Protein 5VPU (pdb70)

Radius of gyration: 22.91 Å; Cα contacts (8 Å, |Δi|>4): 1293; chains: 1; bounding box: 40×50×70 Å

Secondary structure (DSSP, 8-state):
--PPPEEEEEETB-------TT-HHHHS--HHHHHHHHHS-EEEEE-SGGGGTS-TT----HHHHHHHHHHTSPPPPHHHHHHHHHHHSGGGG-HHHHHHHHHHHHTT-EEEEEEE-SS--SS--HHHHHHHHHHHHHTT-EEEEEEEE-SSSS-SS--HHHHHHHHHHHGGGTTTEEEEEEEEHHHHT--S--HHHHHHHHHHHHH---SEEESSHHHHHHHHHHTT--GGGPPPEEESS-----TT-EEEE----STTTHHHHHHHH-TT--SS--S-----SEEEEEE-S-TTS-S-EEEPPPP----HHHHHHHTT--EEEEEEGGGHHIIIIITTTS--SPPTTEEEEEEPPP--SSGGGSTTTTHHHHHHHHHHHHHHT--SEEEEEE-HHHHHHTTT-HHHHHHHHHHHHHHHHHHHHHHHHTT-EEEEE-SSB-TT--B-TTTSSB--S-----EEEEEESSS-EEE-SSEEGGGHHHHHHHHHT-PPPTT------EEE-

B-factor: mean 18.1, std 9.6, range [7.59, 60.23]

Foldseek 3Di:
DLAFEEEEEAAAFAFDDPDDPQFLLVVFDQVLVVVQVVPAAKFWAFQADVLQQHHHPQFHHLLSLLLLLQQLARDNDPLNVLVVCVVVVVNLVQPQLVQQLVQLVVLVHAEEEEEAQDCLSPFFHLVSVLSSQCSNLVVVGQYEYEYAFECQSDNQADCVVSQVVQQVSCVVSDPRYHHFKYFALLQCFDQQLPLVSVLQSLCCQAPVDWPEEEQGPVRLSVVQVVVVHTRNGRGIYGHPDDRHPAARHEYEYRTAEQRRNPPNLCVAFPPVDDSDDDPDHHNYSFYEYQEPNDPPGPHHYRDYDDDRPPRPQQVCLVVVFAEEFEEESSCLCSSACSNNNRDHDHRVRYDYDYHHWDPDSACLVPLLTCLVVSLVVLLVVLQVSSHHYYYYYYCRLLRQLLVLDSVSNSVNSNSVSVSVSSVLVSSVVSQHKYKHKHNFHRSRHQADPVVRGTGNHTGRHIMMITIDGPFHKHFAHHHYSSQNSVQSCVRVVHDDDPSNDHHHGIGTD

Structure (mmCIF, N/CA/C/O backbone):
data_5VPU
#
_entry.id   5VPU
#
_cell.length_a   45.940
_cell.length_b   82.090
_cell.length_c   72.410
_cell.angle_alpha   90.00
_cell.angle_beta   97.64
_cell.angle_gamma   90.00
#
_symmetry.space_group_name_H-M   'P 1 21 1'
#
loop_
_entity.id
_entity.type
_entity.pdbx_description
1 polymer '2,3-bisphosphoglycerate-independent phosphoglycerate mutase'
2 non-polymer 'MANGANESE (II) ION'
3 non-polymer '3-PHOSPHOGLYCERIC ACID'
4 non-polymer 1,2-ETHANEDIOL
5 non-polymer 'ACETATE ION'
6 water water
#
loop_
_atom_site.group_PDB
_atom_site.id
_atom_site.type_symbol
_atom_site.label_atom_id
_atom_site.label_alt_id
_atom_site.label_comp_id
_atom_site.label_asym_id
_atom_site.label_entity_id
_atom_site.label_seq_id
_atom_site.pdbx_PDB_ins_code
_atom_site.Cartn_x
_atom_site.Cartn_y
_atom_site.Cartn_z
_atom_site.occupancy
_atom_site.B_iso_or_equiv
_atom_site.auth_seq_id
_atom_site.auth_comp_id
_atom_site.auth_asym_id
_atom_site.auth_atom_id
_atom_site.pdbx_PDB_model_num
ATOM 1 N N . ALA A 1 14 ? -15.781 6.558 -6.692 1.00 47.93 6 ALA A N 1
ATOM 2 C CA . ALA A 1 14 ? -15.399 5.156 -6.811 1.00 48.48 6 ALA A CA 1
ATOM 3 C C . ALA A 1 14 ? -14.614 4.888 -8.094 1.00 47.73 6 ALA A C 1
ATOM 4 O O . ALA A 1 14 ? -14.315 5.810 -8.855 1.00 48.99 6 ALA A O 1
ATOM 6 N N . GLY A 1 15 ? -14.282 3.620 -8.324 1.00 40.60 7 GLY A N 1
ATOM 7 C CA . GLY A 1 15 ? -13.518 3.224 -9.492 1.00 35.10 7 GLY A CA 1
ATOM 8 C C . GLY A 1 15 ? -12.041 3.550 -9.379 1.00 30.01 7 GLY A C 1
ATOM 9 O O . GLY A 1 15 ? -11.316 3.546 -10.372 1.00 32.17 7 GLY A O 1
ATOM 10 N N . LYS A 1 16 ? -11.586 3.826 -8.162 1.00 20.82 8 LYS A N 1
ATOM 11 C CA . LYS A 1 16 ? -10.194 4.195 -7.941 1.00 20.46 8 LYS A CA 1
ATOM 12 C C . LYS A 1 16 ? -9.304 2.963 -7.874 1.00 17.41 8 LYS A C 1
ATOM 13 O O . LYS A 1 16 ? -9.691 1.931 -7.319 1.00 19.73 8 LYS A O 1
ATOM 19 N N . ILE A 1 17 ? -8.100 3.066 -8.426 1.00 17.28 9 ILE A N 1
ATOM 20 C CA . ILE A 1 17 ? -7.102 2.022 -8.223 1.00 18.97 9 ILE A CA 1
ATOM 21 C C . ILE A 1 17 ? -6.641 2.034 -6.758 1.00 15.05 9 ILE A C 1
ATOM 22 O O . ILE A 1 17 ? -6.204 3.066 -6.254 1.00 17.06 9 ILE A O 1
ATOM 27 N N . PRO A 1 18 ? -6.750 0.894 -6.059 1.00 14.61 10 PRO A N 1
ATOM 28 C CA . PRO A 1 18 ? -6.330 0.911 -4.655 1.00 13.89 10 PRO A CA 1
ATOM 29 C C . PRO A 1 18 ? -4.826 0.796 -4.512 1.00 15.69 10 PRO A C 1
ATOM 30 O O . PRO A 1 18 ? -4.177 0.023 -5.222 1.00 15.08 10 PRO A O 1
ATOM 34 N N . HIS A 1 19 ? -4.288 1.559 -3.572 1.00 13.80 11 HIS A N 1
ATOM 35 C CA . HIS A 1 19 ? -2.896 1.465 -3.177 1.00 12.37 11 HIS A CA 1
ATOM 36 C C . HIS A 1 19 ? -2.917 1.169 -1.693 1.00 11.73 11 HIS A C 1
ATOM 37 O O . HIS A 1 19 ? -3.405 1.974 -0.904 1.00 12.37 11 HIS A O 1
ATOM 44 N N . VAL A 1 20 ? -2.418 -0.004 -1.323 1.00 12.20 12 VAL A N 1
ATOM 45 C CA . VAL A 1 20 ? -2.560 -0.509 0.032 1.00 10.88 12 VAL A CA 1
ATOM 46 C C . VAL A 1 20 ? -1.209 -0.584 0.721 1.00 11.84 12 VAL A C 1
ATOM 47 O O . VAL A 1 20 ? -0.282 -1.191 0.195 1.00 13.74 12 VAL A O 1
ATOM 51 N N . LEU A 1 21 ? -1.108 0.033 1.899 1.00 10.15 13 LEU A N 1
ATOM 52 C CA . LEU A 1 21 ? 0.077 -0.083 2.732 1.00 9.80 13 LEU A CA 1
ATOM 53 C C . LEU A 1 21 ? -0.293 -0.986 3.893 1.00 10.12 13 LEU A C 1
ATOM 54 O O . LEU A 1 21 ? -1.157 -0.640 4.705 1.00 10.70 13 LEU A O 1
ATOM 59 N N . VAL A 1 22 ? 0.333 -2.160 3.932 1.00 9.19 14 VAL A N 1
ATOM 60 C CA . VAL A 1 22 ? 0.119 -3.123 5.008 1.00 8.94 14 VAL A CA 1
ATOM 61 C C . VAL A 1 22 ? 1.295 -3.062 5.959 1.00 9.54 14 VAL A C 1
ATOM 62 O O . VAL A 1 22 ? 2.444 -3.286 5.573 1.00 10.97 14 VAL A O 1
ATOM 66 N N . ILE A 1 23 ? 1.008 -2.749 7.220 1.00 9.50 15 ILE A N 1
ATOM 67 C CA . ILE A 1 23 ? 2.034 -2.723 8.243 1.00 9.29 15 ILE A CA 1
ATOM 68 C C . ILE A 1 23 ? 1.801 -3.932 9.136 1.00 11.99 15 ILE A C 1
ATOM 69 O O . ILE A 1 23 ? 0.828 -3.977 9.890 1.00 10.33 15 ILE A O 1
ATOM 74 N N . MET A 1 24 ? 2.674 -4.924 9.007 1.00 9.48 16 MET A N 1
ATOM 75 C CA . MET A 1 24 ? 2.647 -6.096 9.885 1.00 9.40 16 MET A CA 1
ATOM 76 C C . MET A 1 24 ? 3.396 -5.728 11.136 1.00 10.86 16 MET A C 1
ATOM 77 O O . MET A 1 24 ? 4.607 -5.935 11.230 1.00 11.96 16 MET A O 1
ATOM 82 N N . ASP A 1 25 ? 2.684 -5.134 12.083 1.00 9.65 17 ASP A N 1
ATOM 83 C CA . ASP A 1 25 ? 3.336 -4.576 13.259 1.00 10.73 17 ASP A CA 1
ATOM 84 C C . ASP A 1 25 ? 4.172 -5.652 13.956 1.00 10.62 17 ASP A C 1
ATOM 85 O O . ASP A 1 25 ? 3.671 -6.729 14.241 1.00 10.02 17 ASP A O 1
ATOM 90 N N . GLY A 1 26 ? 5.445 -5.356 14.215 1.00 11.11 18 GLY A N 1
ATOM 91 C CA . GLY A 1 26 ? 6.304 -6.267 14.962 1.00 10.56 18 GLY A CA 1
ATOM 92 C C . GLY A 1 26 ? 6.808 -7.501 14.246 1.00 11.53 18 GLY A C 1
ATOM 93 O O . GLY A 1 26 ? 7.223 -8.462 14.903 1.00 12.22 18 GLY A O 1
ATOM 94 N N . VAL A 1 27 ? 6.777 -7.494 12.919 1.00 10.58 19 VAL A N 1
ATOM 95 C CA . VAL A 1 27 ? 7.258 -8.621 12.128 1.00 11.04 19 VAL A CA 1
ATOM 96 C C . VAL A 1 27 ? 8.547 -8.233 11.412 1.00 12.49 19 VAL A C 1
ATOM 97 O O . VAL A 1 27 ? 8.535 -7.488 10.423 1.00 13.76 19 VAL A O 1
ATOM 101 N N . GLY A 1 28 ? 9.667 -8.717 11.939 1.00 11.78 20 GLY A N 1
ATOM 102 C CA . GLY A 1 28 ? 10.965 -8.431 11.354 1.00 11.92 20 GLY A CA 1
ATOM 103 C C . GLY A 1 28 ? 11.607 -9.627 10.678 1.00 11.42 20 GLY A C 1
ATOM 104 O O . GLY A 1 28 ? 11.106 -10.752 10.757 1.00 13.21 20 GLY A O 1
ATOM 105 N N . HIS A 1 29 ? 12.747 -9.378 10.045 1.00 11.25 21 HIS A N 1
ATOM 106 C CA . HIS A 1 29 ? 13.491 -10.394 9.325 1.00 9.97 21 HIS A CA 1
ATOM 107 C C . HIS A 1 29 ? 14.770 -10.710 10.080 1.00 12.64 21 HIS A C 1
ATOM 108 O O . HIS A 1 29 ? 15.670 -9.871 10.184 1.00 14.23 21 HIS A O 1
ATOM 115 N N . ARG A 1 30 ? 14.851 -11.932 10.599 1.00 11.66 22 ARG A N 1
ATOM 116 C CA . ARG A 1 30 ? 16.028 -12.407 11.304 1.00 12.90 22 ARG A CA 1
ATOM 117 C C . ARG A 1 30 ? 16.415 -13.754 10.705 1.00 12.10 22 ARG A C 1
ATOM 118 O O . ARG A 1 30 ? 15.590 -14.663 10.642 1.00 14.05 22 ARG A O 1
ATOM 126 N N . GLU A 1 31 ? 17.650 -13.883 10.241 1.00 14.41 23 GLU A N 1
ATOM 127 C CA . GLU A 1 31 ? 18.066 -15.130 9.606 1.00 16.93 23 GLU A CA 1
ATOM 128 C C . GLU A 1 31 ? 18.120 -16.296 10.590 1.00 15.04 23 GLU A C 1
ATOM 129 O O . GLU A 1 31 ? 17.840 -17.441 10.221 1.00 17.85 23 GLU A O 1
ATOM 135 N N . ALA A 1 32 ? 18.481 -16.014 11.838 1.00 13.61 24 ALA A N 1
ATOM 136 C CA . ALA A 1 32 ? 18.629 -17.079 12.827 1.00 14.56 24 ALA A CA 1
ATOM 137 C C . ALA A 1 32 ? 17.294 -17.760 13.092 1.00 12.93 24 ALA A C 1
ATOM 138 O O . ALA A 1 32 ? 16.266 -17.101 13.260 1.00 13.14 24 ALA A O 1
ATOM 140 N N . ILE A 1 33 ? 17.331 -19.088 13.152 1.00 14.42 25 ILE A N 1
ATOM 141 C CA . ILE A 1 33 ? 16.128 -19.889 13.327 1.00 15.18 25 ILE A CA 1
ATOM 142 C C . ILE A 1 33 ? 15.715 -20.021 14.794 1.00 13.38 25 ILE A C 1
ATOM 143 O O . ILE A 1 33 ? 14.520 -20.015 15.115 1.00 13.68 25 ILE A O 1
ATOM 148 N N . GLU A 1 34 ? 16.694 -20.091 15.689 1.00 13.15 26 GLU A N 1
ATOM 149 C CA A GLU A 1 34 ? 16.380 -20.338 17.089 0.60 13.09 26 GLU A CA 1
ATOM 150 C CA B GLU A 1 34 ? 16.416 -20.314 17.104 0.40 13.10 26 GLU A CA 1
ATOM 151 C C . GLU A 1 34 ? 15.518 -19.217 17.675 1.00 12.37 26 GLU A C 1
ATOM 152 O O . GLU A 1 34 ? 15.838 -18.033 17.563 1.00 12.69 26 GLU A O 1
ATOM 163 N N . ASP A 1 35 ? 14.398 -19.619 18.273 1.00 12.03 27 ASP A N 1
ATOM 164 C CA . ASP A 1 35 ? 13.468 -18.699 18.927 1.00 11.47 27 ASP A CA 1
ATOM 165 C C . ASP A 1 35 ? 12.856 -17.683 17.979 1.00 10.89 27 ASP A C 1
ATOM 166 O O . ASP A 1 35 ? 12.374 -16.628 18.406 1.00 10.70 27 ASP A O 1
ATOM 171 N N . ASN A 1 36 ? 12.856 -18.009 16.694 1.00 10.87 28 ASN A N 1
ATOM 172 C CA . ASN A 1 36 ? 12.280 -17.131 15.690 1.00 10.40 28 ASN A CA 1
ATOM 173 C C . ASN A 1 36 ? 10.858 -17.580 15.371 1.00 10.06 28 ASN A C 1
ATOM 174 O O . ASN A 1 36 ? 10.649 -18.555 14.641 1.00 11.71 28 ASN A O 1
ATOM 179 N N . ALA A 1 37 ? 9.877 -16.888 15.928 1.00 9.96 29 ALA A N 1
ATOM 180 C CA . ALA A 1 37 ? 8.492 -17.291 15.736 1.00 9.47 29 ALA A CA 1
ATOM 181 C C . ALA A 1 37 ? 7.984 -17.013 14.329 1.00 12.74 29 ALA A C 1
ATOM 182 O O . ALA A 1 37 ? 7.036 -17.657 13.882 1.00 13.94 29 ALA A O 1
ATOM 184 N N . PHE A 1 38 ? 8.605 -16.078 13.612 1.00 9.50 30 PHE A N 1
ATOM 185 C CA . PHE A 1 38 ? 8.197 -15.866 12.231 1.00 9.59 30 PHE A CA 1
ATOM 186 C C . PHE A 1 38 ? 8.575 -17.057 11.364 1.00 11.91 30 PHE A C 1
ATOM 187 O O . PHE A 1 38 ? 7.752 -17.557 10.597 1.00 11.83 30 PHE A O 1
ATOM 195 N N . LEU A 1 39 ? 9.820 -17.514 11.474 1.00 9.84 31 LEU A N 1
ATOM 196 C CA . LEU A 1 39 ? 10.271 -18.644 10.663 1.00 11.26 31 LEU A CA 1
ATOM 197 C C . LEU A 1 39 ? 9.576 -19.948 11.045 1.00 13.64 31 LEU A C 1
ATOM 198 O O . LEU A 1 39 ? 9.365 -20.810 10.187 1.00 15.81 31 LEU A O 1
ATOM 203 N N . ALA A 1 40 ? 9.213 -20.093 12.317 1.00 11.70 32 ALA A N 1
ATOM 204 C CA . ALA A 1 40 ? 8.566 -21.321 12.783 1.00 10.68 32 ALA A CA 1
ATOM 205 C C . ALA A 1 40 ? 7.117 -21.408 12.313 1.00 14.69 32 ALA A C 1
ATOM 206 O O . ALA A 1 40 ? 6.551 -22.502 12.206 1.00 15.82 32 ALA A O 1
ATOM 208 N N . ALA A 1 41 ? 6.516 -20.256 12.035 1.00 12.82 33 ALA A N 1
ATOM 209 C CA . ALA A 1 41 ? 5.133 -20.206 11.591 1.00 11.81 33 ALA A CA 1
ATOM 210 C C . ALA A 1 41 ? 4.942 -20.714 10.169 1.00 12.11 33 ALA A C 1
ATOM 211 O O . ALA A 1 41 ? 5.825 -20.602 9.316 1.00 13.73 33 ALA A O 1
ATOM 213 N N . LYS A 1 42 ? 3.767 -21.271 9.921 1.00 11.86 34 LYS A N 1
ATOM 214 C CA A LYS A 1 42 ? 3.327 -21.531 8.561 0.53 13.47 34 LYS A CA 1
ATOM 215 C CA B LYS A 1 42 ? 3.332 -21.535 8.563 0.47 13.48 34 LYS A CA 1
ATOM 216 C C . LYS A 1 42 ? 2.929 -20.204 7.942 1.00 11.59 34 LYS A C 1
ATOM 217 O O . LYS A 1 42 ? 1.954 -19.576 8.370 1.00 12.30 34 LYS A O 1
ATOM 228 N N . THR A 1 43 ? 3.692 -19.760 6.945 1.00 10.50 35 THR A N 1
ATOM 229 C CA . THR A 1 43 ? 3.387 -18.501 6.257 1.00 11.99 35 THR A CA 1
ATOM 230 C C . THR A 1 43 ? 3.271 -18.722 4.756 1.00 11.17 35 THR A C 1
ATOM 231 O O . THR A 1 43 ? 4.019 -18.121 3.970 1.00 12.43 35 THR A O 1
ATOM 235 N N . PRO A 1 44 ? 2.325 -19.580 4.339 1.00 10.87 36 PRO A N 1
ATOM 236 C CA . PRO A 1 44 ? 2.277 -19.919 2.910 1.00 12.27 36 PRO A CA 1
ATOM 237 C C . PRO A 1 44 ? 1.949 -18.748 1.994 1.00 12.37 36 PRO A C 1
ATOM 238 O O . PRO A 1 44 ? 2.493 -18.693 0.892 1.00 12.88 36 PRO A O 1
ATOM 242 N N . ASN A 1 45 ? 1.092 -17.825 2.424 1.00 11.57 37 ASN A N 1
ATOM 243 C CA . ASN A 1 45 ? 0.784 -16.686 1.569 1.00 12.11 37 ASN A CA 1
ATOM 244 C C . ASN A 1 45 ? 1.970 -15.750 1.387 1.00 13.35 37 ASN A C 1
ATOM 245 O O . ASN A 1 45 ? 2.269 -15.360 0.261 1.00 12.15 37 ASN A O 1
ATOM 250 N N . LEU A 1 46 ? 2.658 -15.417 2.480 1.00 12.77 38 LEU A N 1
ATOM 251 C CA . LEU A 1 46 ? 3.852 -14.575 2.377 1.00 12.09 38 LEU A CA 1
ATOM 252 C C . LEU A 1 46 ? 4.950 -15.257 1.569 1.00 10.32 38 LEU A C 1
ATOM 253 O O . LEU A 1 46 ? 5.624 -14.616 0.774 1.00 11.35 38 LEU A O 1
ATOM 258 N N . THR A 1 47 ? 5.126 -16.559 1.771 1.00 12.26 39 THR A N 1
ATOM 259 C CA . THR A 1 47 ? 6.137 -17.299 1.034 1.00 11.75 39 THR A CA 1
ATOM 260 C C . THR A 1 47 ? 5.833 -17.267 -0.464 1.00 12.87 39 THR A C 1
ATOM 261 O O . THR A 1 47 ? 6.713 -16.976 -1.282 1.00 13.61 39 THR A O 1
ATOM 265 N N . ALA A 1 48 ? 4.572 -17.512 -0.817 1.00 13.10 40 ALA A N 1
ATOM 266 C CA . ALA A 1 48 ? 4.155 -17.455 -2.214 1.00 12.81 40 ALA A CA 1
ATOM 267 C C . ALA A 1 48 ? 4.316 -16.068 -2.813 1.00 12.00 40 ALA A C 1
ATOM 268 O O . ALA A 1 48 ? 4.748 -15.917 -3.958 1.00 14.56 40 ALA A O 1
ATOM 270 N N . MET A 1 49 ? 3.957 -15.049 -2.043 1.00 12.83 41 MET A N 1
ATOM 271 C CA . MET A 1 49 ? 4.087 -13.685 -2.530 1.00 11.65 41 MET A CA 1
ATOM 272 C C . MET A 1 49 ? 5.542 -13.338 -2.792 1.00 13.99 41 MET A C 1
ATOM 273 O O . MET A 1 49 ? 5.853 -12.680 -3.784 1.00 13.58 41 MET A O 1
ATOM 278 N N . LYS A 1 50 ? 6.426 -13.744 -1.886 1.00 12.36 42 LYS A N 1
ATOM 279 C CA . LYS A 1 50 ? 7.851 -13.469 -2.056 1.00 13.85 42 LYS A CA 1
ATOM 280 C C . LYS A 1 50 ? 8.458 -14.230 -3.233 1.00 15.18 42 LYS A C 1
ATOM 281 O O . LYS A 1 50 ? 9.390 -13.752 -3.880 1.00 16.94 42 LYS A O 1
ATOM 287 N N . ALA A 1 51 ? 7.917 -15.403 -3.531 1.00 14.82 43 ALA A N 1
ATOM 288 C CA . ALA A 1 51 ? 8.402 -16.164 -4.672 1.00 14.12 43 ALA A CA 1
ATOM 289 C C . ALA A 1 51 ? 8.012 -15.517 -5.997 1.00 17.03 43 ALA A C 1
ATOM 290 O O . ALA A 1 51 ? 8.738 -15.625 -6.986 1.00 20.95 43 ALA A O 1
ATOM 292 N N . LYS A 1 52 ? 6.865 -14.845 -6.013 1.00 14.49 44 LYS A N 1
ATOM 293 C CA . LYS A 1 52 ? 6.336 -14.265 -7.249 1.00 14.87 44 LYS A CA 1
ATOM 294 C C . LYS A 1 52 ? 6.682 -12.789 -7.449 1.00 13.68 44 LYS A C 1
ATOM 295 O O . LYS A 1 52 ? 6.879 -12.346 -8.579 1.00 17.91 44 LYS A O 1
ATOM 301 N N . HIS A 1 53 ? 6.752 -12.034 -6.358 1.00 12.94 45 HIS A N 1
ATOM 302 C CA . HIS A 1 53 ? 6.829 -10.579 -6.427 1.00 14.05 45 HIS A CA 1
ATOM 303 C C . HIS A 1 53 ? 8.142 -10.063 -5.860 1.00 12.55 45 HIS A C 1
ATOM 304 O O . HIS A 1 53 ? 8.740 -10.685 -4.988 1.00 14.20 45 HIS A O 1
ATOM 311 N N . PRO A 1 54 ? 8.586 -8.901 -6.341 1.00 13.11 46 PRO A N 1
ATOM 312 C CA . PRO A 1 54 ? 9.838 -8.333 -5.837 1.00 14.58 46 PRO A CA 1
ATOM 313 C C . PRO A 1 54 ? 9.753 -7.993 -4.359 1.00 14.09 46 PRO A C 1
ATOM 314 O O . PRO A 1 54 ? 8.718 -7.545 -3.855 1.00 13.36 46 PRO A O 1
ATOM 318 N N . ASN A 1 55 ? 10.844 -8.241 -3.649 1.00 14.43 47 ASN A N 1
ATOM 319 C CA . ASN A 1 55 ? 10.859 -7.986 -2.220 1.00 12.97 47 ASN A CA 1
ATOM 320 C C . ASN A 1 55 ? 12.270 -7.718 -1.730 1.00 14.50 47 ASN A C 1
ATOM 321 O O . ASN A 1 55 ? 13.250 -8.160 -2.329 1.00 15.71 47 ASN A O 1
ATOM 326 N N . SER A 1 56 ? 12.352 -6.963 -0.642 1.00 13.41 48 SER A N 1
ATOM 327 C CA . SER A 1 56 ? 13.614 -6.474 -0.122 1.00 12.69 48 SER A CA 1
ATOM 328 C C . SER A 1 56 ? 13.487 -6.356 1.389 1.00 12.07 48 SER A C 1
ATOM 329 O O . SER A 1 56 ? 12.568 -6.922 1.993 1.00 12.18 48 SER A O 1
ATOM 332 N N . LEU A 1 57 ? 14.431 -5.642 1.994 1.00 12.70 49 LEU A N 1
ATOM 333 C CA . LEU A 1 57 ? 14.420 -5.355 3.422 1.00 12.74 49 LEU A CA 1
ATOM 334 C C . LEU A 1 57 ? 14.637 -3.868 3.601 1.00 13.72 49 LEU A C 1
ATOM 335 O O . LEU A 1 57 ? 15.394 -3.256 2.848 1.00 15.28 49 LEU A O 1
ATOM 340 N N . ILE A 1 58 ? 13.977 -3.285 4.597 1.00 12.16 50 ILE A N 1
ATOM 341 C CA . ILE A 1 58 ? 14.218 -1.881 4.931 1.00 13.09 50 ILE A CA 1
ATOM 342 C C . ILE A 1 58 ? 14.462 -1.735 6.427 1.00 11.97 50 ILE A C 1
ATOM 343 O O . ILE A 1 58 ? 14.190 -2.655 7.205 1.00 11.54 50 ILE A O 1
ATOM 348 N N . SER A 1 59 ? 14.977 -0.580 6.831 1.00 12.65 51 SER A N 1
ATOM 349 C CA . SER A 1 59 ? 15.359 -0.362 8.223 1.00 11.37 51 SER A CA 1
ATOM 350 C C . SER A 1 59 ? 14.396 0.559 8.962 1.00 15.45 51 SER A C 1
ATOM 351 O O . SER A 1 59 ? 14.010 1.616 8.450 1.00 14.26 51 SER A O 1
ATOM 354 N N . GLY A 1 60 ? 14.033 0.162 10.178 1.00 15.21 52 GLY A N 1
ATOM 355 C CA . GLY A 1 60 ? 13.179 0.970 11.029 1.00 14.20 52 GLY A CA 1
ATOM 356 C C . GLY A 1 60 ? 13.734 1.193 12.424 1.00 14.11 52 GLY A C 1
ATOM 357 O O . GLY A 1 60 ? 12.971 1.493 13.342 1.00 13.23 52 GLY A O 1
ATOM 358 N N . SER A 1 61 ? 15.052 1.086 12.582 1.00 13.30 53 SER A N 1
ATOM 359 C CA . SER A 1 61 ? 15.681 1.224 13.896 1.00 14.71 53 SER A CA 1
ATOM 360 C C . SER A 1 61 ? 16.891 2.149 13.866 1.00 14.42 53 SER A C 1
ATOM 361 O O . SER A 1 61 ? 17.418 2.477 12.794 1.00 15.42 53 SER A O 1
ATOM 364 N N . GLY A 1 62 ? 17.329 2.586 15.045 1.00 14.09 54 GLY A N 1
ATOM 365 C CA . GLY A 1 62 ? 18.538 3.381 15.167 1.00 15.40 54 GLY A CA 1
ATOM 366 C C . GLY A 1 62 ? 18.508 4.679 14.383 1.00 17.14 54 GLY A C 1
ATOM 367 O O . GLY A 1 62 ? 17.461 5.321 14.256 1.00 16.52 54 GLY A O 1
ATOM 368 N N . GLU A 1 63 ? 19.662 5.058 13.846 1.00 17.54 55 GLU A N 1
ATOM 369 C CA . GLU A 1 63 ? 19.808 6.349 13.184 1.00 18.87 55 GLU A CA 1
ATOM 370 C C . GLU A 1 63 ? 18.941 6.471 11.928 1.00 17.62 55 GLU A C 1
ATOM 371 O O . GLU A 1 63 ? 18.578 7.581 11.525 1.00 20.08 55 GLU A O 1
ATOM 377 N N . ASP A 1 64 ? 18.608 5.335 11.322 1.00 17.84 56 ASP A N 1
ATOM 378 C CA . ASP A 1 64 ? 17.759 5.323 10.128 1.00 15.22 56 ASP A CA 1
ATOM 379 C C . ASP A 1 64 ? 16.364 5.898 10.378 1.00 15.30 56 ASP A C 1
ATOM 380 O O . ASP A 1 64 ? 15.680 6.304 9.429 1.00 15.98 56 ASP A O 1
ATOM 385 N N . VAL A 1 65 ? 15.939 5.914 11.641 1.00 16.27 57 VAL A N 1
ATOM 386 C CA . VAL A 1 65 ? 14.664 6.535 12.015 1.00 15.87 57 VAL A CA 1
ATOM 387 C C . VAL A 1 65 ? 14.836 7.657 13.040 1.00 16.77 57 VAL A C 1
ATOM 388 O O . VAL A 1 65 ? 13.902 7.986 13.770 1.00 18.49 57 VAL A O 1
ATOM 392 N N . GLY A 1 66 ? 16.033 8.234 13.100 1.00 14.91 58 GLY A N 1
ATOM 393 C CA . GLY A 1 66 ? 16.291 9.368 13.971 1.00 15.81 58 GLY A CA 1
ATOM 394 C C . GLY A 1 66 ? 16.390 9.009 15.442 1.00 17.37 58 GLY A C 1
ATOM 395 O O . GLY A 1 66 ? 16.112 9.842 16.301 1.00 20.62 58 GLY A O 1
ATOM 396 N N . LEU A 1 67 ? 16.794 7.776 15.731 1.00 16.49 59 LEU A N 1
ATOM 397 C CA . LEU A 1 67 ? 17.019 7.340 17.109 1.00 17.40 59 LEU A CA 1
ATOM 398 C C . LEU A 1 67 ? 18.510 7.067 17.303 1.00 17.51 59 LEU A C 1
ATOM 399 O O . LEU A 1 67 ? 19.263 7.013 16.327 1.00 19.69 59 LEU A O 1
ATOM 404 N N . PRO A 1 68 ? 18.957 6.902 18.561 1.00 17.35 60 PRO A N 1
ATOM 405 C CA . PRO A 1 68 ? 20.371 6.575 18.747 1.00 19.09 60 PRO A CA 1
ATOM 406 C C . PRO A 1 68 ? 20.727 5.238 18.113 1.00 22.42 60 PRO A C 1
ATOM 407 O O . PRO A 1 68 ? 19.877 4.349 18.010 1.00 18.65 60 PRO A O 1
ATOM 411 N N . ASP A 1 69 ? 21.974 5.105 17.679 1.00 21.71 61 ASP A N 1
ATOM 412 C CA . ASP A 1 69 ? 22.455 3.836 17.164 1.00 22.00 61 ASP A CA 1
ATOM 413 C C . ASP A 1 69 ? 22.206 2.747 18.205 1.00 22.19 61 ASP A C 1
ATOM 414 O O . ASP A 1 69 ? 22.539 2.909 19.378 1.00 24.86 61 ASP A O 1
ATOM 419 N N . GLY A 1 70 ? 21.588 1.656 17.777 1.00 22.15 62 GLY A N 1
ATOM 420 C CA . GLY A 1 70 ? 21.336 0.534 18.661 1.00 21.25 62 GLY A CA 1
ATOM 421 C C . GLY A 1 70 ? 19.966 0.544 19.316 1.00 20.28 62 GLY A C 1
ATOM 422 O O . GLY A 1 70 ? 19.562 -0.451 19.920 1.00 18.77 62 GLY A O 1
ATOM 423 N N . GLN A 1 71 ? 19.251 1.659 19.206 1.00 16.95 63 GLN A N 1
ATOM 424 C CA . GLN A 1 71 ? 17.902 1.742 19.762 1.00 16.37 63 GLN A CA 1
ATOM 425 C C . GLN A 1 71 ? 16.887 1.096 18.833 1.00 14.95 63 GLN A C 1
ATOM 426 O O . GLN A 1 71 ? 16.789 1.442 17.652 1.00 15.24 63 GLN A O 1
ATOM 432 N N . MET A 1 72 ? 16.123 0.157 19.378 1.00 13.72 64 MET A N 1
ATOM 433 C CA . MET A 1 72 ? 15.082 -0.514 18.616 1.00 12.62 64 MET A CA 1
ATOM 434 C C . MET A 1 72 ? 14.034 0.470 18.131 1.00 11.30 64 MET A C 1
ATOM 435 O O . MET A 1 72 ? 13.781 1.496 18.768 1.00 13.23 64 MET A O 1
ATOM 440 N N . GLY A 1 73 ? 13.422 0.154 16.998 1.00 12.28 65 GLY A N 1
ATOM 441 C CA . GLY A 1 73 ? 12.314 0.951 16.517 1.00 14.28 65 GLY A CA 1
ATOM 442 C C . GLY A 1 73 ? 11.081 0.724 17.371 1.00 13.39 65 GLY A C 1
ATOM 443 O O . GLY A 1 73 ? 11.070 -0.109 18.278 1.00 12.44 65 GLY A O 1
ATOM 444 N N . ASN A 1 74 ? 10.033 1.484 17.080 1.00 12.48 66 ASN A N 1
ATOM 445 C CA . ASN A 1 74 ? 8.765 1.309 17.760 1.00 11.30 66 ASN A CA 1
ATOM 446 C C . ASN A 1 74 ? 7.644 1.863 16.892 1.00 12.82 66 ASN A C 1
ATOM 447 O O . ASN A 1 74 ? 7.896 2.462 15.850 1.00 13.95 66 ASN A O 1
ATOM 452 N N . SER A 1 75 ? 6.413 1.637 17.319 1.00 11.89 67 SER A N 1
ATOM 453 C CA . SER A 1 75 ? 5.248 1.985 16.526 1.00 15.17 67 SER A CA 1
ATOM 454 C C . SER A 1 75 ? 5.014 3.484 16.360 1.00 13.51 67 SER A C 1
ATOM 455 O O . SER A 1 75 ? 4.491 3.919 15.334 1.00 13.76 67 SER A O 1
ATOM 458 N N . GLU A 1 76 ? 5.346 4.270 17.381 1.00 11.98 68 GLU A N 1
ATOM 459 C CA . GLU A 1 76 ? 5.188 5.712 17.277 1.00 12.06 68 GLU A CA 1
ATOM 460 C C . GLU A 1 76 ? 6.159 6.250 16.254 1.00 13.85 68 GLU A C 1
ATOM 461 O O . GLU A 1 76 ? 5.754 6.834 15.241 1.00 14.03 68 GLU A O 1
ATOM 467 N N . VAL A 1 77 ? 7.447 6.042 16.500 1.00 12.92 69 VAL A N 1
ATOM 468 C CA . VAL A 1 77 ? 8.482 6.505 15.584 1.00 12.58 69 VAL A CA 1
ATOM 469 C C . VAL A 1 77 ? 8.261 5.924 14.186 1.00 12.40 69 VAL A C 1
ATOM 470 O O . VAL A 1 77 ? 8.348 6.639 13.181 1.00 14.59 69 VAL A O 1
ATOM 474 N N . GLY A 1 78 ? 7.930 4.638 14.132 1.00 11.22 70 GLY A N 1
ATOM 475 C CA . GLY A 1 78 ? 7.770 3.946 12.872 1.00 12.77 70 GLY A CA 1
ATOM 476 C C . GLY A 1 78 ? 6.629 4.472 12.036 1.00 11.77 70 GLY A C 1
ATOM 477 O O . GLY A 1 78 ? 6.817 4.781 10.854 1.00 11.71 70 GLY A O 1
ATOM 478 N N . HIS A 1 79 ? 5.443 4.591 12.621 1.00 11.17 71 HIS A N 1
ATOM 479 C CA . HIS A 1 79 ? 4.305 5.078 11.847 1.00 10.94 71 HIS A CA 1
ATOM 480 C C . HIS A 1 79 ? 4.458 6.555 11.508 1.00 11.63 71 HIS A C 1
ATOM 481 O O . HIS A 1 79 ? 3.989 6.993 10.462 1.00 12.06 71 HIS A O 1
ATOM 488 N N . MET A 1 80 ? 5.126 7.320 12.364 1.00 12.09 72 MET A N 1
ATOM 489 C CA A MET A 1 80 ? 5.383 8.720 12.039 0.59 10.97 72 MET A CA 1
ATOM 490 C CA B MET A 1 80 ? 5.401 8.722 12.054 0.41 11.99 72 MET A CA 1
ATOM 491 C C . MET A 1 80 ? 6.328 8.825 10.844 1.00 13.09 72 MET A C 1
ATOM 492 O O . MET A 1 80 ? 6.082 9.620 9.928 1.00 12.37 72 MET A O 1
ATOM 501 N N . ASN A 1 81 ? 7.388 8.018 10.837 1.00 11.60 73 ASN A N 1
ATOM 502 C CA . ASN A 1 81 ? 8.315 7.998 9.703 1.00 12.73 73 ASN A CA 1
ATOM 503 C C . ASN A 1 81 ? 7.644 7.506 8.430 1.00 13.74 73 ASN A C 1
ATOM 504 O O . ASN A 1 81 ? 7.857 8.070 7.358 1.00 13.14 73 ASN A O 1
ATOM 509 N N . LEU A 1 82 ? 6.857 6.438 8.543 1.00 12.01 74 LEU A N 1
ATOM 510 C CA . LEU A 1 82 ? 6.136 5.909 7.385 1.00 11.63 74 LEU A CA 1
ATOM 511 C C . LEU A 1 82 ? 5.247 6.970 6.774 1.00 12.97 74 LEU A C 1
ATOM 512 O O . LEU A 1 82 ? 5.244 7.163 5.557 1.00 12.41 74 LEU A O 1
ATOM 517 N N . GLY A 1 83 ? 4.510 7.688 7.611 1.00 12.53 75 GLY A N 1
ATOM 518 C CA . GLY A 1 83 ? 3.597 8.683 7.094 1.00 12.09 75 GLY A CA 1
ATOM 519 C C . GLY A 1 83 ? 4.307 9.924 6.599 1.00 12.10 75 GLY A C 1
ATOM 520 O O . GLY A 1 83 ? 3.844 10.577 5.675 1.00 14.84 75 GLY A O 1
ATOM 521 N N . ALA A 1 84 ? 5.445 10.252 7.204 1.00 12.02 76 ALA A N 1
ATOM 522 C CA . ALA A 1 84 ? 6.051 11.553 6.939 1.00 12.39 76 ALA A CA 1
ATOM 523 C C . ALA A 1 84 ? 6.919 11.585 5.695 1.00 12.86 76 ALA A C 1
ATOM 524 O O . ALA A 1 84 ? 7.118 12.639 5.113 1.00 13.25 76 ALA A O 1
ATOM 526 N N . GLY A 1 85 ? 7.460 10.445 5.292 1.00 12.62 77 GLY A N 1
ATOM 527 C CA . GLY A 1 85 ? 8.361 10.434 4.151 1.00 13.03 77 GLY A CA 1
ATOM 528 C C . GLY A 1 85 ? 9.657 11.180 4.424 1.00 14.35 77 GLY A C 1
ATOM 529 O O . GLY A 1 85 ? 10.283 11.701 3.505 1.00 14.63 77 GLY A O 1
ATOM 530 N N . ARG A 1 86 ? 10.055 11.236 5.693 1.00 13.11 78 ARG A N 1
ATOM 531 C CA . ARG A 1 86 ? 11.289 11.903 6.099 1.00 13.46 78 ARG A CA 1
ATOM 532 C C . ARG A 1 86 ? 11.636 11.426 7.507 1.00 13.03 78 ARG A C 1
ATOM 533 O O . ARG A 1 86 ? 10.763 10.954 8.241 1.00 14.37 78 ARG A O 1
ATOM 541 N N . VAL A 1 87 ? 12.907 11.543 7.883 1.00 14.36 79 VAL A N 1
ATOM 542 C CA . VAL A 1 87 ? 13.320 11.235 9.248 1.00 13.58 79 VAL A CA 1
ATOM 543 C C . VAL A 1 87 ? 13.001 12.433 10.124 1.00 14.64 79 VAL A C 1
ATOM 544 O O . VAL A 1 87 ? 13.331 13.564 9.772 1.00 17.77 79 VAL A O 1
ATOM 548 N N . LEU A 1 88 ? 12.341 12.193 11.250 1.00 15.29 80 LEU A N 1
ATOM 549 C CA . LEU A 1 88 ? 11.936 13.267 12.144 1.00 15.13 80 LEU A CA 1
ATOM 550 C C . LEU A 1 88 ? 12.880 13.389 13.332 1.00 16.77 80 LEU A C 1
ATOM 551 O O . LEU A 1 88 ? 13.399 12.387 13.820 1.00 17.42 80 LEU A O 1
ATOM 556 N N . TYR A 1 89 ? 13.081 14.616 13.803 1.00 17.32 81 TYR A N 1
ATOM 557 C CA . TYR A 1 89 ? 13.827 14.860 15.036 1.00 14.71 81 TYR A CA 1
ATOM 558 C C . TYR A 1 89 ? 12.951 14.445 16.212 1.00 16.97 81 TYR A C 1
ATOM 559 O O . TYR A 1 89 ? 11.884 15.021 16.441 1.00 20.20 81 TYR A O 1
ATOM 568 N N . GLN A 1 90 ? 13.400 13.436 16.947 1.00 15.66 82 GLN A N 1
ATOM 569 C CA . GLN A 1 90 ? 12.574 12.811 17.973 1.00 14.20 82 GLN A CA 1
ATOM 570 C C . GLN A 1 90 ? 12.643 13.518 19.324 1.00 16.00 82 GLN A C 1
ATOM 571 O O . GLN A 1 90 ? 13.696 14.020 19.724 1.00 16.57 82 GLN A O 1
ATOM 577 N N . ASP A 1 91 ? 11.515 13.532 20.027 1.00 17.21 83 ASP A N 1
ATOM 578 C CA . ASP A 1 91 ? 11.462 14.083 21.379 1.00 15.67 83 ASP A CA 1
ATOM 579 C C . ASP A 1 91 ? 12.434 13.406 22.350 1.00 16.97 83 ASP A C 1
ATOM 580 O O . ASP A 1 91 ? 12.994 14.062 23.224 1.00 17.55 83 ASP A O 1
ATOM 585 N N . PHE A 1 92 ? 12.636 12.103 22.198 1.00 14.94 84 PHE A N 1
ATOM 586 C CA . PHE A 1 92 ? 13.632 11.376 22.984 1.00 15.88 84 PHE A CA 1
ATOM 587 C C . PHE A 1 92 ? 14.984 12.093 22.858 1.00 17.80 84 PHE A C 1
ATOM 588 O O . PHE A 1 92 ? 15.611 12.433 23.861 1.00 15.92 84 PHE A O 1
ATOM 596 N N . THR A 1 93 ? 15.406 12.356 21.621 1.00 17.75 85 THR A N 1
ATOM 597 C CA . THR A 1 93 ? 16.651 13.077 21.348 1.00 15.27 85 THR A CA 1
ATOM 598 C C . THR A 1 93 ? 16.691 14.478 21.936 1.00 14.75 85 THR A C 1
ATOM 599 O O . THR A 1 93 ? 17.666 14.879 22.564 1.00 17.12 85 THR A O 1
ATOM 603 N N . ARG A 1 94 ? 15.623 15.222 21.693 1.00 15.77 86 ARG A N 1
ATOM 604 C CA . ARG A 1 94 ? 15.472 16.592 22.153 1.00 15.38 86 ARG A CA 1
ATOM 605 C C . ARG A 1 94 ? 15.621 16.725 23.672 1.00 14.57 86 ARG A C 1
ATOM 606 O O . ARG A 1 94 ? 16.355 17.590 24.173 1.00 16.24 86 ARG A O 1
ATOM 614 N N . ILE A 1 95 ? 14.926 15.859 24.404 1.00 14.10 87 ILE A N 1
ATOM 615 C CA . ILE A 1 95 ? 14.929 15.910 25.861 1.00 13.31 87 ILE A CA 1
ATOM 616 C C . ILE A 1 95 ? 16.289 15.482 26.395 1.00 13.71 87 ILE A C 1
ATOM 617 O O . ILE A 1 95 ? 16.830 16.108 27.301 1.00 14.10 87 ILE A O 1
ATOM 622 N N . THR A 1 96 ? 16.855 14.435 25.804 1.00 12.57 88 THR A N 1
ATOM 623 C CA . THR A 1 96 ? 18.190 13.992 26.180 1.00 13.18 88 THR A CA 1
ATOM 624 C C . THR A 1 96 ? 19.217 15.108 25.963 1.00 13.89 88 THR A C 1
ATOM 625 O O . THR A 1 96 ? 20.074 15.340 26.807 1.00 15.85 88 THR A O 1
ATOM 629 N N . LYS A 1 97 ? 19.108 15.811 24.839 1.00 14.88 89 LYS A N 1
ATOM 630 C CA . LYS A 1 97 ? 20.002 16.936 24.563 1.00 14.91 89 LYS A CA 1
ATOM 631 C C . LYS A 1 97 ? 19.856 18.049 25.598 1.00 13.75 89 LYS A C 1
ATOM 632 O O . LYS A 1 97 ? 20.849 18.575 26.103 1.00 15.40 89 LYS A O 1
ATOM 638 N N . ASP A 1 98 ? 18.619 18.417 25.909 1.00 14.65 90 ASP A N 1
ATOM 639 C CA . ASP A 1 98 ? 18.386 19.465 26.904 1.00 13.11 90 ASP A CA 1
ATOM 640 C C . ASP A 1 98 ? 18.961 19.120 28.277 1.00 13.03 90 ASP A C 1
ATOM 641 O O . ASP A 1 98 ? 19.389 19.997 29.016 1.00 14.12 90 ASP A O 1
ATOM 646 N N . ILE A 1 99 ? 18.946 17.839 28.630 1.00 12.89 91 ILE A N 1
ATOM 647 C CA . ILE A 1 99 ? 19.521 17.430 29.900 1.00 12.92 91 ILE A CA 1
ATOM 648 C C . ILE A 1 99 ? 21.037 17.565 29.826 1.00 15.54 91 ILE A C 1
ATOM 649 O O . ILE A 1 99 ? 21.674 18.046 30.770 1.00 17.38 91 ILE A O 1
ATOM 654 N N . ARG A 1 100 ? 21.602 17.168 28.685 1.00 13.96 92 ARG A N 1
ATOM 655 C CA . ARG A 1 100 ? 23.042 17.259 28.467 1.00 17.34 92 ARG A CA 1
ATOM 656 C C . ARG A 1 100 ? 23.545 18.703 28.551 1.00 20.03 92 ARG A C 1
ATOM 657 O O . ARG A 1 100 ? 24.573 18.969 29.164 1.00 21.67 92 ARG A O 1
ATOM 665 N N . THR A 1 101 ? 22.815 19.632 27.942 1.00 18.24 93 THR A N 1
ATOM 666 C CA . THR A 1 101 ? 23.270 21.021 27.889 1.00 19.66 93 THR A CA 1
ATOM 667 C C . THR A 1 101 ? 22.901 21.804 29.139 1.00 20.42 93 THR A C 1
ATOM 668 O O . THR A 1 101 ? 23.431 22.886 29.371 1.00 21.72 93 THR A O 1
ATOM 672 N N . GLY A 1 102 ? 21.985 21.263 29.935 1.00 16.83 94 GLY A N 1
ATOM 673 C CA . GLY A 1 102 ? 21.502 21.946 31.119 1.00 17.84 94 GLY A CA 1
ATOM 674 C C . GLY A 1 102 ? 20.204 22.711 30.908 1.00 15.88 94 GLY A C 1
ATOM 675 O O . GLY A 1 102 ? 19.593 23.184 31.868 1.00 15.82 94 GLY A O 1
ATOM 676 N N . ALA A 1 103 ? 19.782 22.841 29.656 1.00 14.56 95 ALA A N 1
ATOM 677 C CA . ALA A 1 103 ? 18.557 23.574 29.343 1.00 16.06 95 ALA A CA 1
ATOM 678 C C . ALA A 1 103 ? 17.332 22.981 30.030 1.00 15.44 95 ALA A C 1
ATOM 679 O O . ALA A 1 103 ? 16.410 23.700 30.407 1.00 15.21 95 ALA A O 1
ATOM 681 N N . PHE A 1 104 ? 17.329 21.665 30.201 1.00 13.13 96 PHE A N 1
ATOM 682 C CA . PHE A 1 104 ? 16.221 20.983 30.850 1.00 13.09 96 PHE A CA 1
ATOM 683 C C . PHE A 1 104 ? 15.915 21.590 32.215 1.00 12.04 96 PHE A C 1
ATOM 684 O O . PHE A 1 104 ? 14.758 21.795 32.569 1.00 12.35 96 PHE A O 1
ATOM 692 N N . PHE A 1 105 ? 16.964 21.874 32.972 1.00 11.84 97 PHE A N 1
ATOM 693 C CA . PHE A 1 105 ? 16.810 22.307 34.348 1.00 13.19 97 PHE A CA 1
ATOM 694 C C . PHE A 1 105 ? 16.301 23.729 34.481 1.00 15.93 97 PHE A C 1
ATOM 695 O O . PHE A 1 105 ? 15.894 24.138 35.564 1.00 17.34 97 PHE A O 1
ATOM 703 N N . GLU A 1 106 ? 16.280 24.463 33.373 1.00 13.39 98 GLU A N 1
ATOM 704 C CA . GLU A 1 106 ? 15.720 25.808 33.381 1.00 13.93 98 GLU A CA 1
ATOM 705 C C . GLU A 1 106 ? 14.422 25.879 32.584 1.00 13.96 98 GLU A C 1
ATOM 706 O O . GLU A 1 106 ? 13.912 26.970 32.321 1.00 15.66 98 GLU A O 1
ATOM 712 N N . HIS A 1 107 ? 13.892 24.721 32.206 1.00 12.81 99 HIS A N 1
ATOM 713 C CA . HIS A 1 107 ? 12.683 24.675 31.393 1.00 10.57 99 HIS A CA 1
ATOM 714 C C . HIS A 1 107 ? 11.535 25.355 32.131 1.00 12.00 99 HIS A C 1
ATOM 715 O O . HIS A 1 107 ? 11.190 24.956 33.240 1.00 11.54 99 HIS A O 1
ATOM 722 N N . GLU A 1 108 ? 10.952 26.382 31.520 1.00 11.67 100 GLU A N 1
ATOM 723 C CA . GLU A 1 108 ? 9.984 27.227 32.224 1.00 12.58 100 GLU A CA 1
ATOM 724 C C . GLU A 1 108 ? 8.768 26.451 32.726 1.00 11.47 100 GLU A C 1
ATOM 725 O O . GLU A 1 108 ? 8.254 26.730 33.809 1.00 13.02 100 GLU A O 1
ATOM 731 N N . VAL A 1 109 ? 8.319 25.458 31.962 1.00 11.80 101 VAL A N 1
ATOM 732 C CA . VAL A 1 109 ? 7.123 24.710 32.342 1.00 11.37 101 VAL A CA 1
ATOM 733 C C . VAL A 1 109 ? 7.423 23.796 33.527 1.00 12.13 101 VAL A C 1
ATOM 734 O O . VAL A 1 109 ? 6.634 23.707 34.470 1.00 11.07 101 VAL A O 1
ATOM 738 N N . LEU A 1 110 ? 8.578 23.138 33.487 1.00 10.12 102 LEU A N 1
ATOM 739 C CA . LEU A 1 110 ? 8.980 22.240 34.571 1.00 11.02 102 LEU A CA 1
ATOM 740 C C . LEU A 1 110 ? 9.292 23.025 35.846 1.00 10.21 102 LEU A C 1
ATOM 741 O O . LEU A 1 110 ? 8.875 22.629 36.947 1.00 11.65 102 LEU A O 1
ATOM 746 N N . VAL A 1 111 ? 10.008 24.138 35.696 1.00 9.86 103 VAL A N 1
ATOM 747 C CA . VAL A 1 111 ? 10.340 24.975 36.839 1.00 10.89 103 VAL A CA 1
ATOM 748 C C . VAL A 1 111 ? 9.058 25.499 37.472 1.00 11.54 103 VAL A C 1
ATOM 749 O O . VAL A 1 111 ? 8.927 25.519 38.699 1.00 12.30 103 VAL A O 1
ATOM 753 N N . ASP A 1 112 ? 8.095 25.884 36.639 1.00 10.92 104 ASP A N 1
ATOM 754 C CA . ASP A 1 112 ? 6.839 26.418 37.153 1.00 11.11 104 ASP A CA 1
ATOM 755 C C . ASP A 1 112 ? 6.065 25.378 37.970 1.00 11.80 104 ASP A C 1
ATOM 756 O O . ASP A 1 112 ? 5.450 25.718 38.975 1.00 13.61 104 ASP A O 1
ATOM 761 N N . ALA A 1 113 ? 6.093 24.118 37.545 1.00 11.72 105 ALA A N 1
ATOM 762 C CA . ALA A 1 113 ? 5.440 23.059 38.307 1.00 10.89 105 ALA A CA 1
ATOM 763 C C . ALA A 1 113 ? 6.027 22.986 39.706 1.00 10.91 105 ALA A C 1
ATOM 764 O O . ALA A 1 113 ? 5.298 22.869 40.699 1.00 11.57 105 ALA A O 1
ATOM 766 N N . VAL A 1 114 ? 7.351 23.063 39.778 1.00 9.79 106 VAL A N 1
ATOM 767 C CA . VAL A 1 114 ? 8.043 22.984 41.053 1.00 10.27 106 VAL A CA 1
ATOM 768 C C . VAL A 1 114 ? 7.741 24.202 41.920 1.00 9.82 106 VAL A C 1
ATOM 769 O O . VAL A 1 114 ? 7.388 24.064 43.094 1.00 11.72 106 VAL A O 1
ATOM 773 N N . GLU A 1 115 ? 7.854 25.387 41.339 1.00 9.36 107 GLU A N 1
ATOM 774 C CA . GLU A 1 115 ? 7.615 26.594 42.112 1.00 9.99 107 GLU A CA 1
ATOM 775 C C . GLU A 1 115 ? 6.172 26.712 42.596 1.00 9.99 107 GLU A C 1
ATOM 776 O O . GLU A 1 115 ? 5.939 27.166 43.721 1.00 11.30 107 GLU A O 1
ATOM 782 N N . LYS A 1 116 ? 5.206 26.290 41.789 1.00 10.34 108 LYS A N 1
ATOM 783 C CA A LYS A 1 116 ? 3.821 26.343 42.229 0.50 10.53 108 LYS A CA 1
ATOM 784 C CA B LYS A 1 116 ? 3.807 26.316 42.206 0.50 10.88 108 LYS A CA 1
ATOM 785 C C . LYS A 1 116 ? 3.557 25.368 43.376 1.00 11.14 108 LYS A C 1
ATOM 786 O O . LYS A 1 116 ? 2.865 25.715 44.332 1.00 11.24 108 LYS A O 1
ATOM 797 N N . ALA A 1 117 ? 4.118 24.161 43.307 1.00 9.96 109 ALA A N 1
ATOM 798 C CA . ALA A 1 117 ? 3.947 23.227 44.425 1.00 10.02 109 ALA A CA 1
ATOM 799 C C . ALA A 1 117 ? 4.577 23.778 45.706 1.00 9.97 109 ALA A C 1
ATOM 800 O O . ALA A 1 117 ? 3.977 23.704 46.787 1.00 11.05 109 ALA A O 1
ATOM 802 N N . LYS A 1 118 ? 5.786 24.309 45.590 1.00 9.73 110 LYS A N 1
ATOM 803 C CA . LYS A 1 118 ? 6.445 24.911 46.748 1.00 10.11 110 LYS A CA 1
ATOM 804 C C . LYS A 1 118 ? 5.595 26.029 47.356 1.00 10.98 110 LYS A C 1
ATOM 805 O O . LYS A 1 118 ? 5.459 26.104 48.584 1.00 11.71 110 LYS A O 1
ATOM 811 N N . ALA A 1 119 ? 5.010 26.871 46.508 1.00 9.78 111 ALA A N 1
ATOM 812 C CA . ALA A 1 119 ? 4.243 28.012 47.000 1.00 10.08 111 ALA A CA 1
ATOM 813 C C . ALA A 1 119 ? 2.994 27.569 47.759 1.00 10.49 111 ALA A C 1
ATOM 814 O O . ALA A 1 119 ? 2.542 28.263 48.679 1.00 12.73 111 ALA A O 1
ATOM 816 N N . ALA A 1 120 ? 2.460 26.406 47.392 1.00 11.36 112 ALA A N 1
ATOM 817 C CA . ALA A 1 120 ? 1.263 25.873 48.019 1.00 11.78 112 ALA A CA 1
ATOM 818 C C . ALA A 1 120 ? 1.606 25.020 49.233 1.00 12.71 112 ALA A C 1
ATOM 819 O O . ALA A 1 120 ? 0.714 24.489 49.875 1.00 15.05 112 ALA A O 1
ATOM 821 N N . GLY A 1 121 ? 2.894 24.892 49.538 1.00 11.83 113 GLY A N 1
ATOM 822 C CA . GLY A 1 121 ? 3.315 23.999 50.609 1.00 13.78 113 GLY A CA 1
ATOM 823 C C . GLY A 1 121 ? 3.006 22.544 50.302 1.00 14.07 113 GLY A C 1
ATOM 824 O O . GLY A 1 121 ? 2.741 21.745 51.215 1.00 16.87 113 GLY A O 1
ATOM 825 N N . GLY A 1 122 ? 3.030 22.201 49.020 1.00 13.09 114 GLY A N 1
ATOM 826 C CA . GLY A 1 122 ? 2.744 20.849 48.589 1.00 13.33 114 GLY A CA 1
ATOM 827 C C . GLY A 1 122 ? 3.997 20.119 48.166 1.00 13.61 114 GLY A C 1
ATOM 828 O O . GLY A 1 122 ? 5.118 20.490 48.539 1.00 17.14 114 GLY A O 1
ATOM 829 N N . ALA A 1 123 ? 3.793 19.071 47.396 1.00 10.79 115 ALA A N 1
ATOM 830 C CA . ALA A 1 123 ? 4.876 18.236 46.911 1.00 9.45 115 ALA A CA 1
ATOM 831 C C . ALA A 1 123 ? 4.831 18.143 45.405 1.00 9.28 115 ALA A C 1
ATOM 832 O O . ALA A 1 123 ? 3.785 18.373 44.780 1.00 11.57 115 ALA A O 1
ATOM 834 N N . VAL A 1 124 ? 5.976 17.794 44.829 1.00 9.36 116 VAL A N 1
ATOM 835 C CA . VAL A 1 124 ? 6.069 17.492 43.417 1.00 9.73 116 VAL A CA 1
ATOM 836 C C . VAL A 1 124 ? 6.016 15.974 43.245 1.00 9.95 116 VAL A C 1
ATOM 837 O O . VAL A 1 124 ? 6.908 15.250 43.705 1.00 9.77 116 VAL A O 1
ATOM 841 N N . HIS A 1 125 ? 4.953 15.501 42.608 1.00 8.33 117 HIS A N 1
ATOM 842 C CA . HIS A 1 125 ? 4.814 14.077 42.311 1.00 7.85 117 HIS A CA 1
ATOM 843 C C . HIS A 1 125 ? 5.233 13.828 40.879 1.00 10.09 117 HIS A C 1
ATOM 844 O O . HIS A 1 125 ? 4.676 14.421 39.950 1.00 11.26 117 HIS A O 1
ATOM 851 N N . ILE A 1 126 ? 6.203 12.943 40.699 1.00 8.58 118 ILE A N 1
ATOM 852 C CA . ILE A 1 126 ? 6.700 12.587 39.383 1.00 9.14 118 ILE A CA 1
ATOM 853 C C . ILE A 1 126 ? 6.266 11.170 39.085 1.00 9.27 118 ILE A C 1
ATOM 854 O O . ILE A 1 126 ? 6.383 10.288 39.939 1.00 10.65 118 ILE A O 1
ATOM 859 N N . MET A 1 127 ? 5.725 10.952 37.895 1.00 9.09 119 MET A N 1
ATOM 860 C CA . MET A 1 127 ? 5.324 9.605 37.530 1.00 9.76 119 MET A CA 1
ATOM 861 C C . MET A 1 127 ? 5.766 9.297 36.122 1.00 9.53 119 MET A C 1
ATOM 862 O O . MET A 1 127 ? 5.900 10.192 35.295 1.00 9.51 119 MET A O 1
ATOM 867 N N . GLY A 1 128 ? 6.008 8.022 35.851 1.00 9.19 120 GLY A N 1
ATOM 868 C CA . GLY A 1 128 ? 6.406 7.628 34.524 1.00 10.21 120 GLY A CA 1
ATOM 869 C C . GLY A 1 128 ? 6.961 6.231 34.503 1.00 8.49 120 GLY A C 1
ATOM 870 O O . GLY A 1 128 ? 7.191 5.606 35.544 1.00 9.90 120 GLY A O 1
ATOM 871 N N . LEU A 1 129 ? 7.161 5.737 33.294 1.00 8.93 121 LEU A N 1
ATOM 872 C CA . LEU A 1 129 ? 7.705 4.405 33.104 1.00 8.44 121 LEU A CA 1
ATOM 873 C C . LEU A 1 129 ? 9.178 4.388 33.515 1.00 9.33 121 LEU A C 1
ATOM 874 O O . LEU A 1 129 ? 10.016 5.067 32.914 1.00 10.15 121 LEU A O 1
ATOM 879 N N . LEU A 1 130 ? 9.493 3.621 34.554 1.00 8.78 122 LEU A N 1
ATOM 880 C CA . LEU A 1 130 ? 10.833 3.652 35.131 1.00 8.45 122 LEU A CA 1
ATOM 881 C C . LEU A 1 130 ? 11.700 2.518 34.606 1.00 8.55 122 LEU A C 1
ATOM 882 O O . LEU A 1 130 ? 11.801 1.444 35.214 1.00 12.41 122 LEU A O 1
ATOM 887 N N . SER A 1 131 ? 12.327 2.762 33.463 1.00 8.61 123 SER A N 1
ATOM 888 C CA . SER A 1 131 ? 13.208 1.780 32.846 1.00 9.09 123 SER A CA 1
ATOM 889 C C . SER A 1 131 ? 14.091 2.442 31.801 1.00 9.04 123 SER A C 1
ATOM 890 O O . SER A 1 131 ? 13.913 3.622 31.482 1.00 10.19 123 SER A O 1
ATOM 893 N N . GLU A 1 132 ? 15.028 1.671 31.263 1.00 11.20 124 GLU A N 1
ATOM 894 C CA . GLU A 1 132 ? 15.901 2.148 30.198 1.00 11.37 124 GLU A CA 1
ATOM 895 C C . GLU A 1 132 ? 15.336 1.823 28.816 1.00 12.35 124 GLU A C 1
ATOM 896 O O . GLU A 1 132 ? 16.057 1.927 27.825 1.00 13.23 124 GLU A O 1
ATOM 902 N N . GLY A 1 133 ? 14.063 1.438 28.744 1.00 10.78 125 GLY A N 1
ATOM 903 C CA . GLY A 1 133 ? 13.454 1.059 27.470 1.00 11.51 125 GLY A CA 1
ATOM 904 C C . GLY A 1 133 ? 13.603 2.102 26.370 1.00 10.49 125 GLY A C 1
ATOM 905 O O . GLY A 1 133 ? 14.000 1.782 25.242 1.00 11.35 125 GLY A O 1
ATOM 906 N N . GLY A 1 134 ? 13.282 3.350 26.684 1.00 10.32 126 GLY A N 1
ATOM 907 C CA . GLY A 1 134 ? 13.482 4.423 25.722 1.00 10.98 126 GLY A CA 1
ATOM 908 C C . GLY A 1 134 ? 12.372 4.598 24.702 1.00 10.74 126 GLY A C 1
ATOM 909 O O . GLY A 1 134 ? 12.497 5.433 23.821 1.00 11.93 126 GLY A O 1
ATOM 910 N N . VAL A 1 135 ? 11.311 3.801 24.807 1.00 10.35 127 VAL A N 1
ATOM 911 C CA . VAL A 1 135 ? 10.168 3.877 23.884 1.00 10.76 127 VAL A CA 1
ATOM 912 C C . VAL A 1 135 ? 9.134 4.901 24.361 1.00 9.76 127 VAL A C 1
ATOM 913 O O . VAL A 1 135 ? 8.644 5.727 23.569 1.00 11.39 127 VAL A O 1
ATOM 917 N N . HIS A 1 136 ? 8.812 4.853 25.655 1.00 8.01 128 HIS A N 1
ATOM 918 C CA . HIS A 1 136 ? 7.861 5.786 26.258 1.00 7.69 128 HIS A CA 1
ATOM 919 C C . HIS A 1 136 ? 8.489 6.797 27.178 1.00 11.19 128 HIS A C 1
ATOM 920 O O . HIS A 1 136 ? 7.863 7.801 27.495 1.00 10.19 128 HIS A O 1
ATOM 927 N N . SER A 1 137 ? 9.704 6.511 27.633 1.00 9.42 129 SER A N 1
ATOM 928 C CA . SER A 1 137 ? 10.360 7.321 28.635 1.00 9.37 129 SER A CA 1
ATOM 929 C C . SER A 1 137 ? 11.795 6.862 28.703 1.00 9.15 129 SER A C 1
ATOM 930 O O . SER A 1 137 ? 12.201 5.927 28.016 1.00 10.61 129 SER A O 1
ATOM 933 N N . HIS A 1 138 ? 12.573 7.520 29.547 1.00 9.93 130 HIS A N 1
ATOM 934 C CA . HIS A 1 138 ? 13.839 6.939 29.963 1.00 10.51 130 HIS A CA 1
ATOM 935 C C . HIS A 1 138 ? 14.068 7.309 31.411 1.00 10.21 130 HIS A C 1
ATOM 936 O O . HIS A 1 138 ? 13.860 8.463 31.802 1.00 10.27 130 HIS A O 1
ATOM 943 N N . GLU A 1 139 ? 14.485 6.337 32.215 1.00 9.85 131 GLU A N 1
ATOM 944 C CA . GLU A 1 139 ? 14.719 6.593 33.633 1.00 10.85 131 GLU A CA 1
ATOM 945 C C . GLU A 1 139 ? 15.711 7.732 33.879 1.00 11.99 131 GLU A C 1
ATOM 946 O O . GLU A 1 139 ? 15.616 8.409 34.907 1.00 11.90 131 GLU A O 1
ATOM 952 N N . ASP A 1 140 ? 16.633 7.978 32.945 1.00 9.91 132 ASP A N 1
ATOM 953 C CA . ASP A 1 140 ? 17.582 9.077 33.131 1.00 11.46 132 ASP A CA 1
ATOM 954 C C . ASP A 1 140 ? 16.885 10.431 33.041 1.00 11.46 132 ASP A C 1
ATOM 955 O O . ASP A 1 140 ? 17.321 11.392 33.669 1.00 12.36 132 ASP A O 1
ATOM 960 N N . HIS A 1 141 ? 15.799 10.506 32.271 1.00 11.49 133 HIS A N 1
ATOM 961 C CA . HIS A 1 141 ? 14.997 11.729 32.229 1.00 10.97 133 HIS A CA 1
ATOM 962 C C . HIS A 1 141 ? 14.282 11.913 33.552 1.00 9.84 133 HIS A C 1
ATOM 963 O O . HIS A 1 141 ? 14.139 13.026 34.048 1.00 10.49 133 HIS A O 1
ATOM 970 N N . ILE A 1 142 ? 13.809 10.805 34.113 1.00 9.14 134 ILE A N 1
ATOM 971 C CA . ILE A 1 142 ? 13.103 10.836 35.380 1.00 9.24 134 ILE A CA 1
ATOM 972 C C . ILE A 1 142 ? 14.048 11.251 36.517 1.00 9.19 134 ILE A C 1
ATOM 973 O O . ILE A 1 142 ? 13.677 12.080 37.358 1.00 9.47 134 ILE A O 1
ATOM 978 N N . VAL A 1 143 ? 15.276 10.736 36.511 1.00 9.09 135 VAL A N 1
ATOM 979 C CA . VAL A 1 143 ? 16.313 11.222 37.430 1.00 9.25 135 VAL A CA 1
ATOM 980 C C . VAL A 1 143 ? 16.488 12.731 37.310 1.00 9.93 135 VAL A C 1
ATOM 981 O O . VAL A 1 143 ? 16.528 13.437 38.310 1.00 10.31 135 VAL A O 1
ATOM 985 N N . ALA A 1 144 ? 16.572 13.220 36.078 1.00 9.12 136 ALA A N 1
ATOM 986 C CA . ALA A 1 144 ? 16.750 14.648 35.841 1.00 8.87 136 ALA A CA 1
ATOM 987 C C . ALA A 1 144 ? 15.598 15.484 36.415 1.00 8.70 136 ALA A C 1
ATOM 988 O O . ALA A 1 144 ? 15.826 16.518 37.042 1.00 9.76 136 ALA A O 1
ATOM 990 N N . MET A 1 145 ? 14.362 15.047 36.200 1.00 8.89 137 MET A N 1
ATOM 991 C CA . MET A 1 145 ? 13.213 15.769 36.734 1.00 9.17 137 MET A CA 1
ATOM 992 C C . MET A 1 145 ? 13.205 15.746 38.257 1.00 9.44 137 MET A C 1
ATOM 993 O O . MET A 1 145 ? 12.909 16.758 38.907 1.00 8.76 137 MET A O 1
ATOM 998 N N . CYS A 1 146 ? 13.531 14.597 38.840 1.00 9.21 138 CYS A N 1
ATOM 999 C CA . CYS A 1 146 ? 13.628 14.506 40.294 1.00 9.92 138 CYS A CA 1
ATOM 1000 C C . CYS A 1 146 ? 14.693 15.469 40.828 1.00 10.14 138 CYS A C 1
ATOM 1001 O O . CYS A 1 146 ? 14.450 16.194 41.796 1.00 10.77 138 CYS A O 1
ATOM 1004 N N . GLU A 1 147 ? 15.860 15.486 40.188 1.00 9.92 139 GLU A N 1
ATOM 1005 C CA A GLU A 1 147 ? 16.949 16.380 40.582 0.47 11.64 139 GLU A CA 1
ATOM 1006 C CA B GLU A 1 147 ? 16.943 16.381 40.593 0.53 11.45 139 GLU A CA 1
ATOM 1007 C C . GLU A 1 147 ? 16.540 17.840 40.456 1.00 11.05 139 GLU A C 1
ATOM 1008 O O . GLU A 1 147 ? 16.869 18.668 41.314 1.00 12.05 139 GLU A O 1
ATOM 1019 N N . LEU A 1 148 ? 15.840 18.160 39.373 1.00 9.91 140 LEU A N 1
ATOM 1020 C CA . LEU A 1 148 ? 15.392 19.533 39.148 1.00 10.55 140 LEU A CA 1
ATOM 1021 C C . LEU A 1 148 ? 14.581 19.997 40.367 1.00 9.86 140 LEU A C 1
ATOM 1022 O O . LEU A 1 148 ? 14.827 21.064 40.944 1.00 10.99 140 LEU A O 1
ATOM 1027 N N . ALA A 1 149 ? 13.613 19.181 40.759 1.00 9.17 141 ALA A N 1
ATOM 1028 C CA . ALA A 1 149 ? 12.763 19.513 41.892 1.00 8.98 141 ALA A CA 1
ATOM 1029 C C . ALA A 1 149 ? 13.523 19.500 43.223 1.00 9.55 141 ALA A C 1
ATOM 1030 O O . ALA A 1 149 ? 13.352 20.400 44.052 1.00 10.74 141 ALA A O 1
ATOM 1032 N N . LEU A 1 150 ? 14.362 18.489 43.427 1.00 9.40 142 LEU A N 1
ATOM 1033 C CA . LEU A 1 150 ? 15.110 18.393 44.678 1.00 9.63 142 LEU A CA 1
ATOM 1034 C C . LEU A 1 150 ? 16.051 19.574 44.892 1.00 10.19 142 LEU A C 1
ATOM 1035 O O . LEU A 1 150 ? 16.18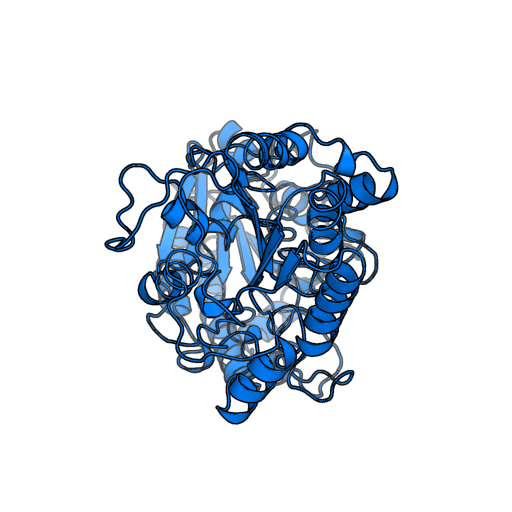1 20.078 46.005 1.00 10.59 142 LEU A O 1
ATOM 1040 N N . LYS A 1 151 ? 16.697 20.022 43.815 1.00 9.81 143 LYS A N 1
ATOM 1041 C CA A LYS A 1 151 ? 17.634 21.141 43.882 0.45 9.68 143 LYS A CA 1
ATOM 1042 C CA B LYS A 1 151 ? 17.635 21.137 43.907 0.55 9.37 143 LYS A CA 1
ATOM 1043 C C . LYS A 1 151 ? 16.933 22.463 44.172 1.00 9.25 143 LYS A C 1
ATOM 1044 O O . LYS A 1 151 ? 17.545 23.409 44.639 1.00 9.92 143 LYS A O 1
ATOM 1055 N N . ARG A 1 152 ? 15.640 22.509 43.874 1.00 10.06 144 ARG A N 1
ATOM 1056 C CA A ARG A 1 152 ? 14.824 23.671 44.194 0.55 10.46 144 ARG A CA 1
ATOM 1057 C CA B ARG A 1 152 ? 14.861 23.695 44.202 0.45 10.90 144 ARG A CA 1
ATOM 1058 C C . ARG A 1 152 ? 14.137 23.539 45.547 1.00 12.81 144 ARG A C 1
ATOM 1059 O O . ARG A 1 152 ? 13.230 24.300 45.874 1.00 13.95 144 ARG A O 1
ATOM 1074 N N . GLY A 1 153 ? 14.585 22.575 46.349 1.00 11.53 145 GLY A N 1
ATOM 1075 C CA . GLY A 1 153 ? 14.116 22.476 47.719 1.00 11.83 145 GLY A CA 1
ATOM 1076 C C . GLY A 1 153 ? 12.741 21.868 47.891 1.00 11.22 145 GLY A C 1
ATOM 1077 O O . GLY A 1 153 ? 12.161 21.956 48.978 1.00 14.31 145 GLY A O 1
ATOM 1078 N N . ALA A 1 154 ? 12.218 21.247 46.840 1.00 10.77 146 ALA A N 1
ATOM 1079 C CA . ALA A 1 154 ? 10.873 20.699 46.900 1.00 10.63 146 ALA A CA 1
ATOM 1080 C C . ALA A 1 154 ? 10.859 19.353 47.603 1.00 12.47 146 ALA A C 1
ATOM 1081 O O . ALA A 1 154 ? 11.874 18.671 47.680 1.00 13.34 146 ALA A O 1
ATOM 1083 N N . LYS A 1 155 ? 9.688 18.992 48.113 1.00 10.25 147 LYS A N 1
ATOM 1084 C CA . LYS A 1 155 ? 9.421 17.618 48.529 1.00 10.94 147 LYS A CA 1
ATOM 1085 C C . LYS A 1 155 ? 9.008 16.837 47.292 1.00 13.17 147 LYS A C 1
ATOM 1086 O O . LYS A 1 155 ? 8.137 17.271 46.548 1.00 13.48 147 LYS A O 1
ATOM 1092 N N . VAL A 1 156 ? 9.639 15.691 47.059 1.00 10.44 148 VAL A N 1
ATOM 1093 C CA . VAL A 1 156 ? 9.46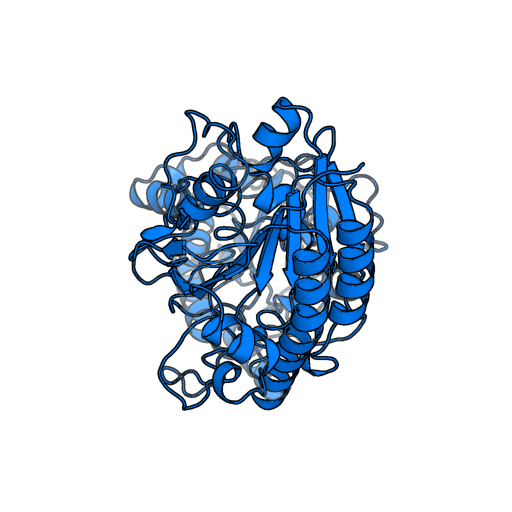7 14.965 45.805 1.00 10.29 148 VAL A CA 1
ATOM 1094 C C . VAL A 1 156 ? 9.055 13.518 46.069 1.00 10.73 148 VAL A C 1
ATOM 1095 O O . VAL A 1 156 ? 9.690 12.812 46.852 1.00 13.15 148 VAL A O 1
ATOM 1099 N N . TYR A 1 157 ? 7.972 13.095 45.434 1.00 8.95 149 TYR A N 1
ATOM 1100 C CA . TYR A 1 157 ? 7.573 11.692 45.481 1.00 9.79 149 TYR A CA 1
ATOM 1101 C C . TYR A 1 157 ? 7.586 11.112 44.088 1.00 10.99 149 TYR A C 1
ATOM 1102 O O . TYR A 1 157 ? 7.036 11.707 43.158 1.00 10.04 149 TYR A O 1
ATOM 1111 N N . LEU A 1 158 ? 8.209 9.946 43.944 1.00 9.70 150 LEU A N 1
ATOM 1112 C CA . LEU A 1 158 ? 8.233 9.247 42.663 1.00 9.47 150 LEU A CA 1
ATOM 1113 C C . LEU A 1 158 ? 7.238 8.105 42.672 1.00 8.30 150 LEU A C 1
ATOM 1114 O O . LEU A 1 158 ? 7.206 7.291 43.604 1.00 10.45 150 LEU A O 1
ATOM 1119 N N . HIS A 1 159 ? 6.411 8.080 41.637 1.00 9.26 151 HIS A N 1
ATOM 1120 C CA . HIS A 1 159 ? 5.496 6.977 41.391 1.00 9.05 151 HIS A CA 1
ATOM 1121 C C . HIS A 1 159 ? 5.993 6.226 40.178 1.00 8.11 151 HIS A C 1
ATOM 1122 O O . HIS A 1 159 ? 5.922 6.720 39.043 1.00 9.29 151 HIS A O 1
ATOM 1129 N N . ALA A 1 160 ? 6.536 5.043 40.431 1.00 9.43 152 ALA A N 1
ATOM 1130 C CA . ALA A 1 160 ? 7.159 4.274 39.366 1.00 9.65 152 ALA A CA 1
ATOM 1131 C C . ALA A 1 160 ? 6.146 3.383 38.667 1.00 10.02 152 ALA A C 1
ATOM 1132 O O . ALA A 1 160 ? 5.432 2.611 39.312 1.00 10.21 152 ALA A O 1
ATOM 1134 N N . PHE A 1 161 ? 6.095 3.488 37.344 1.00 9.58 153 PHE A N 1
ATOM 1135 C CA . PHE A 1 161 ? 5.355 2.525 36.535 1.00 9.10 153 PHE A CA 1
ATOM 1136 C C . PHE A 1 161 ? 6.381 1.517 36.021 1.00 9.33 153 PHE A C 1
ATOM 1137 O O . PHE A 1 161 ? 7.341 1.884 35.337 1.00 9.33 153 PHE A O 1
ATOM 1145 N N . LEU A 1 162 ? 6.210 0.247 36.387 1.00 8.15 154 LEU A N 1
ATOM 1146 C CA . LEU A 1 162 ? 7.213 -0.765 36.057 1.00 8.74 154 LEU A CA 1
ATOM 1147 C C . LEU A 1 162 ? 7.003 -1.327 34.646 1.00 8.91 154 LEU A C 1
ATOM 1148 O O . LEU A 1 162 ? 5.874 -1.370 34.139 1.00 10.58 154 LEU A O 1
ATOM 1153 N N . ASP A 1 163 ? 8.104 -1.724 34.013 1.00 8.74 155 ASP A N 1
ATOM 1154 C CA . ASP A 1 163 ? 8.118 -1.954 32.563 1.00 8.85 155 ASP A CA 1
ATOM 1155 C C . ASP A 1 163 ? 7.960 -3.438 32.191 1.00 9.65 155 ASP A C 1
ATOM 1156 O O . ASP A 1 163 ? 6.842 -3.927 32.161 1.00 11.12 155 ASP A O 1
ATOM 1161 N N . GLY A 1 164 ? 9.051 -4.124 31.862 1.00 9.79 156 GLY A N 1
ATOM 1162 C CA . GLY A 1 164 ? 8.971 -5.517 31.443 1.00 9.17 156 GLY A CA 1
ATOM 1163 C C . GLY A 1 164 ? 8.487 -5.752 30.019 1.00 10.28 156 GLY A C 1
ATOM 1164 O O . GLY A 1 164 ? 8.362 -6.900 29.592 1.00 11.73 156 GLY A O 1
ATOM 1165 N N . ARG A 1 165 ? 8.236 -4.674 29.282 1.00 10.97 157 ARG A N 1
ATOM 1166 C CA . ARG A 1 165 ? 7.684 -4.755 27.931 1.00 9.01 157 ARG A CA 1
ATOM 1167 C C . ARG A 1 165 ? 8.628 -4.095 26.911 1.00 10.59 157 ARG A C 1
ATOM 1168 O O . ARG A 1 165 ? 8.739 -4.558 25.771 1.00 11.04 157 ARG A O 1
ATOM 1176 N N . ASP A 1 166 ? 9.315 -3.030 27.326 1.00 10.38 158 ASP A N 1
ATOM 1177 C CA . ASP A 1 166 ? 10.410 -2.466 26.535 1.00 8.96 158 ASP A CA 1
ATOM 1178 C C . ASP A 1 166 ? 11.751 -2.878 27.133 1.00 11.18 158 ASP A C 1
ATOM 1179 O O . ASP A 1 166 ? 12.796 -2.473 26.644 1.00 12.85 158 ASP A O 1
ATOM 1184 N N . THR A 1 167 ? 11.693 -3.698 28.191 1.00 9.71 159 THR A N 1
ATOM 1185 C CA . THR A 1 167 ? 12.869 -4.237 28.882 1.00 11.55 159 THR A CA 1
ATOM 1186 C C . THR A 1 167 ? 12.498 -5.662 29.328 1.00 10.77 159 THR A C 1
ATOM 1187 O O . THR A 1 167 ? 11.341 -6.066 29.175 1.00 10.34 159 THR A O 1
ATOM 1191 N N . PRO A 1 168 ? 13.459 -6.445 29.856 1.00 10.35 160 PRO A N 1
ATOM 1192 C CA . PRO A 1 168 ? 13.091 -7.819 30.228 1.00 9.31 160 PRO A CA 1
ATOM 1193 C C . PRO A 1 168 ? 11.986 -7.907 31.272 1.00 9.49 160 PRO A C 1
ATOM 1194 O O . PRO A 1 168 ? 11.821 -7.007 32.091 1.00 10.39 160 PRO A O 1
ATOM 1198 N N . PRO A 1 169 ? 11.219 -9.002 31.236 1.00 9.04 161 PRO A N 1
ATOM 1199 C CA . PRO A 1 169 ? 10.019 -9.062 32.082 1.00 11.06 161 PRO A CA 1
ATOM 1200 C C . PRO A 1 169 ? 10.281 -8.947 33.578 1.00 9.82 161 PRO A C 1
ATOM 1201 O O . PRO A 1 169 ? 9.397 -8.460 34.269 1.00 12.43 161 PRO A O 1
ATOM 1205 N N . ARG A 1 170 ? 11.451 -9.367 34.051 1.00 12.03 162 ARG A N 1
ATOM 1206 C CA . ARG A 1 170 ? 11.880 -9.017 35.404 1.00 10.89 162 ARG A CA 1
ATOM 1207 C C . ARG A 1 170 ? 13.192 -8.248 35.348 1.00 11.09 162 ARG A C 1
ATOM 1208 O O . ARG A 1 170 ? 14.263 -8.841 35.264 1.00 14.12 162 ARG A O 1
ATOM 1216 N N . SER A 1 171 ? 13.100 -6.922 35.393 1.00 11.38 163 SER A N 1
ATOM 1217 C CA . SER A 1 171 ? 14.287 -6.089 35.249 1.00 13.04 163 SER A CA 1
ATOM 1218 C C . SER A 1 171 ? 14.233 -4.776 36.023 1.00 12.26 163 SER A C 1
ATOM 1219 O O . SER A 1 171 ? 15.133 -3.956 35.886 1.00 13.54 163 SER A O 1
ATOM 1222 N N . ALA A 1 172 ? 13.196 -4.570 36.833 1.00 9.70 164 ALA A N 1
ATOM 1223 C CA . ALA A 1 172 ? 13.011 -3.281 37.502 1.00 9.84 164 ALA A CA 1
ATOM 1224 C C . ALA A 1 172 ? 14.026 -2.965 38.604 1.00 12.39 164 ALA A C 1
ATOM 1225 O O . ALA A 1 172 ? 14.252 -1.784 38.904 1.00 11.66 164 ALA A O 1
ATOM 1227 N N . GLN A 1 173 ? 14.616 -3.981 39.223 1.00 11.75 165 GLN A N 1
ATOM 1228 C CA . GLN A 1 173 ? 15.421 -3.738 40.424 1.00 12.48 165 GLN A CA 1
ATOM 1229 C C . GLN A 1 173 ? 16.509 -2.664 40.293 1.00 13.10 165 GLN A C 1
ATOM 1230 O O . GLN A 1 173 ? 16.556 -1.763 41.123 1.00 12.81 165 GLN A O 1
ATOM 1236 N N . PRO A 1 174 ? 17.370 -2.730 39.261 1.00 11.74 166 PRO A N 1
ATOM 1237 C CA . PRO A 1 174 ? 18.409 -1.694 39.160 1.00 14.15 166 PRO A CA 1
ATOM 1238 C C . PRO A 1 174 ? 17.854 -0.282 38.969 1.00 14.09 166 PRO A C 1
ATOM 1239 O O . PRO A 1 174 ? 18.490 0.670 39.422 1.00 16.33 166 PRO A O 1
ATOM 1243 N N . SER A 1 175 ? 16.695 -0.150 38.333 1.00 10.34 167 SER A N 1
ATOM 1244 C CA . SER A 1 175 ? 16.084 1.160 38.134 1.00 10.01 167 SER A CA 1
ATOM 1245 C C . SER A 1 175 ? 15.614 1.718 39.467 1.00 10.64 167 SER A C 1
ATOM 1246 O O . SER A 1 175 ? 15.800 2.903 39.753 1.00 12.55 167 SER A O 1
ATOM 1249 N N . LEU A 1 176 ? 14.988 0.867 40.276 1.00 12.73 168 LEU A N 1
ATOM 1250 C CA . LEU A 1 176 ? 14.541 1.283 41.600 1.00 13.57 168 LEU A CA 1
ATOM 1251 C C . LEU A 1 176 ? 15.738 1.669 42.459 1.00 13.01 168 LEU A C 1
ATOM 1252 O O . LEU A 1 176 ? 15.686 2.658 43.195 1.00 14.06 168 LEU A O 1
ATOM 1257 N N . GLU A 1 177 ? 16.820 0.905 42.363 1.00 12.24 169 GLU A N 1
ATOM 1258 C CA . GLU A 1 177 ? 18.026 1.189 43.137 1.00 13.75 169 GLU A CA 1
ATOM 1259 C C . GLU A 1 177 ? 18.661 2.514 42.710 1.00 12.73 169 GLU A C 1
ATOM 1260 O O . GLU A 1 177 ? 19.156 3.272 43.552 1.00 16.41 169 GLU A O 1
ATOM 1266 N N . LYS A 1 178 ? 18.636 2.802 41.415 1.00 13.33 170 LYS A N 1
ATOM 1267 C CA . LYS A 1 178 ? 19.169 4.065 40.904 1.00 14.52 170 LYS A CA 1
ATOM 1268 C C . LYS A 1 178 ? 18.428 5.251 41.508 1.00 15.08 170 LYS A C 1
ATOM 1269 O O . LYS A 1 178 ? 19.039 6.233 41.941 1.00 15.68 170 LYS A O 1
ATOM 1275 N N . LEU A 1 179 ? 17.104 5.166 41.540 1.00 11.57 171 LEU A N 1
ATOM 1276 C CA . LEU A 1 179 ? 16.313 6.265 42.078 1.00 11.41 171 LEU A CA 1
ATOM 1277 C C . LEU A 1 179 ? 16.435 6.360 43.606 1.00 12.11 171 LEU A C 1
ATOM 1278 O O . LEU A 1 179 ? 16.523 7.462 44.156 1.00 12.78 171 LEU A O 1
ATOM 1283 N N . ASP A 1 180 ? 16.481 5.224 44.296 1.00 13.68 172 ASP A N 1
ATOM 1284 C CA . ASP A 1 180 ? 16.764 5.242 45.728 1.00 12.63 172 ASP A CA 1
ATOM 1285 C C . ASP A 1 180 ? 18.064 5.992 46.004 1.00 13.20 172 ASP A C 1
ATOM 1286 O O . ASP A 1 180 ? 18.151 6.775 46.949 1.00 14.91 172 ASP A O 1
ATOM 1291 N N . ALA A 1 181 ? 19.076 5.742 45.179 1.00 15.84 173 ALA A N 1
ATOM 1292 C CA . ALA A 1 181 ? 20.397 6.327 45.381 1.00 15.33 173 ALA A CA 1
ATOM 1293 C C . ALA A 1 181 ? 20.366 7.835 45.181 1.00 16.06 173 ALA A C 1
ATOM 1294 O O . ALA A 1 181 ? 21.070 8.569 45.875 1.00 18.11 173 ALA A O 1
ATOM 1296 N N . LEU A 1 182 ? 19.552 8.291 44.234 1.00 14.63 174 LEU A N 1
ATOM 1297 C CA . LEU A 1 182 ? 19.388 9.719 44.008 1.00 12.59 174 LEU A CA 1
ATOM 1298 C C . LEU A 1 182 ? 18.770 10.351 45.241 1.00 13.21 174 LEU A C 1
ATOM 1299 O O . LEU A 1 182 ? 19.274 11.355 45.761 1.00 14.40 174 LEU A O 1
ATOM 1304 N N . PHE A 1 183 ? 17.680 9.759 45.720 1.00 13.31 175 PHE A N 1
ATOM 1305 C CA . PHE A 1 183 ? 16.980 10.327 46.866 1.00 13.35 175 PHE A CA 1
ATOM 1306 C C . PHE A 1 183 ? 17.846 10.329 48.123 1.00 16.38 175 PHE A C 1
ATOM 1307 O O . PHE A 1 183 ? 17.734 11.230 48.962 1.00 16.22 175 PHE A O 1
ATOM 1315 N N . ALA A 1 184 ? 18.737 9.350 48.237 1.00 16.08 176 ALA A N 1
ATOM 1316 C CA . ALA A 1 184 ? 19.673 9.298 49.357 1.00 15.22 176 ALA A CA 1
ATOM 1317 C C . ALA A 1 184 ? 20.632 10.491 49.397 1.00 18.00 176 ALA A C 1
ATOM 1318 O O . ALA A 1 184 ? 21.217 10.786 50.438 1.00 20.27 176 ALA A O 1
ATOM 1320 N N . GLN A 1 185 ? 20.796 11.162 48.259 1.00 18.01 177 GLN A N 1
ATOM 1321 C CA . GLN A 1 185 ? 21.664 12.336 48.153 1.00 18.66 177 GLN A CA 1
ATOM 1322 C C . GLN A 1 185 ? 20.969 13.608 48.622 1.00 22.93 177 GLN A C 1
ATOM 1323 O O . GLN A 1 185 ? 21.599 14.661 48.744 1.00 24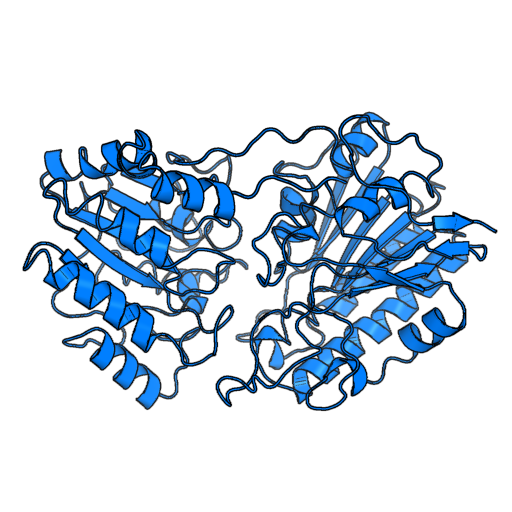.42 177 GLN A O 1
ATOM 1329 N N . TYR A 1 186 ? 19.669 13.504 48.873 1.00 17.93 178 TYR A N 1
ATOM 1330 C CA . TYR A 1 186 ? 18.872 14.618 49.377 1.00 15.39 178 TYR A CA 1
ATOM 1331 C C . TYR A 1 186 ? 18.019 14.059 50.495 1.00 15.87 178 TYR A C 1
ATOM 1332 O O . TYR A 1 186 ? 16.792 14.008 50.393 1.00 19.20 178 TYR A O 1
ATOM 1341 N N . GLU A 1 187 ? 18.690 13.597 51.544 1.00 20.98 179 GLU A N 1
ATOM 1342 C CA . GLU A 1 187 ? 18.056 12.783 52.578 1.00 22.84 179 GLU A CA 1
ATOM 1343 C C . GLU A 1 187 ? 16.825 13.438 53.195 1.00 21.04 179 GLU A C 1
ATOM 1344 O O . GLU A 1 187 ? 16.887 14.562 53.689 1.00 22.84 179 GLU A O 1
ATOM 1346 N N . GLY A 1 188 ? 15.701 12.727 53.145 1.00 22.17 180 GLY A N 1
ATOM 1347 C CA . GLY A 1 188 ? 14.469 13.204 53.743 1.00 19.63 180 GLY A CA 1
ATOM 1348 C C . GLY A 1 188 ? 13.641 14.111 52.845 1.00 19.33 180 GLY A C 1
ATOM 1349 O O . GLY A 1 188 ? 12.543 14.525 53.224 1.00 22.69 180 GLY A O 1
ATOM 1350 N N . LYS A 1 189 ? 14.159 14.432 51.661 1.00 14.43 181 LYS A N 1
ATOM 1351 C CA . LYS A 1 189 ? 13.471 15.369 50.779 1.00 16.30 181 LYS A CA 1
ATOM 1352 C C . LYS A 1 189 ? 12.673 14.698 49.673 1.00 15.83 181 LYS A C 1
ATOM 1353 O O . LYS A 1 189 ? 11.776 15.299 49.102 1.00 15.20 181 LYS A O 1
ATOM 1359 N N . GLY A 1 190 ? 13.014 13.459 49.348 1.00 13.70 182 GLY A N 1
ATOM 1360 C CA . GLY A 1 190 ? 12.316 12.750 48.303 1.00 13.02 182 GLY A CA 1
ATOM 1361 C C . GLY A 1 190 ? 12.402 11.260 48.504 1.00 13.15 182 GLY A C 1
ATOM 1362 O O . GLY A 1 190 ? 13.295 10.772 49.200 1.00 14.18 182 GLY A O 1
ATOM 1363 N N . ARG A 1 191 ? 11.467 10.545 47.892 1.00 10.84 183 ARG A N 1
ATOM 1364 C CA . ARG A 1 191 ? 11.513 9.089 47.917 1.00 10.49 183 ARG A CA 1
ATOM 1365 C C . ARG A 1 191 ? 10.580 8.487 46.903 1.00 9.74 183 ARG A C 1
ATOM 1366 O O . ARG A 1 191 ? 9.670 9.151 46.399 1.00 10.52 183 ARG A O 1
ATOM 1374 N N . ILE A 1 192 ? 10.810 7.205 46.616 1.00 10.26 184 ILE A N 1
ATOM 1375 C CA . ILE A 1 192 ? 9.857 6.432 45.831 1.00 10.47 184 ILE A CA 1
ATOM 1376 C C . ILE A 1 192 ? 8.656 6.179 46.732 1.00 10.67 184 ILE A C 1
ATOM 1377 O O . ILE A 1 192 ? 8.799 5.660 47.851 1.00 14.46 184 ILE A O 1
ATOM 1382 N N . ALA A 1 193 ? 7.479 6.582 46.272 1.00 10.77 185 ALA A N 1
ATOM 1383 C CA . ALA A 1 193 ? 6.261 6.470 47.069 1.00 11.18 185 ALA A CA 1
ATOM 1384 C C . ALA A 1 193 ? 5.444 5.228 46.715 1.00 10.31 185 ALA A C 1
ATOM 1385 O O . ALA A 1 193 ? 4.944 4.534 47.600 1.00 11.43 185 ALA A O 1
ATOM 1387 N N . THR A 1 194 ? 5.305 4.952 45.423 1.00 10.16 186 THR A N 1
ATOM 1388 C CA . THR A 1 194 ? 4.478 3.835 44.975 1.00 9.61 186 THR A CA 1
ATOM 1389 C C . THR A 1 194 ? 5.072 3.193 43.737 1.00 9.08 186 THR A C 1
ATOM 1390 O O . THR A 1 194 ? 5.907 3.792 43.051 1.00 9.51 186 THR A O 1
ATOM 1394 N N . MET A 1 195 ? 4.639 1.964 43.463 1.00 9.51 187 MET A N 1
ATOM 1395 C CA A MET A 1 195 ? 5.009 1.240 42.249 0.63 10.28 187 MET A CA 1
ATOM 1396 C CA B MET A 1 195 ? 4.977 1.303 42.216 0.37 10.05 187 MET A CA 1
ATOM 1397 C C . MET A 1 195 ? 3.794 0.481 41.732 1.00 9.65 187 MET A C 1
ATOM 1398 O O . MET A 1 195 ? 3.015 -0.056 42.520 1.00 10.65 187 MET A O 1
ATOM 1407 N N . ILE A 1 196 ? 3.659 0.399 40.416 1.00 9.09 188 ILE A N 1
ATOM 1408 C CA . ILE A 1 196 ? 2.595 -0.393 39.821 1.00 10.20 188 ILE A CA 1
ATOM 1409 C C . ILE A 1 196 ? 3.012 -0.728 38.399 1.00 7.59 188 ILE A C 1
ATOM 1410 O O . ILE A 1 196 ? 3.731 0.031 37.762 1.00 9.00 188 ILE A O 1
ATOM 1415 N N . GLY A 1 197 ? 2.578 -1.877 37.901 1.00 8.79 189 GLY A N 1
ATOM 1416 C CA . GLY A 1 197 ? 2.895 -2.240 36.533 1.00 7.90 189 GLY A CA 1
ATOM 1417 C C . GLY A 1 197 ? 2.275 -1.325 35.501 1.00 8.74 189 GLY A C 1
ATOM 1418 O O . GLY A 1 197 ? 1.177 -0.791 35.695 1.00 9.87 189 GLY A O 1
ATOM 1419 N N . ARG A 1 198 ? 2.977 -1.171 34.384 1.00 8.26 190 ARG A N 1
ATOM 1420 C CA . ARG A 1 198 ? 2.474 -0.390 33.268 1.00 9.14 190 ARG A CA 1
ATOM 1421 C C . ARG A 1 198 ? 1.171 -0.934 32.678 1.00 8.66 190 ARG A C 1
ATOM 1422 O O . ARG A 1 198 ? 0.447 -0.205 32.016 1.00 10.29 190 ARG A O 1
ATOM 1430 N N . TYR A 1 199 ? 0.866 -2.210 32.912 1.00 8.58 191 TYR A N 1
ATOM 1431 C CA . TYR A 1 199 ? -0.412 -2.771 32.497 1.00 7.98 191 TYR A CA 1
ATOM 1432 C C . TYR A 1 199 ? -1.566 -1.960 33.074 1.00 8.86 191 TYR A C 1
ATOM 1433 O O . TYR A 1 199 ? -2.628 -1.823 32.450 1.00 10.18 191 TYR A O 1
ATOM 1442 N N . PHE A 1 200 ? -1.362 -1.443 34.276 1.00 9.41 192 PHE A N 1
ATOM 1443 C CA . PHE A 1 200 ? -2.391 -0.657 34.947 1.00 10.76 192 PHE A CA 1
ATOM 1444 C C . PHE A 1 200 ? -2.283 0.825 34.610 1.00 10.94 192 PHE A C 1
ATOM 1445 O O . PHE A 1 200 ? -3.266 1.437 34.186 1.00 12.67 192 PHE A O 1
ATOM 1453 N N . ALA A 1 201 ? -1.088 1.389 34.769 1.00 8.97 193 ALA A N 1
ATOM 1454 C CA . ALA A 1 201 ? -0.906 2.841 34.639 1.00 8.58 193 ALA A CA 1
ATOM 1455 C C . ALA A 1 201 ? -0.933 3.327 33.203 1.00 9.55 193 ALA A C 1
ATOM 1456 O O . ALA A 1 201 ? -1.272 4.486 32.949 1.00 11.95 193 ALA A O 1
ATOM 1458 N N . MET A 1 202 ? -0.557 2.448 32.273 1.00 9.86 194 MET A N 1
ATOM 1459 C CA . MET A 1 202 ? -0.305 2.845 30.889 1.00 9.91 194 MET A CA 1
ATOM 1460 C C . MET A 1 202 ? -1.144 2.057 29.895 1.00 10.84 194 MET A C 1
ATOM 1461 O O . MET A 1 202 ? -0.673 1.653 28.842 1.00 12.87 194 MET A O 1
ATOM 1466 N N . ASP A 1 203 ? -2.397 1.838 30.243 1.00 12.30 195 ASP A N 1
ATOM 1467 C CA . ASP A 1 203 ? -3.344 1.231 29.320 1.00 11.22 195 ASP A CA 1
ATOM 1468 C C . ASP A 1 203 ? -3.673 2.192 28.167 1.00 11.62 195 ASP A C 1
ATOM 1469 O O . ASP A 1 203 ? -3.653 3.414 28.358 1.00 13.05 195 ASP A O 1
ATOM 1474 N N . ARG A 1 204 ? -3.985 1.648 26.987 1.00 11.04 196 ARG A N 1
ATOM 1475 C CA . ARG A 1 204 ? -4.391 2.464 25.840 1.00 10.77 196 ARG A CA 1
ATOM 1476 C C . ARG A 1 204 ? -5.634 1.946 25.117 1.00 12.87 196 ARG A C 1
ATOM 1477 O O . ARG A 1 204 ? -5.960 2.418 24.031 1.00 14.42 196 ARG A O 1
ATOM 1485 N N . ASP A 1 205 ? -6.329 0.976 25.706 1.00 10.93 197 ASP A N 1
ATOM 1486 C CA . ASP A 1 205 ? -7.505 0.389 25.054 1.00 11.39 197 ASP A CA 1
ATOM 1487 C C . ASP A 1 205 ? -8.772 0.474 25.907 1.00 13.45 197 ASP A C 1
ATOM 1488 O O . ASP A 1 205 ? -9.607 -0.431 25.892 1.00 14.27 197 ASP A O 1
ATOM 1493 N N . ASN A 1 206 ? -8.908 1.576 26.641 1.00 12.22 198 ASN A N 1
ATOM 1494 C CA . ASN A 1 206 ? -10.106 1.837 27.435 1.00 14.60 198 ASN A CA 1
ATOM 1495 C C . ASN A 1 206 ? -10.441 0.757 28.459 1.00 12.84 198 ASN A C 1
ATOM 1496 O O . ASN A 1 206 ? -11.613 0.477 28.704 1.00 15.77 198 ASN A O 1
ATOM 1501 N N . ARG A 1 207 ? -9.413 0.157 29.051 1.00 12.77 199 ARG A N 1
ATOM 1502 C CA . ARG A 1 207 ? -9.628 -0.821 30.109 1.00 13.75 199 ARG A CA 1
ATOM 1503 C C . ARG A 1 207 ? -9.529 -0.052 31.422 1.00 11.93 199 ARG A C 1
ATOM 1504 O O . ARG A 1 207 ? -8.498 -0.044 32.109 1.00 12.98 199 ARG A O 1
ATOM 1512 N N . TRP A 1 208 ? -10.621 0.626 31.741 1.00 12.73 200 TRP A N 1
ATOM 1513 C CA . TRP A 1 208 ? -10.616 1.607 32.811 1.00 12.26 200 TRP A CA 1
ATOM 1514 C C . TRP A 1 208 ? -10.504 0.974 34.190 1.00 14.46 200 TRP A C 1
ATOM 1515 O O . TRP A 1 208 ? -10.102 1.649 35.140 1.00 15.46 200 TRP A O 1
ATOM 1526 N N . ASP A 1 209 ? -10.838 -0.308 34.299 1.00 15.11 201 ASP A N 1
ATOM 1527 C CA . ASP A 1 209 ? -10.628 -1.030 35.550 1.00 15.98 201 ASP A CA 1
ATOM 1528 C C . ASP A 1 209 ? -9.139 -1.110 35.873 1.00 14.76 201 ASP A C 1
ATOM 1529 O O . ASP A 1 209 ? -8.744 -1.095 37.040 1.00 17.06 201 ASP A O 1
ATOM 1534 N N . ARG A 1 210 ? -8.308 -1.202 34.838 1.00 12.37 202 ARG A N 1
ATOM 1535 C CA . ARG A 1 210 ? -6.863 -1.229 35.032 1.00 10.87 202 ARG A CA 1
ATOM 1536 C C . ARG A 1 210 ? -6.346 0.144 35.452 1.00 11.26 202 ARG A C 1
ATOM 1537 O O . ARG A 1 210 ? -5.596 0.272 36.427 1.00 12.28 202 ARG A O 1
ATOM 1545 N N . VAL A 1 211 ? -6.758 1.177 34.723 1.00 11.46 203 VAL A N 1
ATOM 1546 C CA . VAL A 1 211 ? -6.319 2.541 35.010 1.00 10.71 203 VAL A CA 1
ATOM 1547 C C . VAL A 1 211 ? -6.696 2.959 36.432 1.00 11.34 203 VAL A C 1
ATOM 1548 O O . VAL A 1 211 ? -5.894 3.583 37.132 1.00 12.02 203 VAL A O 1
ATOM 1552 N N . GLU A 1 212 ? -7.901 2.588 36.854 1.00 10.37 204 GLU A N 1
ATOM 1553 C CA . GLU A 1 212 ? -8.390 2.956 38.179 1.00 12.69 204 GLU A CA 1
ATOM 1554 C C . GLU A 1 212 ? -7.449 2.469 39.286 1.00 13.32 204 GLU A C 1
ATOM 1555 O O . GLU A 1 212 ? -7.283 3.147 40.298 1.00 12.47 204 GLU A O 1
ATOM 1561 N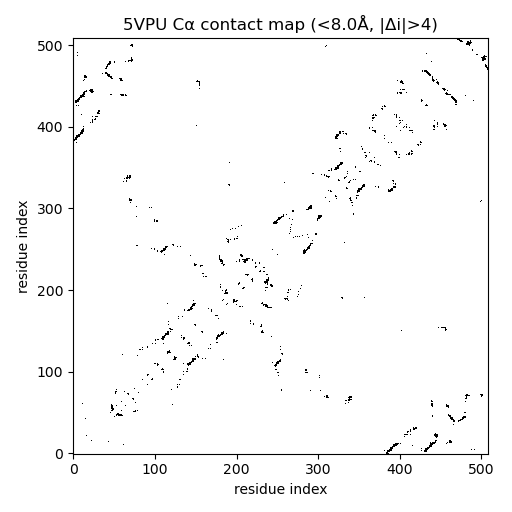 N . GLN A 1 213 ? -6.837 1.303 39.104 1.00 12.87 205 GLN A N 1
ATOM 1562 C CA A GLN A 1 213 ? -5.922 0.801 40.122 0.65 12.64 205 GLN A CA 1
ATOM 1563 C CA B GLN A 1 213 ? -5.886 0.768 40.081 0.35 12.86 205 GLN A CA 1
ATOM 1564 C C . GLN A 1 213 ? -4.717 1.720 40.298 1.00 11.81 205 GLN A C 1
ATOM 1565 O O . GLN A 1 213 ? -4.295 1.985 41.428 1.00 12.20 205 GLN A O 1
ATOM 1576 N N . ALA A 1 214 ? -4.180 2.240 39.203 1.00 10.45 206 ALA A N 1
ATOM 1577 C CA . ALA A 1 214 ? -3.077 3.184 39.300 1.00 9.91 206 ALA A CA 1
ATOM 1578 C C . ALA A 1 214 ? -3.566 4.508 39.876 1.00 11.02 206 ALA A C 1
ATOM 1579 O O . ALA A 1 214 ? -2.905 5.109 40.723 1.00 11.78 206 ALA A O 1
ATOM 1581 N N . TYR A 1 215 ? -4.737 4.947 39.433 1.00 10.68 207 TYR A N 1
ATOM 1582 C CA . TYR A 1 215 ? -5.255 6.236 39.866 1.00 9.59 207 TYR A CA 1
ATOM 1583 C C . TYR A 1 215 ? -5.488 6.257 41.375 1.00 10.89 207 TYR A C 1
ATOM 1584 O O . TYR A 1 215 ? -5.145 7.245 42.052 1.00 11.51 207 TYR A O 1
ATOM 1593 N N . ARG A 1 216 ? -6.067 5.182 41.906 1.00 11.51 208 ARG A N 1
ATOM 1594 C CA . ARG A 1 216 ? -6.353 5.124 43.342 1.00 10.49 208 ARG A CA 1
ATOM 1595 C C . ARG A 1 216 ? -5.074 4.979 44.170 1.00 12.08 208 ARG A C 1
ATOM 1596 O O . ARG A 1 216 ? -5.001 5.457 45.301 1.00 13.16 208 ARG A O 1
ATOM 1604 N N . LEU A 1 217 ? -4.070 4.313 43.615 1.00 11.30 209 LEU A N 1
ATOM 1605 C CA . LEU A 1 217 ? -2.769 4.232 44.275 1.00 10.78 209 LEU A CA 1
ATOM 1606 C C . LEU A 1 217 ? -2.182 5.627 44.452 1.00 10.23 209 LEU A C 1
ATOM 1607 O O . LEU A 1 217 ? -1.729 5.989 45.533 1.00 11.37 209 LEU A O 1
ATOM 1612 N N . LEU A 1 218 ? -2.215 6.418 43.386 1.00 10.53 210 LEU A N 1
ATOM 1613 C CA A LEU A 1 218 ? -1.625 7.745 43.440 0.63 10.86 210 LEU A CA 1
ATOM 1614 C CA B LEU A 1 218 ? -1.666 7.773 43.381 0.37 11.26 210 LEU A CA 1
ATOM 1615 C C . LEU A 1 218 ? -2.441 8.713 44.292 1.00 11.38 210 LEU A C 1
ATOM 1616 O O . LEU A 1 218 ? -1.866 9.475 45.070 1.00 13.39 210 LEU A O 1
ATOM 1625 N N . THR A 1 219 ? -3.764 8.675 44.179 1.00 10.43 211 THR A N 1
ATOM 1626 C CA . THR A 1 219 ? -4.596 9.655 44.882 1.00 11.57 211 THR A CA 1
ATOM 1627 C C . THR A 1 219 ? -4.999 9.280 46.310 1.00 13.54 211 THR A C 1
ATOM 1628 O O . THR A 1 219 ? -5.390 10.157 47.096 1.00 15.96 211 THR A O 1
ATOM 1632 N N . GLU A 1 220 ? -4.917 7.998 46.655 1.00 14.17 212 GLU A N 1
ATOM 1633 C CA . GLU A 1 220 ? -5.334 7.548 47.984 1.00 14.00 212 GLU A CA 1
ATOM 1634 C C . GLU A 1 220 ? -4.264 6.753 48.711 1.00 14.19 212 GLU A C 1
ATOM 1635 O O . GLU A 1 220 ? -4.393 6.504 49.912 1.00 18.38 212 GLU A O 1
ATOM 1641 N N . GLY A 1 221 ? -3.232 6.324 47.986 1.00 13.46 213 GLY A N 1
ATOM 1642 C CA . GLY A 1 221 ? -2.294 5.358 48.533 1.00 15.99 213 GLY A CA 1
ATOM 1643 C C . GLY A 1 221 ? -2.923 3.974 48.638 1.00 17.89 213 GLY A C 1
ATOM 1644 O O . GLY A 1 221 ? -2.454 3.114 49.385 1.00 17.77 213 GLY A O 1
ATOM 1645 N N . GLU A 1 222 ? -4.008 3.758 47.898 1.00 15.85 214 GLU A N 1
ATOM 1646 C CA . GLU A 1 222 ? -4.698 2.468 47.906 1.00 14.62 214 GLU A CA 1
ATOM 1647 C C . GLU A 1 222 ? -3.864 1.399 47.200 1.00 14.50 214 GLU A C 1
ATOM 1648 O O . GLU A 1 222 ? -3.541 1.527 46.024 1.00 15.26 214 GLU A O 1
ATOM 1654 N N . ALA A 1 223 ? -3.518 0.346 47.928 1.00 16.10 215 ALA A N 1
ATOM 1655 C CA . ALA A 1 223 ? -2.578 -0.648 47.424 1.00 12.92 215 ALA A CA 1
ATOM 1656 C C . ALA A 1 223 ? -2.998 -2.056 47.787 1.00 16.28 215 ALA A C 1
ATOM 1657 O O . ALA A 1 223 ? -3.679 -2.279 48.785 1.00 19.14 215 ALA A O 1
ATOM 1659 N N . VAL A 1 224 ? -2.581 -3.007 46.962 1.00 15.52 216 VAL A N 1
ATOM 1660 C CA . VAL A 1 224 ? -2.775 -4.413 47.263 1.00 15.81 216 VAL A CA 1
ATOM 1661 C C . VAL A 1 224 ? -1.797 -4.846 48.344 1.00 17.90 216 VAL A C 1
ATOM 1662 O O . VAL A 1 224 ? -2.121 -5.689 49.190 1.00 18.19 216 VAL A O 1
ATOM 1666 N N . ARG A 1 225 ? -0.600 -4.270 48.314 1.00 17.77 217 ARG A N 1
ATOM 1667 C CA A ARG A 1 225 ? 0.461 -4.585 49.269 0.52 17.89 217 ARG A CA 1
ATOM 1668 C CA B ARG A 1 225 ? 0.364 -4.542 49.364 0.48 18.00 217 ARG A CA 1
ATOM 1669 C C . ARG A 1 225 ? 1.237 -3.339 49.689 1.00 15.47 217 ARG A C 1
ATOM 1670 O O . ARG A 1 225 ? 1.379 -2.398 48.897 1.00 15.44 217 ARG A O 1
ATOM 1685 N N . THR A 1 226 ? 1.775 -3.361 50.903 1.00 17.12 218 THR A N 1
ATOM 1686 C CA . THR A 1 226 ? 2.671 -2.323 51.374 1.00 14.70 218 THR A CA 1
ATOM 1687 C C . THR A 1 226 ? 4.060 -2.918 51.551 1.00 18.13 218 THR A C 1
ATOM 1688 O O . THR A 1 226 ? 4.205 -4.126 51.727 1.00 20.36 218 THR A O 1
ATOM 1692 N N . ALA A 1 227 ? 5.081 -2.071 51.483 1.00 16.20 219 ALA A N 1
ATOM 1693 C CA . ALA A 1 227 ? 6.451 -2.502 51.702 1.00 17.28 219 ALA A CA 1
ATOM 1694 C C . ALA A 1 227 ? 7.264 -1.359 52.280 1.00 15.95 219 ALA A C 1
ATOM 1695 O O . ALA A 1 227 ? 6.899 -0.190 52.121 1.00 17.57 219 ALA A O 1
ATOM 1697 N N . THR A 1 228 ? 8.364 -1.692 52.950 1.00 19.17 220 THR A N 1
ATOM 1698 C CA . THR A 1 228 ? 9.184 -0.677 53.603 1.00 17.67 220 THR A CA 1
ATOM 1699 C C . THR A 1 228 ? 10.169 -0.016 52.646 1.00 18.39 220 THR A C 1
ATOM 1700 O O . THR A 1 228 ? 10.599 1.117 52.874 1.00 20.87 220 THR A O 1
ATOM 1704 N N . THR A 1 229 ? 10.526 -0.728 51.578 1.00 16.28 221 THR A N 1
ATOM 1705 C CA . THR A 1 229 ? 11.412 -0.196 50.547 1.00 16.40 221 THR A CA 1
ATOM 1706 C C . THR A 1 229 ? 10.899 -0.637 49.184 1.00 14.06 221 THR A C 1
ATOM 1707 O O . THR A 1 229 ? 10.137 -1.601 49.082 1.00 14.74 221 THR A O 1
ATOM 1711 N N . ALA A 1 230 ? 11.332 0.054 48.138 1.00 15.45 222 ALA A N 1
ATOM 1712 C CA . ALA A 1 230 ? 10.930 -0.292 46.779 1.00 13.83 222 ALA A CA 1
ATOM 1713 C C . ALA A 1 230 ? 11.368 -1.701 46.402 1.00 15.49 222 ALA A C 1
ATOM 1714 O O . ALA A 1 230 ? 10.599 -2.470 45.822 1.00 14.48 222 ALA A O 1
ATOM 1716 N N . VAL A 1 231 ? 12.606 -2.047 46.728 1.00 16.15 223 VAL A N 1
ATOM 1717 C CA . VAL A 1 231 ? 13.109 -3.371 46.383 1.00 15.70 223 VAL A CA 1
ATOM 1718 C C . VAL A 1 231 ? 12.359 -4.471 47.141 1.00 17.40 223 VAL A C 1
ATOM 1719 O O . VAL A 1 231 ? 12.061 -5.521 46.572 1.00 17.17 223 VAL A O 1
ATOM 1723 N N . GLU A 1 232 ? 12.030 -4.230 48.410 1.00 16.29 224 GLU A N 1
ATOM 1724 C CA . GLU A 1 232 ? 11.188 -5.167 49.153 1.00 16.84 224 GLU A CA 1
ATOM 1725 C C . GLU A 1 232 ? 9.831 -5.319 48.463 1.00 16.36 224 GLU A C 1
ATOM 1726 O O . GLU A 1 232 ? 9.294 -6.419 48.361 1.00 17.78 224 GLU A O 1
ATOM 1732 N N . GLY A 1 233 ? 9.275 -4.211 47.993 1.00 15.23 225 GLY A N 1
ATOM 1733 C CA . GLY A 1 233 ? 8.011 -4.246 47.279 1.00 16.42 225 GLY A CA 1
ATOM 1734 C C . GLY A 1 233 ? 8.075 -5.104 46.035 1.00 15.37 225 GLY A C 1
ATOM 1735 O O . GLY A 1 233 ? 7.167 -5.883 45.760 1.00 15.16 225 GLY A O 1
ATOM 1736 N N . LEU A 1 234 ? 9.154 -4.947 45.278 1.00 14.64 226 LEU A N 1
ATOM 1737 C CA . LEU A 1 234 ? 9.372 -5.758 44.087 1.00 14.53 226 LEU A CA 1
ATOM 1738 C C . LEU A 1 234 ? 9.503 -7.247 44.433 1.00 14.37 226 LEU A C 1
ATOM 1739 O O . LEU A 1 234 ? 8.954 -8.113 43.741 1.00 15.87 226 LEU A O 1
ATOM 1744 N N . GLU A 1 235 ? 10.235 -7.549 45.500 1.00 16.15 227 GLU A N 1
ATOM 1745 C CA . GLU A 1 235 ? 10.408 -8.930 45.928 1.00 15.36 227 GLU A CA 1
ATOM 1746 C C . GLU A 1 235 ? 9.068 -9.561 46.292 1.00 17.30 227 GLU A C 1
ATOM 1747 O O . GLU A 1 235 ? 8.828 -10.732 45.995 1.00 17.87 227 GLU A O 1
ATOM 1753 N N . LEU A 1 236 ? 8.196 -8.782 46.926 1.00 17.31 228 LEU A N 1
ATOM 1754 C CA . LEU A 1 236 ? 6.862 -9.260 47.263 1.00 17.64 228 LEU A CA 1
ATOM 1755 C C . LEU A 1 236 ? 6.049 -9.560 46.008 1.00 15.90 228 LEU A C 1
ATOM 1756 O O . LEU A 1 236 ? 5.339 -10.568 45.951 1.00 18.00 228 LEU A O 1
ATOM 1761 N N . ALA A 1 237 ? 6.177 -8.706 44.997 1.00 15.87 229 ALA A N 1
ATOM 1762 C CA . ALA A 1 237 ? 5.487 -8.920 43.728 1.00 14.13 229 ALA A CA 1
ATOM 1763 C C . ALA A 1 237 ? 5.989 -10.191 43.054 1.00 15.16 229 ALA A C 1
ATOM 1764 O O . ALA A 1 237 ? 5.200 -11.004 42.582 1.00 15.34 229 ALA A O 1
ATOM 1766 N N . TYR A 1 238 ? 7.306 -10.359 43.016 1.00 15.56 230 TYR A N 1
ATOM 1767 C CA . TYR A 1 238 ? 7.888 -11.536 42.379 1.00 16.55 230 TYR A CA 1
ATOM 1768 C C . TYR A 1 238 ? 7.476 -12.820 43.099 1.00 16.74 230 TYR A C 1
ATOM 1769 O O . TYR A 1 238 ? 7.222 -13.839 42.460 1.00 18.99 230 TYR A O 1
ATOM 1778 N N . ALA A 1 239 ? 7.382 -12.757 44.422 1.00 16.70 231 ALA A N 1
ATOM 1779 C CA . ALA A 1 239 ? 6.969 -13.918 45.203 1.00 16.94 231 ALA A CA 1
ATOM 1780 C C . ALA A 1 239 ? 5.508 -14.264 44.944 1.00 22.47 231 ALA A C 1
ATOM 1781 O O . ALA A 1 239 ? 5.095 -15.417 45.108 1.00 24.21 231 ALA A O 1
ATOM 1783 N N . ALA A 1 240 ? 4.732 -13.262 44.547 1.00 19.43 232 ALA A N 1
ATOM 1784 C CA . ALA A 1 240 ? 3.334 -13.447 44.167 1.00 18.38 232 ALA A CA 1
ATOM 1785 C C . ALA A 1 240 ? 3.185 -13.811 42.693 1.00 21.27 232 ALA A C 1
ATOM 1786 O O . ALA A 1 240 ? 2.076 -13.779 42.156 1.00 23.61 232 ALA A O 1
ATOM 1788 N N . ASN A 1 241 ? 4.306 -14.134 42.048 1.00 19.54 233 ASN A N 1
ATOM 1789 C CA . ASN A 1 241 ? 4.336 -14.523 40.632 1.00 20.30 233 ASN A CA 1
ATOM 1790 C C . ASN A 1 241 ? 3.885 -13.420 39.677 1.00 20.88 233 ASN A C 1
ATOM 1791 O O . ASN A 1 241 ? 3.298 -13.693 38.626 1.00 24.58 233 ASN A O 1
ATOM 1796 N N . GLU A 1 242 ? 4.176 -12.175 40.035 1.00 16.72 234 GLU A N 1
ATOM 1797 C CA . GLU A 1 242 ? 3.933 -11.051 39.151 1.00 17.22 234 GLU A CA 1
ATOM 1798 C C . GLU A 1 242 ? 5.240 -10.644 38.482 1.00 19.77 234 GLU A C 1
ATOM 1799 O O . GLU A 1 242 ? 6.279 -10.554 39.133 1.00 31.32 234 GLU A O 1
ATOM 1805 N N . ASN A 1 243 ? 5.194 -10.431 37.172 1.00 14.55 235 ASN A N 1
ATOM 1806 C CA . ASN A 1 243 ? 6.312 -9.823 36.463 1.00 13.77 235 ASN A CA 1
ATOM 1807 C C . ASN A 1 243 ? 6.082 -8.317 36.419 1.00 13.25 235 ASN A C 1
ATOM 1808 O O . ASN A 1 243 ? 4.956 -7.863 36.637 1.00 12.20 235 ASN A O 1
ATOM 1813 N N . ASP A 1 244 ? 7.141 -7.555 36.140 1.00 10.73 236 ASP A N 1
ATOM 1814 C CA . ASP A 1 244 ? 7.131 -6.086 36.224 1.00 10.68 236 ASP A CA 1
ATOM 1815 C C . ASP A 1 244 ? 5.887 -5.430 35.626 1.00 9.76 236 ASP A C 1
ATOM 1816 O O . ASP A 1 244 ? 5.261 -4.573 36.259 1.00 10.09 236 ASP A O 1
ATOM 1821 N N . GLU A 1 245 ? 5.548 -5.825 34.403 1.00 10.71 237 GLU A N 1
ATOM 1822 C CA . GLU A 1 245 ? 4.449 -5.216 33.655 1.00 8.71 237 GLU A CA 1
ATOM 1823 C C . GLU A 1 245 ? 3.133 -5.307 34.428 1.00 10.53 237 GLU A C 1
ATOM 1824 O O . GLU A 1 245 ? 2.269 -4.435 34.303 1.00 9.28 237 GLU A O 1
ATOM 1830 N N . PHE A 1 246 ? 3.000 -6.365 35.232 1.00 10.13 238 PHE A N 1
ATOM 1831 C CA . PHE A 1 246 ? 1.737 -6.712 35.883 1.00 9.66 238 PHE A CA 1
ATOM 1832 C C . PHE A 1 246 ? 1.771 -6.548 37.393 1.00 10.99 238 PHE A C 1
ATOM 1833 O O . PHE A 1 246 ? 0.883 -7.036 38.083 1.00 12.83 238 PHE A O 1
ATOM 1841 N N . VAL A 1 247 ? 2.782 -5.854 37.906 1.00 11.63 239 VAL A N 1
ATOM 1842 C CA . VAL A 1 247 ? 2.881 -5.678 39.350 1.00 11.05 239 VAL A CA 1
ATOM 1843 C C . VAL A 1 247 ? 1.661 -4.926 39.868 1.00 10.91 239 VAL A C 1
ATOM 1844 O O . VAL A 1 247 ? 1.312 -3.855 39.370 1.00 12.32 239 VAL A O 1
ATOM 1848 N N . LYS A 1 248 ? 0.998 -5.495 40.866 1.00 11.91 240 LYS A N 1
ATOM 1849 C CA . LYS A 1 248 ? -0.185 -4.868 41.429 1.00 11.22 240 LYS A CA 1
ATOM 1850 C C . LYS A 1 248 ? 0.192 -3.666 42.291 1.00 11.99 240 LYS A C 1
ATOM 1851 O O . LYS A 1 248 ? 1.344 -3.538 42.719 1.00 13.30 240 LYS A O 1
ATOM 1857 N N . ALA A 1 249 ? -0.784 -2.794 42.537 1.00 11.00 241 ALA A N 1
ATOM 1858 C CA . ALA A 1 249 ? -0.556 -1.551 43.266 1.00 11.65 241 ALA A CA 1
ATOM 1859 C C . ALA A 1 249 ? 0.198 -1.788 44.578 1.00 12.32 241 ALA A C 1
ATOM 1860 O O . ALA A 1 249 ? -0.251 -2.531 45.446 1.00 12.56 241 ALA A O 1
ATOM 1862 N N . THR A 1 250 ? 1.348 -1.129 44.702 1.00 11.37 242 THR A N 1
ATOM 1863 C CA . THR A 1 250 ? 2.241 -1.308 45.833 1.00 11.32 242 THR A CA 1
ATOM 1864 C C . THR A 1 250 ? 2.608 0.056 46.404 1.00 11.50 242 THR A C 1
ATOM 1865 O O . THR A 1 250 ? 3.072 0.945 45.691 1.00 11.58 242 THR A O 1
ATOM 1869 N N . ARG A 1 251 ? 2.362 0.226 47.695 1.00 11.10 243 ARG A N 1
ATOM 1870 C CA . ARG A 1 251 ? 2.704 1.461 48.381 1.00 12.28 243 ARG A CA 1
ATOM 1871 C C . ARG A 1 251 ? 3.933 1.253 49.250 1.00 12.42 243 ARG A C 1
ATOM 1872 O O . ARG A 1 251 ? 3.995 0.301 50.033 1.00 14.25 243 ARG A O 1
ATOM 1880 N N . ILE A 1 252 ? 4.908 2.139 49.110 1.00 12.64 244 ILE A N 1
ATOM 1881 C CA A ILE A 1 252 ? 6.115 2.088 49.921 0.58 13.19 244 ILE A CA 1
ATOM 1882 C CA B ILE A 1 252 ? 6.108 2.087 49.929 0.42 12.88 244 ILE A CA 1
ATOM 1883 C C . ILE A 1 252 ? 5.996 3.078 51.077 1.00 13.32 244 ILE A C 1
ATOM 1884 O O . ILE A 1 252 ? 5.726 4.267 50.862 1.00 14.64 244 ILE A O 1
ATOM 1893 N N . GLY A 1 253 ? 6.184 2.591 52.296 1.00 14.68 245 GLY A N 1
ATOM 1894 C CA . GLY A 1 253 ? 6.131 3.471 53.455 1.00 15.03 245 GLY A CA 1
ATOM 1895 C C . GLY A 1 253 ? 4.771 4.115 53.663 1.00 18.31 245 GLY A C 1
ATOM 1896 O O . GLY A 1 253 ? 3.736 3.525 53.327 1.00 17.95 245 GLY A O 1
ATOM 1897 N N . GLU A 1 254 ? 4.775 5.325 54.223 1.00 17.37 246 GLU A N 1
ATOM 1898 C CA . GLU A 1 254 ? 3.536 6.032 54.541 1.00 17.20 246 GLU A CA 1
ATOM 1899 C C . GLU A 1 254 ? 2.790 6.475 53.296 1.00 15.93 246 GLU A C 1
ATOM 1900 O O . GLU A 1 254 ? 3.387 6.706 52.245 1.00 15.36 246 GLU A O 1
ATOM 1906 N N . ILE A 1 255 ? 1.478 6.610 53.442 1.00 16.44 247 ILE A N 1
ATOM 1907 C CA . ILE A 1 255 ? 0.649 7.180 52.399 1.00 15.21 247 ILE A CA 1
ATOM 1908 C C . ILE A 1 255 ? 1.159 8.573 52.025 1.00 13.70 247 ILE A C 1
ATOM 1909 O O . ILE A 1 255 ? 1.396 9.417 52.900 1.00 17.87 247 ILE A O 1
ATOM 1914 N N . ALA A 1 256 ? 1.367 8.780 50.725 1.00 14.21 248 ALA A N 1
ATOM 1915 C CA . ALA A 1 256 ? 1.780 10.069 50.185 1.00 15.91 248 ALA A CA 1
ATOM 1916 C C . ALA A 1 256 ? 0.888 10.379 48.988 1.00 12.46 248 ALA A C 1
ATOM 1917 O O . ALA A 1 256 ? 1.271 10.173 47.835 1.00 15.77 248 ALA A O 1
ATOM 1919 N N . LYS A 1 257 ? -0.315 10.860 49.282 1.00 15.12 249 LYS A N 1
ATOM 1920 C CA . LYS A 1 257 ? -1.327 11.095 48.253 1.00 15.96 249 LYS A CA 1
ATOM 1921 C C . LYS A 1 257 ? -0.961 12.262 47.357 1.00 12.34 249 LYS A C 1
ATOM 1922 O O . LYS A 1 257 ? -0.405 13.266 47.823 1.00 14.25 249 LYS A O 1
ATOM 1928 N N . VAL A 1 258 ? -1.309 12.148 46.084 1.00 11.49 250 VAL A N 1
ATOM 1929 C CA . VAL A 1 258 ? -1.364 13.318 45.229 1.00 11.81 250 VAL A CA 1
ATOM 1930 C C . VAL A 1 258 ? -2.595 14.103 45.672 1.00 15.41 250 VAL A C 1
ATOM 1931 O O . VAL A 1 258 ? -3.726 13.642 45.502 1.00 18.56 250 VAL A O 1
ATOM 1935 N N . GLN A 1 259 ? -2.389 15.278 46.255 1.00 14.96 251 GLN A N 1
ATOM 1936 C CA . GLN A 1 259 ? -3.494 16.004 46.876 1.00 15.61 251 GLN A CA 1
ATOM 1937 C C . GLN A 1 259 ? -3.559 17.461 46.435 1.00 13.36 251 GLN A C 1
ATOM 1938 O O . GLN A 1 259 ? -2.708 17.914 45.669 1.00 13.19 251 GLN A O 1
ATOM 1944 N N . ASP A 1 260 ? -4.580 18.177 46.907 1.00 15.55 252 ASP A N 1
ATOM 1945 C CA . ASP A 1 260 ? -4.779 19.578 46.533 1.00 14.62 252 ASP A CA 1
ATOM 1946 C C . ASP A 1 260 ? -3.492 20.372 46.713 1.00 14.31 252 ASP A C 1
ATOM 1947 O O . ASP A 1 260 ? -2.840 20.281 47.755 1.00 15.46 252 ASP A O 1
ATOM 1952 N N . GLY A 1 261 ? -3.131 21.145 45.698 1.00 11.43 253 GLY A N 1
ATOM 1953 C CA . GLY A 1 261 ? -1.978 22.018 45.796 1.00 12.40 253 GLY A CA 1
ATOM 1954 C C . GLY A 1 261 ? -0.684 21.397 45.300 1.00 11.82 253 GLY A C 1
ATOM 1955 O O . GLY A 1 261 ? 0.289 22.105 45.062 1.00 12.37 253 GLY A O 1
ATOM 1956 N N . ASP A 1 262 ? -0.654 20.074 45.162 1.00 10.35 254 ASP A N 1
ATOM 1957 C CA . ASP A 1 262 ? 0.534 19.415 44.652 1.00 9.54 254 ASP A CA 1
ATOM 1958 C C . ASP A 1 262 ? 0.686 19.670 43.159 1.00 11.18 254 ASP A C 1
ATOM 1959 O O . ASP A 1 262 ? -0.257 20.110 42.496 1.00 11.11 254 ASP A O 1
ATOM 1964 N N . SER A 1 263 ? 1.866 19.371 42.628 1.00 10.78 255 SER A N 1
ATOM 1965 C CA . SER A 1 263 ? 2.056 19.336 41.185 1.00 8.42 255 SER A CA 1
ATOM 1966 C C . SER A 1 263 ? 2.390 17.923 40.774 1.00 9.64 255 SER A C 1
ATOM 1967 O O . SER A 1 263 ? 2.986 17.161 41.547 1.00 11.36 255 SER A O 1
ATOM 1970 N N . VAL A 1 264 ? 1.966 17.566 39.570 1.00 8.23 256 VAL A N 1
ATOM 1971 C CA . VAL A 1 264 ? 2.292 16.279 38.980 1.00 8.55 256 VAL A CA 1
ATOM 1972 C C . VAL A 1 264 ? 3.030 16.541 37.677 1.00 10.74 256 VAL A C 1
ATOM 1973 O O . VAL A 1 264 ? 2.608 17.378 36.871 1.00 10.70 256 VAL A O 1
ATOM 1977 N N . VAL A 1 265 ? 4.155 15.863 37.496 1.00 9.69 257 VAL A N 1
ATOM 1978 C CA . VAL A 1 265 ? 4.842 15.859 36.209 1.00 8.28 257 VAL A CA 1
ATOM 1979 C C . VAL A 1 265 ? 4.874 14.433 35.687 1.00 8.64 257 VAL A C 1
ATOM 1980 O O . VAL A 1 265 ? 5.425 13.539 36.332 1.00 9.42 257 VAL A O 1
ATOM 1984 N N . PHE A 1 266 ? 4.254 14.225 34.527 1.00 8.27 258 PHE A N 1
ATOM 1985 C CA . PHE A 1 266 ? 4.235 12.913 33.884 1.00 7.87 258 PHE A CA 1
ATOM 1986 C C . PHE A 1 266 ? 5.401 12.894 32.902 1.00 8.83 258 PHE A C 1
ATOM 1987 O O . PHE A 1 266 ? 5.429 13.681 31.945 1.00 9.67 258 PHE A O 1
ATOM 1995 N N . MET A 1 267 ? 6.372 12.019 33.156 1.00 8.80 259 MET A N 1
ATOM 1996 C CA . MET A 1 267 ? 7.634 12.033 32.410 1.00 8.02 259 MET A CA 1
ATOM 1997 C C . MET A 1 267 ? 7.707 11.116 31.187 1.00 10.51 259 MET A C 1
ATOM 1998 O O . MET A 1 267 ? 8.785 10.890 30.646 1.00 13.49 259 MET A O 1
ATOM 2003 N N . ASN A 1 268 ? 6.569 10.631 30.721 1.00 9.64 260 ASN A N 1
ATOM 2004 C CA . ASN A 1 268 ? 6.561 9.880 29.470 1.00 10.31 260 ASN A CA 1
ATOM 2005 C C . ASN A 1 268 ? 6.564 10.840 28.296 1.00 9.50 260 ASN A C 1
ATOM 2006 O O . ASN A 1 268 ? 5.903 11.877 28.350 1.00 11.11 260 ASN A O 1
ATOM 2011 N N . PHE A 1 269 ? 7.296 10.504 27.233 1.00 8.60 261 PHE A N 1
ATOM 2012 C CA . PHE A 1 269 ? 7.312 11.352 26.041 1.00 9.34 261 PHE A CA 1
ATOM 2013 C C . PHE A 1 269 ? 6.523 10.784 24.866 1.00 12.47 261 PHE A C 1
ATOM 2014 O O . PHE A 1 269 ? 6.480 11.391 23.807 1.00 17.25 261 PHE A O 1
ATOM 2022 N N . ARG A 1 270 ? 5.919 9.616 25.046 1.00 11.94 262 ARG A N 1
ATOM 2023 C CA . ARG A 1 270 ? 5.076 9.033 24.015 1.00 11.51 262 ARG A CA 1
ATOM 2024 C C . ARG A 1 270 ? 3.600 9.131 24.424 1.00 10.77 262 ARG A C 1
ATOM 2025 O O . ARG A 1 270 ? 3.250 8.897 25.588 1.00 11.32 262 ARG A O 1
ATOM 2033 N N . ALA A 1 271 ? 2.742 9.462 23.468 1.00 9.73 263 ALA A N 1
ATOM 2034 C CA . ALA A 1 271 ? 1.369 9.867 23.761 1.00 9.87 263 ALA A CA 1
ATOM 2035 C C . ALA A 1 271 ? 0.360 8.754 24.024 1.00 11.53 263 ALA A C 1
ATOM 2036 O O . ALA A 1 271 ? -0.521 8.913 24.869 1.00 12.13 263 ALA A O 1
ATOM 2038 N N . ASP A 1 272 ? 0.449 7.644 23.291 1.00 11.58 264 ASP A N 1
ATOM 2039 C CA . ASP A 1 272 ? -0.693 6.720 23.265 1.00 11.51 264 ASP A CA 1
ATOM 2040 C C . ASP A 1 272 ? -1.047 6.115 24.620 1.00 11.29 264 ASP A C 1
ATOM 2041 O O . ASP A 1 272 ? -2.220 6.013 24.965 1.00 13.72 264 ASP A O 1
ATOM 2046 N N . ARG A 1 273 ? -0.031 5.761 25.393 1.00 9.26 265 ARG A N 1
ATOM 2047 C CA . ARG A 1 273 ? -0.254 5.128 26.689 1.00 9.23 265 ARG A CA 1
ATOM 2048 C C . ARG A 1 273 ? -0.287 6.108 27.857 1.00 9.61 265 ARG A C 1
ATOM 2049 O O . ARG A 1 273 ? -0.425 5.697 29.014 1.00 11.69 265 ARG A O 1
ATOM 2057 N N . ALA A 1 274 ? -0.164 7.400 27.567 1.00 9.84 266 ALA A N 1
ATOM 2058 C CA . ALA A 1 274 ? -0.187 8.414 28.622 1.00 10.05 266 ALA A CA 1
ATOM 2059 C C . ALA A 1 274 ? -1.544 9.111 28.746 1.00 10.32 266 ALA A C 1
ATOM 2060 O O . ALA A 1 274 ? -1.824 9.765 29.748 1.00 10.69 266 ALA A O 1
ATOM 2062 N N . ARG A 1 275 ? -2.384 8.984 27.732 1.00 10.02 267 ARG A N 1
ATOM 2063 C CA A ARG A 1 275 ? -3.644 9.722 27.674 0.58 10.27 267 ARG A CA 1
ATOM 2064 C CA B ARG A 1 275 ? -3.634 9.736 27.685 0.42 10.23 267 ARG A CA 1
ATOM 2065 C C . ARG A 1 275 ? -4.634 9.340 28.768 1.00 11.09 267 ARG A C 1
ATOM 2066 O O . ARG A 1 275 ? -5.278 10.202 29.357 1.00 13.02 267 ARG A O 1
ATOM 2081 N N . GLU A 1 276 ? -4.763 8.045 29.038 1.00 10.57 268 GLU A N 1
ATOM 2082 C CA . GLU A 1 276 ? -5.829 7.596 29.935 1.00 10.11 268 GLU A CA 1
ATOM 2083 C C . GLU A 1 276 ? -5.630 8.042 31.383 1.00 10.70 268 GLU A C 1
ATOM 2084 O O . GLU A 1 276 ? -6.544 8.608 31.992 1.00 11.47 268 GLU A O 1
ATOM 2090 N N . ILE A 1 277 ? -4.443 7.808 31.933 1.00 10.42 269 ILE A N 1
ATOM 2091 C CA . ILE A 1 277 ? -4.193 8.255 33.302 1.00 10.74 269 ILE A CA 1
ATOM 2092 C C . ILE A 1 277 ? -4.164 9.791 33.383 1.00 10.52 269 ILE A C 1
ATOM 2093 O O . ILE A 1 277 ? -4.595 10.367 34.386 1.00 11.98 269 ILE A O 1
ATOM 2098 N N . THR A 1 278 ? -3.686 10.461 32.341 1.00 9.29 270 THR A N 1
ATOM 2099 C CA . THR A 1 278 ? -3.699 11.924 32.353 1.00 10.93 270 THR A CA 1
ATOM 2100 C C . THR A 1 278 ? -5.139 12.440 32.432 1.00 10.78 270 THR A C 1
ATOM 2101 O O . THR A 1 278 ? -5.460 13.323 33.245 1.00 10.46 270 THR A O 1
ATOM 2105 N N . ARG A 1 279 ? -6.020 11.899 31.597 1.00 10.77 271 ARG A N 1
ATOM 2106 C CA . ARG A 1 279 ? -7.416 12.295 31.609 1.00 10.52 271 ARG A CA 1
ATOM 2107 C C . ARG A 1 279 ? -8.050 12.070 32.988 1.00 11.05 271 ARG A C 1
ATOM 2108 O O . ARG A 1 279 ? -8.844 12.887 33.454 1.00 13.07 271 ARG A O 1
ATOM 2116 N N . ALA A 1 280 ? -7.680 10.976 33.650 1.00 11.62 272 ALA A N 1
ATOM 2117 C CA . ALA A 1 280 ? -8.228 10.694 34.974 1.00 14.36 272 ALA A CA 1
ATOM 2118 C C . ALA A 1 280 ? -7.922 11.826 35.957 1.00 13.86 272 ALA A C 1
ATOM 2119 O O . ALA A 1 280 ? -8.748 12.156 36.801 1.00 13.91 272 ALA A O 1
ATOM 2121 N N . PHE A 1 281 ? -6.740 12.420 35.844 1.00 12.09 273 PHE A N 1
ATOM 2122 C CA . PHE A 1 281 ? -6.413 13.575 36.685 1.00 11.15 273 PHE A CA 1
ATOM 2123 C C . PHE A 1 281 ? -7.049 14.878 36.219 1.00 14.60 273 PHE A C 1
ATOM 2124 O O . PHE A 1 281 ? -7.581 15.632 37.038 1.00 16.57 273 PHE A O 1
ATOM 2132 N N . VAL A 1 282 ? -7.006 15.160 34.920 1.00 12.67 274 VAL A N 1
ATOM 2133 C CA . VAL A 1 282 ? -7.264 16.532 34.484 1.00 13.79 274 VAL A CA 1
ATOM 2134 C C . VAL A 1 282 ? -8.573 16.796 33.750 1.00 15.88 274 VAL A C 1
ATOM 2135 O O . VAL A 1 282 ? -9.005 17.951 33.687 1.00 19.05 274 VAL A O 1
ATOM 2139 N N . GLU A 1 283 ? -9.205 15.763 33.205 1.00 16.18 275 GLU A N 1
ATOM 2140 C CA . GLU A 1 283 ? -10.382 15.962 32.361 1.00 19.25 275 GLU A CA 1
ATOM 2141 C C . GLU A 1 283 ? -11.579 16.402 33.199 1.00 23.93 275 GLU A C 1
ATOM 2142 O O . GLU A 1 283 ? -11.918 15.757 34.191 1.00 23.69 275 GLU A O 1
ATOM 2148 N N A LYS A 1 284 ? -12.201 17.491 32.735 0.22 28.47 276 LYS A N 1
ATOM 2149 N N B LYS A 1 284 ? -12.219 17.507 32.835 0.78 28.49 276 LYS A N 1
ATOM 2150 C CA A LYS A 1 284 ? -13.299 18.180 33.409 0.22 31.81 276 LYS A CA 1
ATOM 2151 C CA B LYS A 1 284 ? -13.243 18.096 33.702 0.78 32.26 276 LYS A CA 1
ATOM 2152 C C A LYS A 1 284 ? -14.674 17.709 32.943 0.22 31.77 276 LYS A C 1
ATOM 2153 C C B LYS A 1 284 ? -14.387 17.146 34.069 0.78 30.77 276 LYS A C 1
ATOM 2154 O O A LYS A 1 284 ? -15.467 18.489 32.415 0.22 35.74 276 LYS A O 1
ATOM 2155 O O B LYS A 1 284 ? -14.804 17.069 35.224 0.78 38.79 276 LYS A O 1
ATOM 2158 N N . ASP A 1 285 ? -14.863 16.402 33.083 1.00 27.87 277 ASP A N 1
ATOM 2159 C CA . ASP A 1 285 ? -16.118 15.657 33.212 1.00 30.66 277 ASP A CA 1
ATOM 2160 C C . ASP A 1 285 ? -15.766 14.220 32.871 1.00 29.43 277 ASP A C 1
ATOM 2161 O O . ASP A 1 285 ? -16.477 13.545 32.131 1.00 33.50 277 ASP A O 1
ATOM 2166 N N . PHE A 1 286 ? -14.639 13.783 33.425 1.00 25.68 278 PHE A N 1
ATOM 2167 C CA . PHE A 1 286 ? -14.074 12.461 33.181 1.00 22.37 278 PHE A CA 1
ATOM 2168 C C . PHE A 1 286 ? -15.099 11.367 33.383 1.00 25.45 278 PHE A C 1
ATOM 2169 O O . PHE A 1 286 ? -15.775 11.325 34.411 1.00 30.53 278 PHE A O 1
ATOM 2177 N N . ALA A 1 287 ? -15.197 10.473 32.403 1.00 24.50 279 ALA A N 1
ATOM 2178 C CA . ALA A 1 287 ? -16.213 9.429 32.427 1.00 26.94 279 ALA A CA 1
ATOM 2179 C C . ALA A 1 287 ? -15.651 8.007 32.362 1.00 25.34 279 ALA A C 1
ATOM 2180 O O . ALA A 1 287 ? -16.419 7.048 32.300 1.00 29.75 279 ALA A O 1
ATOM 2182 N N . GLY A 1 288 ? -14.327 7.862 32.377 1.00 19.64 280 GLY A N 1
ATOM 2183 C CA . GLY A 1 288 ? -13.728 6.537 32.301 1.00 18.93 280 GLY A CA 1
ATOM 2184 C C . GLY A 1 288 ? -14.137 5.667 33.475 1.00 19.83 280 GLY A C 1
ATOM 2185 O O . GLY A 1 288 ? -14.439 4.485 33.321 1.00 19.79 280 GLY A O 1
ATOM 2186 N N . PHE A 1 289 ? -14.133 6.262 34.660 1.00 20.01 281 PHE A N 1
ATOM 2187 C CA . PHE A 1 289 ? -14.634 5.607 35.857 1.00 18.13 281 PHE A CA 1
ATOM 2188 C C . PHE A 1 289 ? -15.011 6.677 36.869 1.00 17.15 281 PHE A C 1
ATOM 2189 O O . PHE A 1 289 ? -14.603 7.830 36.736 1.00 21.10 281 PHE A O 1
ATOM 2197 N N . GLU A 1 290 ? -15.809 6.292 37.859 1.00 20.61 282 GLU A N 1
ATOM 2198 C CA . GLU A 1 290 ? -16.212 7.199 38.918 1.00 21.94 282 GLU A CA 1
ATOM 2199 C C . GLU A 1 290 ? -15.053 7.384 39.881 1.00 20.67 282 GLU A C 1
ATOM 2200 O O . GLU A 1 290 ? -14.696 6.466 40.615 1.00 23.70 282 GLU A O 1
ATOM 2206 N N . ARG A 1 291 ? -14.462 8.575 39.872 1.00 19.64 283 ARG A N 1
ATOM 2207 C CA . ARG A 1 291 ? -13.305 8.852 40.708 1.00 18.79 283 ARG A CA 1
ATOM 2208 C C . ARG A 1 291 ? -13.737 9.113 42.143 1.00 21.46 283 ARG A C 1
ATOM 2209 O O . ARG A 1 291 ? -14.682 9.864 42.387 1.00 25.37 283 ARG A O 1
ATOM 2217 N N . LYS A 1 292 ? -13.047 8.488 43.091 1.00 19.93 284 LYS A N 1
ATOM 2218 C CA . LYS A 1 292 ? -13.377 8.669 44.502 1.00 21.20 284 LYS A CA 1
ATOM 2219 C C . LYS A 1 292 ? -12.804 9.968 45.050 1.00 22.73 284 LYS A C 1
ATOM 2220 O O . LYS A 1 292 ? -13.413 10.626 45.900 1.00 23.60 284 LYS A O 1
ATOM 2226 N N . VAL A 1 293 ? -11.628 10.328 44.554 1.00 21.36 285 VAL A N 1
ATOM 2227 C CA . VAL A 1 293 ? -10.945 11.540 44.964 1.00 22.40 285 VAL A CA 1
ATOM 2228 C C . VAL A 1 293 ? -10.413 12.213 43.706 1.00 20.32 285 VAL A C 1
ATOM 2229 O O . VAL A 1 293 ? -9.887 11.542 42.824 1.00 20.46 285 VAL A O 1
ATOM 2233 N N . VAL A 1 294 ? -10.571 13.532 43.614 1.00 17.69 286 VAL A N 1
ATOM 2234 C CA . VAL A 1 294 ? -10.004 14.288 42.513 1.00 15.82 286 VAL A CA 1
ATOM 2235 C C . VAL A 1 294 ? -9.247 15.473 43.084 1.00 19.51 286 VAL A C 1
ATOM 2236 O O . VAL A 1 294 ? -9.858 16.441 43.522 1.00 22.08 286 VAL A O 1
ATOM 2240 N N . PRO A 1 295 ? -7.912 15.393 43.098 1.00 16.47 287 PRO A N 1
ATOM 2241 C CA . PRO A 1 295 ? -7.178 16.533 43.661 1.00 15.75 287 PRO A CA 1
ATOM 2242 C C . PRO A 1 295 ? -7.206 17.760 42.760 1.00 18.50 287 PRO A C 1
ATOM 2243 O O . PRO A 1 295 ? -7.179 17.627 41.538 1.00 18.27 287 PRO A O 1
ATOM 2247 N N . ASN A 1 296 ? -7.289 18.945 43.362 1.00 15.86 288 ASN A N 1
ATOM 2248 C CA A ASN A 1 296 ? -7.096 20.176 42.610 0.62 15.49 288 ASN A CA 1
ATOM 2249 C CA B ASN A 1 296 ? -7.107 20.189 42.633 0.38 16.11 288 ASN A CA 1
ATOM 2250 C C . ASN A 1 296 ? -5.623 20.532 42.631 1.00 14.93 288 ASN A C 1
ATOM 2251 O O . ASN A 1 296 ? -5.108 21.080 43.612 1.00 15.07 288 ASN A O 1
ATOM 2260 N N . LEU A 1 297 ? -4.943 20.200 41.542 1.00 13.40 289 LEU A N 1
ATOM 2261 C CA . LEU A 1 297 ? -3.499 20.373 41.459 1.00 11.52 289 LEU A CA 1
ATOM 2262 C C . LEU A 1 297 ? -3.093 21.802 41.183 1.00 12.93 289 LEU A C 1
ATOM 2263 O O . LEU A 1 297 ? -3.805 22.552 40.515 1.00 14.42 289 LEU A O 1
ATOM 2268 N N . SER A 1 298 ? -1.933 22.177 41.706 1.00 11.85 290 SER A N 1
ATOM 2269 C CA . SER A 1 298 ? -1.332 23.451 41.342 1.00 11.41 290 SER A CA 1
ATOM 2270 C C . SER A 1 298 ? -0.947 23.416 39.870 1.00 9.69 290 SER A C 1
ATOM 2271 O O . SER A 1 298 ? -1.027 24.423 39.184 1.00 13.23 290 SER A O 1
ATOM 2274 N N . LYS A 1 299 ? -0.525 22.251 39.395 1.00 11.28 291 LYS A N 1
ATOM 2275 C CA . LYS A 1 299 ? -0.146 22.084 37.993 1.00 12.01 291 LYS A CA 1
ATOM 2276 C C . LYS A 1 299 ? -0.042 20.605 37.670 1.00 11.57 291 LYS A C 1
ATOM 2277 O O . LYS A 1 299 ? 0.393 19.813 38.509 1.00 10.65 291 LYS A O 1
ATOM 2283 N N . PHE A 1 300 ? -0.466 20.235 36.464 1.00 10.56 292 PHE A N 1
ATOM 2284 C CA . PHE A 1 300 ? -0.217 18.919 35.910 1.00 9.57 292 PHE A CA 1
ATOM 2285 C C . PHE A 1 300 ? 0.541 19.161 34.614 1.00 11.72 292 PHE A C 1
ATOM 2286 O O . PHE A 1 300 ? 0.039 19.858 33.737 1.00 13.23 292 PHE A O 1
ATOM 2294 N N . VAL A 1 301 ? 1.741 18.607 34.499 1.00 9.56 293 VAL A N 1
ATOM 2295 C CA . VAL A 1 301 ? 2.540 18.753 33.279 1.00 9.83 293 VAL A CA 1
ATOM 2296 C C . VAL A 1 301 ? 2.617 17.462 32.482 1.00 9.84 293 VAL A C 1
ATOM 2297 O O . VAL A 1 301 ? 3.018 16.420 33.008 1.00 10.64 293 VAL A O 1
ATOM 2301 N N . MET 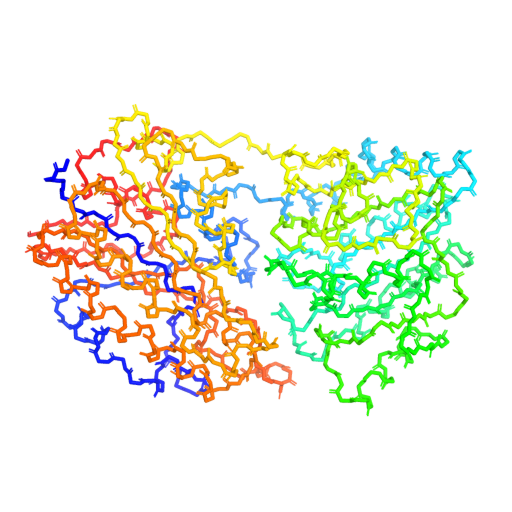A 1 302 ? 2.212 17.537 31.216 1.00 9.10 294 MET A N 1
ATOM 2302 C CA . MET A 1 302 ? 2.482 16.471 30.256 1.00 8.15 294 MET A CA 1
ATOM 2303 C C . MET A 1 302 ? 3.850 16.765 29.648 1.00 9.57 294 MET A C 1
ATOM 2304 O O . MET A 1 302 ? 4.074 17.871 29.156 1.00 10.36 294 MET A O 1
ATOM 2309 N N . LEU A 1 303 ? 4.770 15.802 29.665 1.00 9.92 295 LEU A N 1
ATOM 2310 C CA . LEU A 1 303 ? 6.116 16.096 29.165 1.00 11.00 295 LEU A CA 1
ATOM 2311 C C . LEU A 1 303 ? 6.075 16.458 27.675 1.00 10.64 295 LEU A C 1
ATOM 2312 O O . LEU A 1 303 ? 6.768 17.377 27.220 1.00 10.89 295 LEU A O 1
ATOM 2317 N N . THR A 1 304 ? 5.237 15.753 26.920 1.00 9.99 296 THR A N 1
ATOM 2318 C CA . THR A 1 304 ? 4.958 16.097 25.529 1.00 10.45 296 THR A CA 1
ATOM 2319 C C . THR A 1 304 ? 3.441 16.200 25.353 1.00 10.01 296 THR A C 1
ATOM 2320 O O . THR A 1 304 ? 2.694 15.948 26.302 1.00 13.07 296 THR A O 1
ATOM 2324 N N . ARG A 1 305 ? 2.971 16.564 24.163 1.00 11.48 297 ARG A N 1
ATOM 2325 C CA . ARG A 1 305 ? 1.538 16.803 23.994 1.00 14.49 297 ARG A CA 1
ATOM 2326 C C . ARG A 1 305 ? 0.817 15.499 23.731 1.00 15.46 297 ARG A C 1
ATOM 2327 O O . ARG A 1 305 ? 0.781 15.016 22.598 1.00 20.39 297 ARG A O 1
ATOM 2335 N N . TYR A 1 306 ? 0.241 14.925 24.774 1.00 10.60 298 TYR A N 1
ATOM 2336 C CA . TYR A 1 306 ? -0.366 13.600 24.624 1.00 11.17 298 TYR A CA 1
ATOM 2337 C C . TYR A 1 306 ? -1.654 13.637 23.807 1.00 14.18 298 TYR A C 1
ATOM 2338 O O . TYR A 1 306 ? -1.997 12.660 23.130 1.00 15.04 298 TYR A O 1
ATOM 2347 N N . GLN A 1 307 ? -2.361 14.762 23.867 1.00 14.13 299 GLN A N 1
ATOM 2348 C CA . GLN A 1 307 ? -3.639 14.906 23.183 1.00 12.55 299 GLN A CA 1
ATOM 2349 C C . GLN A 1 307 ? -3.969 16.387 23.216 1.00 15.50 299 GLN A C 1
ATOM 2350 O O . GLN A 1 307 ? -3.910 17.005 24.278 1.00 16.94 299 GLN A O 1
ATOM 2356 N N . ALA A 1 308 ? -4.301 16.954 22.062 1.00 18.32 300 ALA A N 1
ATOM 2357 C CA . ALA A 1 308 ? -4.490 18.397 21.950 1.00 19.48 300 ALA A CA 1
ATOM 2358 C C . ALA A 1 308 ? -5.632 18.896 22.829 1.00 22.09 300 ALA A C 1
ATOM 2359 O O . ALA A 1 308 ? -5.592 20.019 23.338 1.00 22.90 300 ALA A O 1
ATOM 2361 N N . SER A 1 309 ? -6.637 18.049 23.027 1.00 19.29 301 SER A N 1
ATOM 2362 C CA . SER A 1 309 ? -7.846 18.459 23.733 1.00 20.75 301 SER A CA 1
ATOM 2363 C C . SER A 1 309 ? -7.730 18.355 25.252 1.00 21.24 301 SER A C 1
ATOM 2364 O O . SER A 1 309 ? -8.621 18.803 25.973 1.00 27.29 301 SER A O 1
ATOM 2367 N N . ILE A 1 310 ? -6.638 17.771 25.739 1.00 17.74 302 ILE A N 1
ATOM 2368 C CA . ILE A 1 310 ? -6.407 17.698 27.176 1.00 19.84 302 ILE A CA 1
ATOM 2369 C C . ILE A 1 310 ? -5.947 19.052 27.704 1.00 22.20 302 ILE A C 1
ATOM 2370 O O . ILE A 1 310 ? -4.947 19.606 27.241 1.00 21.25 302 ILE A O 1
ATOM 2375 N N . ASP A 1 311 ? -6.692 19.589 28.666 1.00 19.89 303 ASP A N 1
ATOM 2376 C CA . ASP A 1 311 ? -6.428 20.921 29.189 1.00 22.47 303 ASP A CA 1
ATOM 2377 C C . ASP A 1 311 ? -5.374 20.902 30.291 1.00 27.51 303 ASP A C 1
ATOM 2378 O O . ASP A 1 311 ? -5.686 21.037 31.474 1.00 31.43 303 ASP A O 1
ATOM 2383 N N . ALA A 1 312 ? -4.122 20.724 29.891 1.00 18.32 304 ALA A N 1
ATOM 2384 C CA . ALA A 1 312 ? -3.004 20.757 30.821 1.00 17.39 304 ALA A CA 1
ATOM 2385 C C . ALA A 1 312 ? -1.765 21.252 30.095 1.00 16.88 304 ALA A C 1
ATOM 2386 O O . ALA A 1 312 ? -1.624 21.042 28.887 1.00 17.31 304 ALA A O 1
ATOM 2388 N N . PRO A 1 313 ? -0.867 21.927 30.822 1.00 16.73 305 PRO A N 1
ATOM 2389 C CA . PRO A 1 313 ? 0.354 22.411 30.174 1.00 15.48 305 PRO A CA 1
ATOM 2390 C C . PRO A 1 313 ? 1.251 21.296 29.653 1.00 15.20 305 PRO A C 1
ATOM 2391 O O . PRO A 1 313 ? 1.278 20.186 30.209 1.00 14.26 305 PRO A O 1
ATOM 2395 N N . VAL A 1 314 ? 1.986 21.613 28.593 1.00 13.15 306 VAL A N 1
ATOM 2396 C CA . VAL A 1 314 ? 2.913 20.704 27.942 1.00 11.94 306 VAL A CA 1
ATOM 2397 C C . VAL A 1 314 ? 4.316 21.290 27.990 1.00 12.89 306 VAL A C 1
ATOM 2398 O O . VAL A 1 314 ? 4.500 22.476 27.681 1.00 14.53 306 VAL A O 1
ATOM 2402 N N . ALA A 1 315 ? 5.298 20.489 28.392 1.00 10.65 307 ALA A N 1
ATOM 2403 C CA . ALA A 1 315 ? 6.681 20.950 28.418 1.00 11.41 307 ALA A CA 1
ATOM 2404 C C . ALA A 1 315 ? 7.289 21.061 27.017 1.00 11.46 307 ALA A C 1
ATOM 2405 O O . ALA A 1 315 ? 7.784 22.119 26.636 1.00 13.46 307 ALA A O 1
ATOM 2407 N N . TYR A 1 316 ? 7.242 19.967 26.260 1.00 12.53 308 TYR A N 1
ATOM 2408 C CA . TYR A 1 316 ? 7.828 19.921 24.921 1.00 12.13 308 TYR A CA 1
ATOM 2409 C C . TYR A 1 316 ? 6.725 19.793 23.876 1.00 11.65 308 TYR A C 1
ATOM 2410 O O . TYR A 1 316 ? 6.182 18.703 23.669 1.00 13.23 308 TYR A O 1
ATOM 2419 N N . MET A 1 317 ? 6.405 20.904 23.223 1.00 13.60 309 MET A N 1
ATOM 2420 C CA . MET A 1 317 ? 5.371 20.921 22.195 1.00 13.44 309 MET A CA 1
ATOM 2421 C C . MET A 1 317 ? 5.934 20.365 20.890 1.00 14.55 309 MET A C 1
ATOM 2422 O O . MET A 1 317 ? 7.129 20.493 20.618 1.00 17.22 309 MET A O 1
ATOM 2427 N N . PRO A 1 318 ? 5.072 19.734 20.079 1.00 15.92 310 PRO A N 1
ATOM 2428 C CA . PRO A 1 318 ? 5.561 19.052 18.878 1.00 18.47 310 PRO A CA 1
ATOM 2429 C C . PRO A 1 318 ? 5.877 20.016 17.746 1.00 21.03 310 PRO A C 1
ATOM 2430 O O . PRO A 1 318 ? 5.250 21.069 17.630 1.00 22.07 310 PRO A O 1
ATOM 2434 N N . GLU A 1 319 ? 6.860 19.665 16.927 1.00 22.15 311 GLU A N 1
ATOM 2435 C CA . GLU A 1 319 ? 7.163 20.468 15.755 1.00 28.64 311 GLU A CA 1
ATOM 2436 C C . GLU A 1 319 ? 6.043 20.310 14.734 1.00 30.38 311 GLU A C 1
ATOM 2437 O O . GLU A 1 319 ? 5.364 19.281 14.700 1.00 25.05 311 GLU A O 1
ATOM 2443 N N . GLU A 1 320 ? 5.846 21.339 13.916 1.00 33.71 312 GLU A N 1
ATOM 2444 C CA . GLU A 1 320 ? 4.884 21.265 12.827 1.00 33.80 312 GLU A CA 1
ATOM 2445 C C . GLU A 1 320 ? 5.390 20.257 11.806 1.00 30.29 312 GLU A C 1
ATOM 2446 O O . GLU A 1 320 ? 6.583 20.210 11.508 1.00 29.29 312 GLU A O 1
ATOM 2448 N N . LEU A 1 321 ? 4.489 19.424 11.300 1.00 20.11 313 LEU A N 1
ATOM 2449 C CA . LEU A 1 321 ? 4.857 18.458 10.280 1.00 18.15 313 LEU A CA 1
ATOM 2450 C C . LEU A 1 321 ? 3.917 18.646 9.098 1.00 19.47 313 LEU A C 1
ATOM 2451 O O . LEU A 1 321 ? 2.740 18.290 9.168 1.00 24.43 313 LEU A O 1
ATOM 2456 N N . LYS A 1 322 ? 4.456 19.205 8.021 1.00 16.04 314 LYS A N 1
ATOM 2457 C CA . LYS A 1 322 ? 3.680 19.542 6.830 1.00 15.67 314 LYS A CA 1
ATOM 2458 C C . LYS A 1 322 ? 3.829 18.481 5.737 1.00 16.13 314 LYS A C 1
ATOM 2459 O O . LYS A 1 322 ? 4.922 17.978 5.490 1.00 17.03 314 LYS A O 1
ATOM 2465 N N . ASN A 1 323 ? 2.719 18.171 5.080 1.00 13.78 315 ASN A N 1
ATOM 2466 C CA . ASN A 1 323 ? 2.708 17.233 3.961 1.00 13.09 315 ASN A CA 1
ATOM 2467 C C . ASN A 1 323 ? 3.214 15.831 4.284 1.00 14.09 315 ASN A C 1
ATOM 2468 O O . ASN A 1 323 ? 3.963 15.224 3.509 1.00 14.50 315 ASN A O 1
ATOM 2473 N N . SER A 1 324 ? 2.764 15.309 5.413 1.00 13.30 316 SER A N 1
ATOM 2474 C CA . SER A 1 324 ? 2.765 13.865 5.573 1.00 11.92 316 SER A CA 1
ATOM 2475 C C . SER A 1 324 ? 1.927 13.292 4.431 1.00 13.72 316 SER A C 1
ATOM 2476 O O . SER A 1 324 ? 1.178 14.008 3.756 1.00 13.36 316 SER A O 1
ATOM 2479 N N . LEU A 1 325 ? 2.053 11.995 4.199 1.00 11.45 317 LEU A N 1
ATOM 2480 C CA . LEU A 1 325 ? 1.350 11.383 3.082 1.00 11.75 317 LEU A CA 1
ATOM 2481 C C . LEU A 1 325 ? -0.157 11.611 3.173 1.00 11.64 317 LEU A C 1
ATOM 2482 O O . LEU A 1 325 ? -0.810 11.950 2.176 1.00 12.69 317 LEU A O 1
ATOM 2487 N N . GLY A 1 326 ? -0.714 11.421 4.365 1.00 12.33 318 GLY A N 1
ATOM 2488 C CA . GLY A 1 326 ? -2.134 11.637 4.565 1.00 12.28 318 GLY A CA 1
ATOM 2489 C C . GLY A 1 326 ? -2.587 13.057 4.265 1.00 11.17 318 GLY A C 1
ATOM 2490 O O . GLY A 1 326 ? -3.620 13.254 3.616 1.00 12.28 318 GLY A O 1
ATOM 2491 N N . GLU A 1 327 ? -1.834 14.045 4.739 1.00 10.54 319 GLU A N 1
ATOM 2492 C CA . GLU A 1 327 ? -2.210 15.436 4.501 1.00 11.50 319 GLU A CA 1
ATOM 2493 C C . GLU A 1 327 ? -2.127 15.754 3.019 1.00 13.10 319 GLU A C 1
ATOM 2494 O O . GLU A 1 327 ? -3.031 16.363 2.435 1.00 13.79 319 GLU A O 1
ATOM 2500 N N . TYR A 1 328 ? -1.031 15.321 2.406 1.00 12.28 320 TYR A N 1
ATOM 2501 C CA . TYR A 1 328 ? -0.784 15.627 1.004 1.00 14.27 320 TYR A CA 1
ATOM 2502 C C . TYR A 1 328 ? -1.863 15.041 0.102 1.00 11.74 320 TYR A C 1
ATOM 2503 O O . TYR A 1 328 ? -2.372 15.729 -0.789 1.00 12.82 320 TYR A O 1
ATOM 2512 N N . LEU A 1 329 ? -2.226 13.780 0.330 1.00 11.80 321 LEU A N 1
ATOM 2513 C CA . LEU A 1 329 ? -3.304 13.190 -0.453 1.00 10.79 321 LEU A CA 1
ATOM 2514 C C . LEU A 1 329 ? -4.618 13.923 -0.242 1.00 11.80 321 LEU A C 1
ATOM 2515 O O . LEU A 1 329 ? -5.374 14.130 -1.190 1.00 12.60 321 LEU A O 1
ATOM 2520 N N . SER A 1 330 ? -4.895 14.344 0.989 1.00 11.75 322 SER A N 1
ATOM 2521 C CA . SER A 1 330 ? -6.086 15.155 1.240 1.00 13.65 322 SER A CA 1
ATOM 2522 C C . SER A 1 330 ? -6.049 16.470 0.443 1.00 14.48 322 SER A C 1
ATOM 2523 O O . SER A 1 330 ? -7.064 16.895 -0.114 1.00 16.26 322 SER A O 1
ATOM 2526 N N . SER A 1 331 ? -4.875 17.099 0.389 1.00 13.43 323 SER A N 1
ATOM 2527 C CA . SER A 1 331 ? -4.689 18.351 -0.337 1.00 14.04 323 SER A CA 1
ATOM 2528 C C . SER A 1 331 ? -4.905 18.199 -1.839 1.00 13.78 323 SER A C 1
ATOM 2529 O O . SER A 1 331 ? -5.131 19.192 -2.536 1.00 15.16 323 SER A O 1
ATOM 2532 N N . LEU A 1 332 ? -4.817 16.966 -2.326 1.00 14.28 324 LEU A N 1
ATOM 2533 C CA . LEU A 1 332 ? -5.026 16.651 -3.731 1.00 14.25 324 LEU A CA 1
ATOM 2534 C C . LEU A 1 332 ? -6.444 16.177 -4.004 1.00 16.17 324 LEU A C 1
ATOM 2535 O O . LEU A 1 332 ? -6.777 15.838 -5.137 1.00 17.62 324 LEU A O 1
ATOM 2540 N N . GLY A 1 333 ? -7.277 16.145 -2.969 1.00 17.04 325 GLY A N 1
ATOM 2541 C CA . GLY A 1 333 ? -8.656 15.718 -3.129 1.00 17.20 325 GLY A CA 1
ATOM 2542 C C . GLY A 1 333 ? -8.795 14.218 -3.286 1.00 17.69 325 GLY A C 1
ATOM 2543 O O . GLY A 1 333 ? -9.810 13.736 -3.802 1.00 19.81 325 GLY A O 1
ATOM 2544 N N . LYS A 1 334 ? -7.780 13.479 -2.838 1.00 13.87 326 LYS A N 1
ATOM 2545 C CA . LYS A 1 334 ? -7.814 12.025 -2.867 1.00 14.20 326 LYS A CA 1
ATOM 2546 C C . LYS A 1 334 ? -8.437 11.495 -1.584 1.00 13.48 326 LYS A C 1
ATOM 2547 O O . LYS A 1 334 ? -8.565 12.215 -0.595 1.00 15.48 326 LYS A O 1
ATOM 2553 N N . THR A 1 335 ? -8.812 10.223 -1.599 1.00 12.42 327 THR A N 1
ATOM 2554 C CA . THR A 1 335 ? -9.441 9.617 -0.435 1.00 14.09 327 THR A CA 1
ATOM 2555 C C . THR A 1 335 ? -8.545 8.556 0.184 1.00 13.66 327 THR A C 1
ATOM 2556 O O . THR A 1 335 ? -7.691 7.962 -0.484 1.00 12.67 327 THR A O 1
ATOM 2560 N N . GLN A 1 336 ? -8.754 8.301 1.469 1.00 12.72 328 GLN A N 1
ATOM 2561 C CA . GLN A 1 336 ? -7.899 7.362 2.173 1.00 12.14 328 GLN A CA 1
ATOM 2562 C C . GLN A 1 336 ? -8.642 6.673 3.296 1.00 12.08 328 GLN A C 1
ATOM 2563 O O . GLN A 1 336 ? -9.524 7.259 3.919 1.00 13.34 328 GLN A O 1
ATOM 2569 N N . LEU A 1 337 ? -8.273 5.420 3.543 1.00 11.70 329 LEU A N 1
ATOM 2570 C CA . LEU A 1 337 ? -8.790 4.663 4.675 1.00 12.31 329 LEU A CA 1
ATOM 2571 C C . LEU A 1 337 ? -7.669 4.371 5.665 1.00 11.51 329 LEU A C 1
ATOM 2572 O O . LEU A 1 337 ? -6.561 4.021 5.266 1.00 13.00 329 LEU A O 1
ATOM 2577 N N . ARG A 1 338 ? -7.966 4.521 6.953 1.00 11.00 330 ARG A N 1
ATOM 2578 C CA . ARG A 1 338 ? -7.069 4.065 8.014 1.00 10.60 330 ARG A CA 1
ATOM 2579 C C . ARG A 1 338 ? -7.818 2.980 8.755 1.00 10.57 330 ARG A C 1
ATOM 2580 O O . ARG A 1 338 ? -8.937 3.211 9.198 1.00 11.24 330 ARG A O 1
ATOM 2588 N N . ILE A 1 339 ? -7.222 1.795 8.874 1.00 10.26 331 ILE A N 1
ATOM 2589 C CA . ILE A 1 339 ? -7.909 0.688 9.535 1.00 10.27 331 ILE A CA 1
ATOM 2590 C C . ILE A 1 339 ? -6.957 -0.122 10.410 1.00 10.57 331 ILE A C 1
ATOM 2591 O O . ILE A 1 339 ? -5.832 -0.428 10.025 1.00 9.89 331 ILE A O 1
ATOM 2596 N N . ALA A 1 340 ? -7.425 -0.450 11.611 1.00 9.91 332 ALA A N 1
ATOM 2597 C CA . ALA A 1 340 ? -6.653 -1.256 12.547 1.00 10.24 332 ALA A CA 1
ATOM 2598 C C . ALA A 1 340 ? -7.584 -1.715 13.646 1.00 11.12 332 ALA A C 1
ATOM 2599 O O . ALA A 1 340 ? -8.748 -1.329 13.693 1.00 12.06 332 ALA A O 1
ATO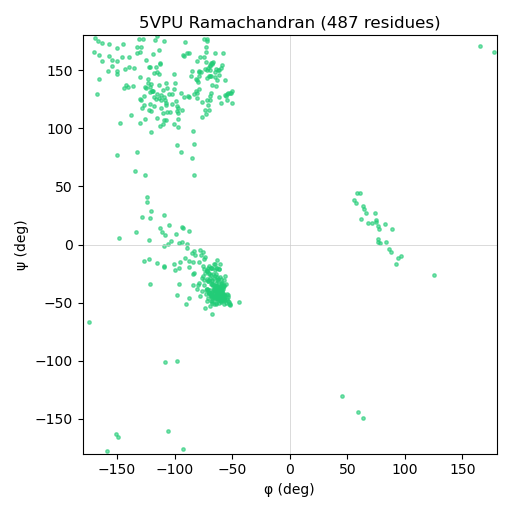M 2601 N N . GLU A 1 341 ? -7.077 -2.551 14.544 1.00 12.12 333 GLU A N 1
ATOM 2602 C CA . GLU A 1 341 ? -7.840 -2.777 15.754 1.00 11.18 333 GLU A CA 1
ATOM 2603 C C . GLU A 1 341 ? -7.483 -1.737 16.805 1.00 12.79 333 GLU A C 1
ATOM 2604 O O . GLU A 1 341 ? -6.503 -1.004 16.646 1.00 14.24 333 GLU A O 1
ATOM 2610 N N . THR A 1 342 ? -8.309 -1.623 17.842 1.00 10.22 334 THR A N 1
ATOM 2611 C CA . THR A 1 342 ? -8.242 -0.457 18.724 1.00 10.72 334 THR A CA 1
ATOM 2612 C C . THR A 1 342 ? -6.918 -0.336 19.476 1.00 12.54 334 THR A C 1
ATOM 2613 O O . THR A 1 342 ? -6.507 0.777 19.807 1.00 13.57 334 THR A O 1
ATOM 2617 N N . GLU A 1 343 ? -6.242 -1.456 19.728 1.00 11.32 335 GLU A N 1
ATOM 2618 C CA . GLU A 1 343 ? -4.924 -1.384 20.373 1.00 13.40 335 GLU A CA 1
ATOM 2619 C C . GLU A 1 343 ? -3.911 -0.596 19.546 1.00 17.32 335 GLU A C 1
ATOM 2620 O O . GLU A 1 343 ? -2.878 -0.164 20.061 1.00 21.03 335 GLU A O 1
ATOM 2626 N N . LYS A 1 344 ? -4.208 -0.396 18.267 1.00 11.34 336 LYS A N 1
ATOM 2627 C CA . LYS A 1 344 ? -3.294 0.333 17.397 1.00 12.28 336 LYS A CA 1
ATOM 2628 C C . LYS A 1 344 ? -3.965 1.572 16.806 1.00 12.72 336 LYS A C 1
ATOM 2629 O O . LYS A 1 344 ? -3.595 2.025 15.719 1.00 13.46 336 LYS A O 1
ATOM 2635 N N . TYR A 1 345 ? -4.929 2.125 17.542 1.00 12.15 337 TYR A N 1
ATOM 2636 C CA . TYR A 1 345 ? -5.609 3.358 17.134 1.00 13.90 337 TYR A CA 1
ATOM 2637 C C . TYR A 1 345 ? -4.652 4.492 16.804 1.00 13.09 337 TYR A C 1
ATOM 2638 O O . TYR A 1 345 ? -4.754 5.112 15.737 1.00 13.63 337 TYR A O 1
ATOM 2647 N N . ALA A 1 346 ? -3.733 4.785 17.718 1.00 13.94 338 ALA A N 1
ATOM 2648 C CA . ALA A 1 346 ? -2.830 5.907 17.533 1.00 12.21 338 ALA A CA 1
ATOM 2649 C C . ALA A 1 346 ? -2.028 5.717 16.259 1.00 13.01 338 ALA A C 1
ATOM 2650 O O . ALA A 1 346 ? -1.796 6.656 15.498 1.00 13.02 338 ALA A O 1
ATOM 2652 N N . HIS A 1 347 ? -1.634 4.477 16.024 1.00 11.38 339 HIS A N 1
ATOM 2653 C CA . HIS A 1 347 ? -0.710 4.134 14.968 1.00 11.13 339 HIS A CA 1
ATOM 2654 C C . HIS A 1 347 ? -1.235 4.527 13.603 1.00 11.80 339 HIS A C 1
ATOM 2655 O O . HIS A 1 347 ? -0.533 5.187 12.829 1.00 12.21 339 HIS A O 1
ATOM 2662 N N . VAL A 1 348 ? -2.474 4.156 13.306 1.00 10.64 340 VAL A N 1
ATOM 2663 C CA . VAL A 1 348 ? -3.021 4.476 11.990 1.00 11.46 340 VAL A CA 1
ATOM 2664 C C . VAL A 1 348 ? -3.726 5.823 11.921 1.00 12.32 340 VAL A C 1
ATOM 2665 O O . VAL A 1 348 ? -4.182 6.215 10.849 1.00 13.14 340 VAL A O 1
ATOM 2669 N N . THR A 1 349 ? -3.817 6.522 13.049 1.00 11.60 341 THR A N 1
ATOM 2670 C CA . THR A 1 349 ? -4.404 7.865 13.088 1.00 13.86 341 THR A CA 1
ATOM 2671 C C . THR A 1 349 ? -3.331 8.923 13.311 1.00 11.97 341 THR A C 1
ATOM 2672 O O . THR A 1 349 ? -2.614 9.271 12.371 1.00 14.44 341 THR A O 1
ATOM 2676 N N . PHE A 1 350 ? -3.197 9.425 14.540 1.00 12.47 342 PHE A N 1
ATOM 2677 C CA . PHE A 1 350 ? -2.308 10.570 14.774 1.00 14.56 342 PHE A CA 1
ATOM 2678 C C . PHE A 1 350 ? -0.806 10.288 14.647 1.00 18.05 342 PHE A C 1
ATOM 2679 O O . PHE A 1 350 ? -0.035 11.195 14.349 1.00 17.73 342 PHE A O 1
ATOM 2687 N N . PHE A 1 351 ? -0.382 9.040 14.839 1.00 12.66 343 PHE A N 1
ATOM 2688 C CA . PHE A 1 351 ? 1.016 8.734 14.578 1.00 14.66 343 PHE A CA 1
ATOM 2689 C C . PHE A 1 351 ? 1.258 8.818 13.064 1.00 14.31 343 PHE A C 1
ATOM 2690 O O . PHE A 1 351 ? 2.156 9.528 12.613 1.00 14.37 343 PHE A O 1
ATOM 2698 N N . PHE A 1 352 ? 0.450 8.109 12.282 1.00 12.40 344 PHE A N 1
ATOM 2699 C CA . PHE A 1 352 ? 0.640 8.117 10.832 1.00 11.36 344 PHE A CA 1
ATOM 2700 C C . PHE A 1 352 ? 0.443 9.503 10.221 1.00 13.97 344 PHE A C 1
ATOM 2701 O O . PHE A 1 352 ? 1.150 9.882 9.281 1.00 13.78 344 PHE A O 1
ATOM 2709 N N . SER A 1 353 ? -0.502 10.266 10.767 1.00 13.19 345 SER A N 1
ATOM 2710 C CA . SER A 1 353 ? -0.788 11.610 10.258 1.00 15.06 345 SER A CA 1
ATOM 2711 C C . SER A 1 353 ? 0.241 12.655 10.652 1.00 20.88 345 SER A C 1
ATOM 2712 O O . SER A 1 353 ? 0.166 13.796 10.193 1.00 31.33 345 SER A O 1
ATOM 2715 N N . GLY A 1 354 ? 1.195 12.296 11.501 1.00 16.74 346 GLY A N 1
ATOM 2716 C CA . GLY A 1 354 ? 2.248 13.229 11.857 1.00 19.30 346 GLY A CA 1
ATOM 2717 C C . GLY A 1 354 ? 1.920 14.114 13.046 1.00 20.64 346 GLY A C 1
ATOM 2718 O O . GLY A 1 354 ? 2.611 15.108 13.304 1.00 22.83 346 GLY A O 1
ATOM 2719 N N . GLY A 1 355 ? 0.866 13.754 13.770 1.00 21.12 347 GLY A N 1
ATOM 2720 C CA . GLY A 1 355 ? 0.466 14.501 14.949 1.00 23.05 347 GLY A CA 1
ATOM 2721 C C . GLY A 1 355 ? -0.977 14.969 14.935 1.00 23.76 347 GLY A C 1
ATOM 2722 O O . GLY A 1 355 ? -1.563 15.187 15.995 1.00 26.31 347 GLY A O 1
ATOM 2723 N N . ARG A 1 356 ? -1.549 15.155 13.748 1.00 22.17 348 ARG A N 1
ATOM 2724 C CA . ARG A 1 356 ? -2.946 15.571 13.649 1.00 20.39 348 ARG A CA 1
ATOM 2725 C C . ARG A 1 356 ? -3.876 14.464 14.126 1.00 18.57 348 ARG A C 1
ATOM 2726 O O . ARG A 1 356 ? -3.775 13.316 13.682 1.00 20.40 348 ARG A O 1
ATOM 2734 N N . GLU A 1 357 ? -4.800 14.825 15.011 1.00 21.21 349 GLU A N 1
ATOM 2735 C CA A GLU A 1 357 ? -5.732 13.881 15.626 0.46 23.53 349 GLU A CA 1
ATOM 2736 C CA B GLU A 1 357 ? -5.700 13.841 15.585 0.54 22.37 349 GLU A CA 1
ATOM 2737 C C . GLU A 1 357 ? -6.982 13.657 14.773 1.00 20.89 349 GLU A C 1
ATOM 2738 O O . GLU A 1 357 ? -7.431 12.526 14.586 1.00 25.43 349 GLU A O 1
ATOM 2749 N N . ASP A 1 358 ? -7.546 14.752 14.267 1.00 23.97 350 ASP A N 1
ATOM 2750 C CA . ASP A 1 358 ? -8.778 14.695 13.478 1.00 22.81 350 ASP A CA 1
ATOM 2751 C C . ASP A 1 358 ? -8.544 14.120 12.079 1.00 19.31 350 ASP A C 1
ATOM 2752 O O . ASP A 1 358 ? -7.452 14.256 11.529 1.00 20.22 350 ASP A O 1
ATOM 2757 N N . GLU A 1 359 ? -9.569 13.486 11.509 1.00 18.13 351 GLU A N 1
ATOM 2758 C CA . GLU A 1 359 ? -9.518 13.057 10.108 1.00 16.00 351 GLU A CA 1
ATOM 2759 C C . GLU A 1 359 ? -9.237 14.240 9.190 1.00 17.27 351 GLU A C 1
ATOM 2760 O O . GLU A 1 359 ? -9.749 15.337 9.409 1.00 18.62 351 GLU A O 1
ATOM 2766 N N . TYR A 1 360 ? -8.430 14.005 8.160 1.00 14.40 352 TYR A N 1
ATOM 2767 C CA . TYR A 1 360 ? -8.341 14.931 7.040 1.00 14.73 352 TYR A CA 1
ATOM 2768 C C . TYR A 1 360 ? -9.608 14.819 6.212 1.00 17.63 352 TYR A C 1
ATOM 2769 O O . TYR A 1 360 ? -10.288 13.791 6.252 1.00 15.91 352 TYR A O 1
ATOM 2778 N N . PRO A 1 361 ? -9.926 15.871 5.450 1.00 16.66 353 PRO A N 1
ATOM 2779 C CA . PRO A 1 361 ? -10.938 15.745 4.397 1.00 16.02 353 PRO A CA 1
ATOM 2780 C C . PRO A 1 361 ? -10.604 14.553 3.499 1.00 19.67 353 PRO A C 1
ATOM 2781 O O . PRO A 1 361 ? -9.457 14.413 3.070 1.00 15.43 353 PRO A O 1
ATOM 2785 N N . GLY A 1 362 ? -11.588 13.692 3.256 1.00 15.38 354 GLY A N 1
ATOM 2786 C CA . GLY A 1 362 ? -11.382 12.513 2.432 1.00 14.86 354 GLY A CA 1
ATOM 2787 C C . GLY A 1 362 ? -10.896 11.282 3.178 1.00 14.13 354 GLY A C 1
ATOM 2788 O O . GLY A 1 362 ? -10.803 10.208 2.586 1.00 15.48 354 GLY A O 1
ATOM 2789 N N . GLU A 1 363 ? -10.575 11.429 4.462 1.00 13.96 355 GLU A N 1
ATOM 2790 C CA . GLU A 1 363 ? -10.100 10.313 5.284 1.00 13.42 355 GLU A CA 1
ATOM 2791 C C . GLU A 1 363 ? -11.236 9.655 6.053 1.00 13.95 355 GLU A C 1
ATOM 2792 O O . GLU A 1 363 ? -12.028 10.334 6.706 1.00 16.03 355 GLU A O 1
ATOM 2798 N N . LYS A 1 364 ? -11.313 8.328 5.958 1.00 13.22 356 LYS A N 1
ATOM 2799 C CA . LYS A 1 364 ? -12.228 7.53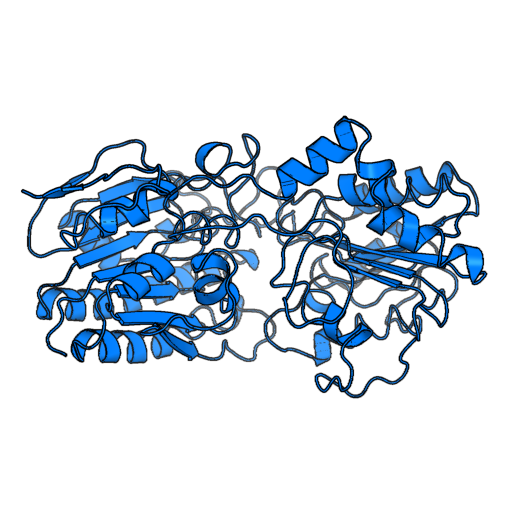4 6.768 1.00 13.42 356 LYS A CA 1
ATOM 2800 C C . LYS A 1 364 ? -11.417 6.592 7.641 1.00 12.72 356 LYS A C 1
ATOM 2801 O O . LYS A 1 364 ? -10.341 6.131 7.245 1.00 13.70 356 LYS A O 1
ATOM 2803 N N . ARG A 1 365 ? -11.944 6.310 8.828 1.00 14.10 357 ARG A N 1
ATOM 2804 C CA . ARG A 1 365 ? -11.301 5.420 9.779 1.00 13.59 357 ARG A CA 1
ATOM 2805 C C . ARG A 1 365 ? -12.227 4.276 10.151 1.00 14.81 357 ARG A C 1
ATOM 2806 O O . ARG A 1 365 ? -13.429 4.473 10.334 1.00 15.68 357 ARG A O 1
ATOM 2814 N N . ILE A 1 366 ? -11.658 3.078 10.246 1.00 12.55 358 ILE A N 1
ATOM 2815 C CA . ILE A 1 366 ? -12.370 1.917 10.766 1.00 13.77 358 ILE A CA 1
ATOM 2816 C C . ILE A 1 366 ? -11.499 1.306 11.854 1.00 11.57 358 ILE A C 1
ATOM 2817 O O . ILE A 1 366 ? -10.374 0.879 11.593 1.00 12.62 358 ILE A O 1
ATOM 2822 N N . LEU A 1 367 ? -12.009 1.297 13.082 1.00 13.42 359 LEU A N 1
ATOM 2823 C CA . LEU A 1 367 ? -11.258 0.741 14.201 1.00 14.13 359 LEU A CA 1
ATOM 2824 C C . LEU A 1 367 ? -12.061 -0.397 14.793 1.00 13.97 359 LEU A C 1
ATOM 2825 O O . LEU A 1 367 ? -13.163 -0.197 15.299 1.00 17.08 359 LEU A O 1
ATOM 2830 N N . ILE A 1 368 ? -11.512 -1.603 14.693 1.00 11.99 360 ILE A N 1
ATOM 2831 C CA . ILE A 1 368 ? -12.181 -2.790 15.192 1.00 13.74 360 ILE A CA 1
ATOM 2832 C C . ILE A 1 368 ? -11.746 -3.041 16.633 1.00 11.24 360 ILE A C 1
ATOM 2833 O O . ILE A 1 368 ? -10.553 -3.104 16.913 1.00 11.02 360 ILE A O 1
ATOM 2838 N N . PRO A 1 369 ? -12.707 -3.192 17.562 1.00 11.92 361 PRO A N 1
ATOM 2839 C CA . PRO A 1 369 ? -12.301 -3.452 18.952 1.00 12.64 361 PRO A CA 1
ATOM 2840 C C . PRO A 1 369 ? -11.362 -4.645 19.093 1.00 11.29 361 PRO A C 1
ATOM 2841 O O . PRO A 1 369 ? -11.635 -5.723 18.555 1.00 13.08 361 PRO A O 1
ATOM 2845 N N . SER A 1 370 ? -10.255 -4.442 19.804 1.00 12.16 362 SER A N 1
ATOM 2846 C CA . SER A 1 370 ? -9.361 -5.537 20.159 1.00 11.61 362 SER A CA 1
ATOM 2847 C C . SER A 1 370 ? -10.085 -6.456 21.133 1.00 10.68 362 SER A C 1
ATOM 2848 O O . SER A 1 370 ? -11.024 -6.040 21.806 1.00 12.97 362 SER A O 1
ATOM 2851 N N . PRO A 1 371 ? -9.663 -7.727 21.200 1.00 10.49 363 PRO A N 1
ATOM 2852 C CA . PRO A 1 371 ? -10.418 -8.635 22.071 1.00 11.64 363 PRO A CA 1
ATOM 2853 C C . PRO A 1 371 ? -10.339 -8.251 23.542 1.00 11.03 363 PRO A C 1
ATOM 2854 O O . PRO A 1 371 ? -9.299 -7.778 24.010 1.00 12.52 363 PRO A O 1
ATOM 2858 N N . ASN A 1 372 ? -11.447 -8.462 24.244 1.00 11.60 364 ASN A N 1
ATOM 2859 C CA . ASN A 1 372 ? -11.598 -8.067 25.637 1.00 12.98 364 ASN A CA 1
ATOM 2860 C C . ASN A 1 372 ? -10.988 -9.112 26.560 1.00 11.85 364 ASN A C 1
ATOM 2861 O O . ASN A 1 372 ? -11.676 -9.685 27.400 1.00 15.02 364 ASN A O 1
ATOM 2866 N N . VAL A 1 373 ? -9.690 -9.347 26.381 1.00 12.49 365 VAL A N 1
ATOM 2867 C CA . VAL A 1 373 ? -8.957 -10.368 27.121 1.00 13.33 365 VAL A CA 1
ATOM 2868 C C . VAL A 1 373 ? -7.837 -9.721 27.928 1.00 12.42 365 VAL A C 1
ATOM 2869 O O . VAL A 1 373 ? -7.462 -8.560 27.689 1.00 13.13 365 VAL A O 1
ATOM 2873 N N . ALA A 1 374 ? -7.304 -10.465 28.886 1.00 11.33 366 ALA A N 1
ATOM 2874 C CA . ALA A 1 374 ? -6.278 -9.939 29.778 1.00 11.88 366 ALA A CA 1
ATOM 2875 C C . ALA A 1 374 ? -4.959 -9.753 29.049 1.00 13.54 366 ALA A C 1
ATOM 2876 O O . ALA A 1 374 ? -4.302 -8.717 29.183 1.00 15.17 366 ALA A O 1
ATOM 2878 N N . THR A 1 375 ? -4.569 -10.761 28.275 1.00 12.17 367 THR A N 1
ATOM 2879 C CA . THR A 1 375 ? -3.335 -10.722 27.501 1.00 11.23 367 THR A CA 1
ATOM 2880 C C . THR A 1 375 ? -3.584 -11.428 26.171 1.00 11.50 367 THR A C 1
ATOM 2881 O O . THR A 1 375 ? -4.422 -12.319 26.093 1.00 11.31 367 THR A O 1
ATOM 2885 N N . TYR A 1 376 ? -2.877 -11.029 25.119 1.00 10.40 368 TYR A N 1
ATOM 2886 C CA . TYR A 1 376 ? -3.256 -11.466 23.775 1.00 10.46 368 TYR A CA 1
ATOM 2887 C C . TYR A 1 376 ? -2.731 -12.838 23.380 1.00 12.04 368 TYR A C 1
ATOM 2888 O O . TYR A 1 376 ? -3.100 -13.362 22.320 1.00 11.43 368 TYR A O 1
ATOM 2897 N N . ASP A 1 377 ? -1.901 -13.437 24.230 1.00 11.67 369 ASP A N 1
ATOM 2898 C CA . ASP A 1 377 ? -1.555 -14.838 24.011 1.00 11.53 369 ASP A CA 1
ATOM 2899 C C . ASP A 1 377 ? -2.793 -15.717 24.191 1.00 12.39 369 ASP A C 1
ATOM 2900 O O . ASP A 1 377 ? -2.816 -16.860 23.749 1.00 14.36 369 ASP A O 1
ATOM 2905 N N . LEU A 1 378 ? -3.830 -15.181 24.829 1.00 10.73 370 LEU A N 1
ATOM 2906 C CA . LEU A 1 378 ? -5.084 -15.912 24.980 1.00 10.59 370 LEU A CA 1
ATOM 2907 C C . LEU A 1 378 ? -5.888 -15.966 23.682 1.00 10.93 370 LEU A C 1
ATOM 2908 O O . LEU A 1 378 ? -6.752 -16.822 23.522 1.00 11.69 370 LEU A O 1
ATOM 2913 N N . LYS A 1 379 ? -5.616 -15.039 22.762 1.00 10.60 371 LYS A N 1
ATOM 2914 C CA . LYS A 1 379 ? -6.290 -15.012 21.458 1.00 11.63 371 LYS A CA 1
ATOM 2915 C C . LYS A 1 379 ? -5.353 -14.408 20.411 1.00 10.75 371 LYS A C 1
ATOM 2916 O O . LYS A 1 379 ? -5.489 -13.233 20.051 1.00 10.00 371 LYS A O 1
ATOM 2922 N N . PRO A 1 380 ? -4.378 -15.200 19.941 1.00 10.40 372 PRO A N 1
ATOM 2923 C CA . PRO A 1 380 ? -3.321 -14.631 19.087 1.00 10.30 372 PRO A CA 1
ATOM 2924 C C . PRO A 1 380 ? -3.820 -14.112 17.747 1.00 10.80 372 PRO A C 1
ATOM 2925 O O . PRO A 1 380 ? -3.141 -13.278 17.149 1.00 11.09 372 PRO A O 1
ATOM 2929 N N . GLU A 1 381 ? -4.971 -14.586 17.280 1.00 10.85 373 GLU A N 1
ATOM 2930 C CA . GLU A 1 381 ? -5.549 -14.054 16.053 1.00 11.44 373 GLU A CA 1
ATOM 2931 C C . GLU A 1 381 ? -6.149 -12.672 16.277 1.00 10.29 373 GLU A C 1
ATOM 2932 O O . GLU A 1 381 ? -6.466 -11.971 15.311 1.00 10.43 373 GLU A O 1
ATOM 2938 N N . MET A 1 382 ? -6.292 -12.294 17.551 1.00 10.07 374 MET A N 1
ATOM 2939 C CA . MET A 1 382 ? -6.848 -11.004 17.968 1.00 10.44 374 MET A CA 1
ATOM 2940 C C . MET A 1 382 ? -8.109 -10.685 17.165 1.00 10.17 374 MET A C 1
ATOM 2941 O O . MET A 1 382 ? -8.981 -11.539 17.047 1.00 11.28 374 MET A O 1
ATOM 2946 N N . SER A 1 383 ? -8.195 -9.485 16.599 1.00 10.63 375 SER A N 1
ATOM 2947 C CA . SER A 1 383 ? -9.331 -9.112 15.752 1.00 10.40 375 SER A CA 1
ATOM 2948 C C . SER A 1 383 ? -8.937 -8.998 14.281 1.00 10.42 375 SER A C 1
ATOM 2949 O O . SER A 1 383 ? -9.600 -8.290 13.512 1.00 11.57 375 SER A O 1
ATOM 2952 N N . ALA A 1 384 ? -7.882 -9.708 13.885 1.00 10.35 376 ALA A N 1
ATOM 2953 C CA . ALA A 1 384 ? -7.364 -9.607 12.519 1.00 11.73 376 ALA A CA 1
ATOM 2954 C C . ALA A 1 384 ? -8.364 -10.035 11.457 1.00 11.04 376 ALA A C 1
ATOM 2955 O O . ALA A 1 384 ? -8.394 -9.459 10.372 1.00 11.05 376 ALA A O 1
ATOM 2957 N N . TYR A 1 385 ? -9.162 -11.053 11.742 1.00 11.00 377 TYR A N 1
ATOM 2958 C CA . TYR A 1 385 ? -10.110 -11.532 10.746 1.00 10.61 377 TYR A CA 1
ATOM 2959 C C . TYR A 1 385 ? -11.191 -10.493 10.441 1.00 13.47 377 TYR A C 1
ATOM 2960 O O . TYR A 1 385 ? -11.571 -10.322 9.281 1.00 13.16 377 TYR A O 1
ATOM 2969 N N . GLU A 1 386 ? -11.661 -9.776 11.465 1.00 12.40 378 GLU A N 1
ATOM 2970 C CA . GLU A 1 386 ? -12.660 -8.727 11.247 1.00 12.29 378 GLU A CA 1
ATOM 2971 C C . GLU A 1 386 ? -12.053 -7.502 10.564 1.00 11.49 378 GLU A C 1
ATOM 2972 O O . GLU A 1 386 ? -12.682 -6.900 9.701 1.00 13.21 378 GLU A O 1
ATOM 2978 N N . VAL A 1 387 ? -10.831 -7.146 10.945 1.00 10.50 379 VAL A N 1
ATOM 2979 C CA . VAL A 1 387 ? -10.091 -6.112 10.223 1.00 10.14 379 VAL A CA 1
ATOM 2980 C C . VAL A 1 387 ? -10.041 -6.459 8.736 1.00 10.20 379 VAL A C 1
ATOM 2981 O O . VAL A 1 387 ? -10.312 -5.617 7.875 1.00 12.16 379 VAL A O 1
ATOM 2985 N N . THR A 1 388 ? -9.743 -7.721 8.448 1.00 10.56 380 THR A N 1
ATOM 2986 C CA . THR A 1 388 ? -9.610 -8.168 7.066 1.00 11.14 380 THR A CA 1
ATOM 2987 C C . THR A 1 388 ? -10.942 -8.138 6.322 1.00 10.95 380 THR A C 1
ATOM 2988 O O . THR A 1 388 ? -10.983 -7.707 5.171 1.00 12.85 380 THR A O 1
ATOM 2992 N N . ASP A 1 389 ? -12.025 -8.554 6.978 1.00 11.44 381 ASP A N 1
ATOM 2993 C CA . ASP A 1 389 ? -13.364 -8.470 6.381 1.00 12.22 381 ASP A CA 1
ATOM 2994 C C . ASP A 1 389 ? -13.621 -7.048 5.888 1.00 13.50 381 ASP A C 1
ATOM 2995 O O . ASP A 1 389 ? -14.029 -6.832 4.744 1.00 14.47 381 ASP A O 1
ATOM 3000 N N . GLU A 1 390 ? -13.359 -6.078 6.756 1.00 12.01 382 GLU A N 1
ATOM 3001 C CA . GLU A 1 390 ? -13.614 -4.680 6.424 1.00 12.21 382 GLU A CA 1
ATOM 3002 C C . GLU A 1 390 ? -12.644 -4.127 5.386 1.00 11.76 382 GLU A C 1
ATOM 3003 O O . GLU A 1 390 ? -13.050 -3.378 4.498 1.00 13.95 382 GLU A O 1
ATOM 3009 N N . LEU A 1 391 ? -11.372 -4.501 5.482 1.00 11.78 383 LEU A N 1
ATOM 3010 C CA . LEU A 1 391 ? -10.384 -4.056 4.497 1.00 11.02 383 LEU A CA 1
ATOM 3011 C C . LEU A 1 391 ? -10.687 -4.576 3.099 1.00 14.07 383 LEU A C 1
ATOM 3012 O O . LEU A 1 391 ? -10.617 -3.827 2.123 1.00 13.99 383 LEU A O 1
ATOM 3017 N N . VAL A 1 392 ? -11.036 -5.855 3.000 1.00 12.09 384 VAL A N 1
ATOM 3018 C CA . VAL A 1 392 ? -11.391 -6.435 1.704 1.00 12.33 384 VAL A CA 1
ATOM 3019 C C . VAL A 1 392 ? -12.602 -5.735 1.092 1.00 14.36 384 VAL A C 1
ATOM 3020 O O . VAL A 1 392 ? -12.593 -5.407 -0.091 1.00 13.72 384 VAL A O 1
ATOM 3024 N N . LYS A 1 393 ? -13.633 -5.492 1.895 1.00 13.35 385 LYS A N 1
ATOM 3025 C CA . LYS A 1 393 ? -14.793 -4.726 1.428 1.00 13.63 385 LYS A CA 1
ATOM 3026 C C . LYS A 1 393 ? -14.387 -3.340 0.917 1.00 13.42 385 LYS A C 1
ATOM 3027 O O . LYS A 1 393 ? -14.856 -2.883 -0.138 1.00 15.66 385 LYS A O 1
ATOM 3033 N N . ALA A 1 394 ? -13.502 -2.685 1.663 1.00 12.89 386 ALA A N 1
ATOM 3034 C CA . ALA A 1 394 ? -13.043 -1.349 1.298 1.00 13.02 386 ALA A CA 1
ATOM 3035 C C . ALA A 1 394 ? -12.271 -1.361 -0.020 1.00 14.38 386 ALA A C 1
ATOM 3036 O O . ALA A 1 394 ? -12.496 -0.510 -0.890 1.00 14.60 386 ALA A O 1
ATOM 3038 N N . ILE A 1 395 ? -11.358 -2.318 -0.169 1.00 13.46 387 ILE A N 1
ATOM 3039 C CA . ILE A 1 395 ? -10.588 -2.436 -1.407 1.00 12.26 387 ILE A CA 1
ATOM 3040 C C . ILE A 1 395 ? -11.526 -2.652 -2.592 1.00 15.62 387 ILE A C 1
ATOM 3041 O O . ILE A 1 395 ? -11.413 -1.988 -3.628 1.00 17.49 387 ILE A O 1
ATOM 3046 N N . ASN A 1 396 ? -12.464 -3.576 -2.431 1.00 14.83 388 ASN A N 1
ATOM 3047 C CA . ASN A 1 396 ? -13.379 -3.928 -3.515 1.00 15.46 388 ASN A CA 1
ATOM 3048 C C . ASN A 1 396 ? -14.358 -2.810 -3.872 1.00 18.82 388 ASN A C 1
ATOM 3049 O O . ASN A 1 396 ? -14.904 -2.782 -4.978 1.00 21.20 388 ASN A O 1
ATOM 3054 N N . SER A 1 397 ? -14.561 -1.877 -2.946 1.00 17.74 389 SER A N 1
ATOM 3055 C CA . SER A 1 397 ? -15.496 -0.774 -3.171 1.00 19.54 389 SER A CA 1
ATOM 3056 C C . SER A 1 397 ? -14.971 0.240 -4.180 1.00 19.21 389 SER A C 1
ATOM 3057 O O . SER A 1 397 ? -15.748 0.983 -4.778 1.00 18.98 389 SER A O 1
ATOM 3060 N N . GLY A 1 398 ? -13.652 0.281 -4.346 1.00 17.67 390 GLY A N 1
ATOM 3061 C CA . GLY A 1 398 ? -13.025 1.244 -5.235 1.00 16.69 390 GLY A CA 1
ATOM 3062 C C . GLY A 1 398 ? -13.129 2.682 -4.756 1.00 16.63 390 GLY A C 1
ATOM 3063 O O . GLY A 1 398 ? -12.942 3.602 -5.539 1.00 18.05 390 GLY A O 1
ATOM 3064 N N . GLU A 1 399 ? -13.415 2.881 -3.474 1.00 17.31 391 GLU A N 1
ATOM 3065 C CA . GLU A 1 399 ? -13.661 4.226 -2.952 1.00 16.85 391 GLU A CA 1
ATOM 3066 C C . GLU A 1 399 ? -12.423 4.943 -2.427 1.00 18.16 391 GLU A C 1
ATOM 3067 O O . GLU A 1 399 ? -12.468 6.153 -2.173 1.00 17.29 391 GLU A O 1
ATOM 3073 N N . TYR A 1 400 ? -11.325 4.212 -2.273 1.00 14.71 392 TYR A N 1
ATOM 3074 C CA . TYR A 1 400 ? -10.134 4.749 -1.620 1.00 13.70 392 TYR A CA 1
ATOM 3075 C C . TYR A 1 400 ? -8.917 4.744 -2.527 1.00 16.03 392 TYR A C 1
ATOM 3076 O O . TYR A 1 400 ? -8.614 3.749 -3.170 1.00 16.31 392 TYR A O 1
ATOM 3085 N N . ASP A 1 401 ? -8.217 5.871 -2.582 1.00 14.77 393 ASP A N 1
ATOM 3086 C CA . ASP A 1 401 ? -6.956 5.902 -3.307 1.00 15.50 393 ASP A CA 1
ATOM 3087 C C . ASP A 1 401 ? -5.837 5.233 -2.509 1.00 13.10 393 ASP A C 1
ATOM 3088 O O . ASP A 1 401 ? -5.020 4.508 -3.070 1.00 14.42 393 ASP A O 1
ATOM 3093 N N . LEU A 1 402 ? -5.815 5.475 -1.199 1.00 12.31 394 LEU A N 1
ATOM 3094 C CA . LEU A 1 402 ? -4.829 4.892 -0.291 1.00 12.16 394 LEU A CA 1
ATOM 3095 C C . LEU A 1 402 ? -5.550 4.166 0.831 1.00 13.55 394 LEU A C 1
ATOM 3096 O O . LEU A 1 402 ? -6.493 4.696 1.411 1.00 12.25 394 LEU A O 1
ATOM 3101 N N . LEU A 1 403 ? -5.098 2.957 1.145 1.00 11.34 395 LEU A N 1
ATOM 3102 C CA . LEU A 1 403 ? -5.633 2.217 2.285 1.00 10.98 395 LEU A CA 1
ATOM 3103 C C . LEU A 1 403 ? -4.464 1.813 3.170 1.00 11.87 395 LEU A C 1
ATOM 3104 O O . LEU A 1 403 ? -3.556 1.117 2.718 1.00 12.46 395 LEU A O 1
ATOM 3109 N N . VAL A 1 404 ? -4.482 2.262 4.420 1.00 10.46 396 VAL A N 1
ATOM 3110 C CA . VAL A 1 404 ? -3.411 1.949 5.366 1.00 9.81 396 VAL A CA 1
ATOM 3111 C C . VAL A 1 404 ? -3.965 1.031 6.436 1.00 10.38 396 VAL A C 1
ATOM 3112 O O . VAL A 1 404 ? -4.885 1.407 7.155 1.00 11.87 396 VAL A O 1
ATOM 3116 N N . VAL A 1 405 ? -3.417 -0.176 6.522 1.00 9.82 397 VAL A N 1
ATOM 3117 C CA . VAL A 1 405 ? -3.852 -1.125 7.538 1.00 10.73 397 VAL A CA 1
ATOM 3118 C C . VAL A 1 405 ? -2.694 -1.517 8.441 1.00 9.99 397 VAL A C 1
ATOM 3119 O O . VAL A 1 405 ? -1.583 -1.752 7.981 1.00 10.82 397 VAL A O 1
ATOM 3123 N N . ASN A 1 406 ? -2.971 -1.586 9.738 1.00 8.96 398 ASN A N 1
ATOM 3124 C CA . ASN A 1 406 ? -2.031 -2.162 10.692 1.00 8.30 398 ASN A CA 1
ATOM 3125 C C . ASN A 1 406 ? -2.610 -3.492 11.165 1.00 8.94 398 ASN A C 1
ATOM 3126 O O . ASN A 1 406 ? -3.775 -3.553 11.563 1.00 11.31 398 ASN A O 1
ATOM 3131 N N . TYR A 1 407 ? -1.822 -4.560 11.053 1.00 8.94 399 TYR A N 1
ATOM 3132 C CA . TYR A 1 407 ? -2.130 -5.812 11.756 1.00 8.18 399 TYR A CA 1
ATOM 3133 C C . TYR A 1 407 ? -1.318 -5.862 13.044 1.00 9.35 399 TYR A C 1
ATOM 3134 O O . TYR A 1 407 ? -0.085 -5.875 13.000 1.00 10.97 399 TYR A O 1
ATOM 3143 N N . ALA A 1 408 ? -2.010 -5.895 14.182 1.00 9.32 400 ALA A N 1
ATOM 3144 C CA . ALA A 1 408 ? -1.370 -5.733 15.483 1.00 9.97 400 ALA A CA 1
ATOM 3145 C C . ALA A 1 408 ? -0.683 -6.994 15.981 1.00 9.88 400 ALA A C 1
ATOM 3146 O O . ALA A 1 408 ? 0.139 -6.923 16.896 1.00 10.48 400 ALA A O 1
ATOM 3148 N N . ASN A 1 409 ? -1.002 -8.129 15.369 1.00 8.56 401 ASN A N 1
ATOM 3149 C CA . ASN A 1 409 ? -0.811 -9.429 16.018 1.00 10.30 401 ASN A CA 1
ATOM 3150 C C . ASN A 1 409 ? 0.624 -9.772 16.372 1.00 11.07 401 ASN A C 1
ATOM 3151 O O . ASN A 1 409 ? 0.891 -10.210 17.484 1.00 10.51 401 ASN A O 1
ATOM 3156 N N . GLY A 1 410 ? 1.538 -9.640 15.416 1.00 9.82 402 GLY A N 1
ATOM 3157 C CA . GLY A 1 410 ? 2.918 -10.022 15.661 1.00 9.89 402 GLY A CA 1
ATOM 3158 C C . GLY A 1 410 ? 3.481 -9.250 16.831 1.00 9.83 402 GLY A C 1
ATOM 3159 O O . GLY A 1 410 ? 4.087 -9.798 17.749 1.00 11.50 402 GLY A O 1
ATOM 3160 N N . ASP A 1 411 ? 3.250 -7.949 16.820 1.00 8.39 403 ASP A N 1
ATOM 3161 C CA . ASP A 1 411 ? 3.762 -7.107 17.880 1.00 9.36 403 ASP A CA 1
ATOM 3162 C C . ASP A 1 411 ? 3.127 -7.431 19.220 1.00 9.75 403 ASP A C 1
ATOM 3163 O O . ASP A 1 411 ? 3.821 -7.651 20.210 1.00 10.70 403 ASP A O 1
ATOM 3168 N N . MET A 1 412 ? 1.804 -7.473 19.267 1.00 9.71 404 MET A N 1
ATOM 3169 C CA A MET A 1 412 ? 1.092 -7.613 20.542 0.69 8.71 404 MET A CA 1
ATOM 3170 C CA B MET A 1 412 ? 1.153 -7.588 20.563 0.31 9.04 404 MET A CA 1
ATOM 3171 C C . MET A 1 412 ? 1.334 -8.966 21.191 1.00 9.74 404 MET A C 1
ATOM 3172 O O . MET A 1 412 ? 1.499 -9.074 22.402 1.00 10.51 404 MET A O 1
ATOM 3181 N N . VAL A 1 413 ? 1.362 -10.010 20.377 1.00 10.37 405 VAL A N 1
ATOM 3182 C CA . VAL A 1 413 ? 1.613 -11.326 20.932 1.00 9.25 405 VAL A CA 1
ATOM 3183 C C . VAL A 1 413 ? 3.116 -11.516 21.195 1.00 9.90 405 VAL A C 1
ATOM 3184 O O . VAL A 1 413 ? 3.505 -12.183 22.161 1.00 9.84 405 VAL A O 1
ATOM 3188 N N . GLY A 1 414 ? 3.965 -10.918 20.364 1.00 9.18 406 GLY A N 1
ATOM 3189 C CA . GLY A 1 414 ? 5.394 -10.958 20.619 1.00 9.29 406 GLY A CA 1
ATOM 3190 C C . GLY A 1 414 ? 5.744 -10.362 21.980 1.00 8.67 406 GLY A C 1
ATOM 3191 O O . GLY A 1 414 ? 6.641 -10.857 22.671 1.00 9.65 406 GLY A O 1
ATOM 3192 N N . HIS A 1 415 ? 5.037 -9.308 22.379 1.00 8.51 407 HIS A N 1
ATOM 3193 C CA . HIS A 1 415 ? 5.274 -8.679 23.685 1.00 7.61 407 HIS A CA 1
ATOM 3194 C C . HIS A 1 415 ? 4.935 -9.584 24.867 1.00 10.09 407 HIS A C 1
ATOM 3195 O O . HIS A 1 415 ? 5.333 -9.297 25.992 1.00 11.04 407 HIS A O 1
ATOM 3202 N N . THR A 1 416 ? 4.170 -10.645 24.629 1.00 8.37 408 THR A N 1
ATOM 3203 C CA . THR A 1 416 ? 3.850 -11.558 25.734 1.00 9.58 408 THR A CA 1
ATOM 3204 C C . THR A 1 416 ? 5.030 -12.449 26.098 1.00 11.52 408 THR A C 1
ATOM 3205 O O . THR A 1 416 ? 5.049 -13.051 27.176 1.00 12.12 408 THR A O 1
ATOM 3209 N N . GLY A 1 417 ? 5.989 -12.572 25.187 1.00 10.47 409 GLY A N 1
ATOM 3210 C CA . GLY A 1 417 ? 7.111 -13.467 25.410 1.00 10.48 409 GLY A CA 1
ATOM 3211 C C . GLY A 1 417 ? 6.798 -14.947 25.209 1.00 11.82 409 GLY A C 1
ATOM 3212 O O . GLY A 1 417 ? 7.656 -15.793 25.451 1.00 14.07 409 GLY A O 1
ATOM 3213 N N . VAL A 1 418 ? 5.583 -15.267 24.754 1.00 9.78 410 VAL A N 1
ATOM 3214 C CA . VAL A 1 418 ? 5.176 -16.666 24.596 1.00 10.39 410 VAL A CA 1
ATOM 3215 C C . VAL A 1 418 ? 5.355 -17.138 23.150 1.00 11.31 410 VAL A C 1
ATOM 3216 O O . VAL A 1 418 ? 4.589 -16.745 22.258 1.00 11.04 410 VAL A O 1
ATOM 3220 N N . PHE A 1 419 ? 6.360 -17.987 22.926 1.00 11.43 411 PHE A N 1
ATOM 3221 C CA . PHE A 1 419 ? 6.736 -18.413 21.579 1.00 11.72 411 PHE A CA 1
ATOM 3222 C C . PHE A 1 419 ? 5.584 -19.058 20.795 1.00 11.31 411 PHE A C 1
ATOM 3223 O O . PHE A 1 419 ? 5.309 -18.662 19.650 1.00 11.99 411 PHE A O 1
ATOM 3231 N N . ASP A 1 420 ? 4.916 -20.043 21.386 1.00 12.74 412 ASP A N 1
ATOM 3232 C CA . ASP A 1 420 ? 3.870 -20.769 20.660 1.00 13.19 412 ASP A CA 1
ATOM 3233 C C . ASP A 1 420 ? 2.735 -19.841 20.253 1.00 12.12 412 ASP A C 1
ATOM 3234 O O . ASP A 1 420 ? 2.169 -19.987 19.175 1.00 13.21 412 ASP A O 1
ATOM 3239 N N . ALA A 1 421 ? 2.400 -18.891 21.120 1.00 10.99 413 ALA A N 1
ATOM 3240 C CA . ALA A 1 421 ? 1.354 -17.931 20.805 1.00 9.73 413 ALA A CA 1
ATOM 3241 C C . ALA A 1 421 ? 1.791 -16.999 19.679 1.00 10.66 413 ALA A C 1
ATOM 3242 O O . ALA A 1 421 ? 1.000 -16.687 18.783 1.00 10.10 413 ALA A O 1
ATOM 3244 N N . ALA A 1 422 ? 3.045 -16.560 19.727 1.00 8.94 414 ALA A N 1
ATOM 3245 C CA . ALA A 1 422 ? 3.602 -15.696 18.691 1.00 9.33 414 ALA A CA 1
ATOM 3246 C C . ALA A 1 422 ? 3.569 -16.373 17.322 1.00 10.26 414 ALA A C 1
ATOM 3247 O O . ALA A 1 422 ? 3.274 -15.724 16.324 1.00 9.76 414 ALA A O 1
ATOM 3249 N N . VAL A 1 423 ? 3.863 -17.667 17.275 1.00 10.15 415 VAL A N 1
ATOM 3250 C CA . VAL A 1 423 ? 3.749 -18.421 16.035 1.00 10.72 415 VAL A CA 1
ATOM 3251 C C . VAL A 1 423 ? 2.317 -18.335 15.497 1.00 10.80 415 VAL A C 1
ATOM 3252 O O . VAL A 1 423 ? 2.103 -18.057 14.314 1.00 11.15 415 VAL A O 1
ATOM 3256 N N . LYS A 1 424 ? 1.335 -18.558 16.369 1.00 10.52 416 LYS A N 1
ATOM 3257 C CA . LYS A 1 424 ? -0.064 -18.487 15.945 1.00 10.96 416 LYS A CA 1
ATOM 3258 C C . LYS A 1 424 ? -0.462 -17.086 15.473 1.00 12.00 416 LYS A C 1
ATOM 3259 O O . LYS A 1 424 ? -1.255 -16.950 14.546 1.00 11.68 416 LYS A O 1
ATOM 3265 N N . ALA A 1 425 ? 0.098 -16.048 16.091 1.00 9.91 417 ALA A N 1
ATOM 3266 C CA . ALA A 1 425 ? -0.193 -14.680 15.671 1.00 9.15 417 ALA A CA 1
ATOM 3267 C C . ALA A 1 425 ? 0.274 -14.433 14.242 1.00 9.00 417 ALA A C 1
ATOM 3268 O O . ALA A 1 425 ? -0.446 -13.828 13.432 1.00 10.21 417 ALA A O 1
ATOM 3270 N N . VAL A 1 426 ? 1.485 -14.893 13.942 1.00 9.22 418 VAL A N 1
ATOM 3271 C CA . VAL A 1 426 ? 2.044 -14.756 12.597 1.00 9.77 418 VAL A CA 1
ATOM 3272 C C . VAL A 1 426 ? 1.187 -15.509 11.584 1.00 8.91 418 VAL A C 1
ATOM 3273 O O . VAL A 1 426 ? 0.910 -15.007 10.492 1.00 10.34 418 VAL A O 1
ATOM 3277 N N . GLU A 1 427 ? 0.765 -16.714 11.949 1.00 9.09 419 GLU A N 1
ATOM 3278 C CA . GLU A 1 427 ? -0.070 -17.514 11.064 1.00 9.88 419 GLU A CA 1
ATOM 3279 C C . GLU A 1 427 ? -1.397 -16.820 10.757 1.00 10.69 419 GLU A C 1
ATOM 3280 O O . GLU A 1 427 ? -1.877 -16.862 9.611 1.00 10.88 419 GLU A O 1
ATOM 3286 N N . ALA A 1 428 ? -1.991 -16.183 11.763 1.00 10.71 420 ALA A N 1
ATOM 3287 C CA . ALA A 1 428 ? -3.231 -15.442 11.556 1.00 12.12 420 ALA A CA 1
ATOM 3288 C C . ALA A 1 428 ? -3.039 -14.325 10.538 1.00 11.40 420 ALA A C 1
ATOM 3289 O O . ALA A 1 428 ? -3.855 -14.159 9.627 1.00 11.23 420 ALA A O 1
ATOM 3291 N N . VAL A 1 429 ? -1.959 -13.565 10.692 1.00 10.08 421 VAL A N 1
ATOM 3292 C CA . VAL A 1 429 ? -1.685 -12.461 9.778 1.00 9.51 421 VAL A CA 1
ATOM 3293 C C . VAL A 1 429 ? -1.483 -13.010 8.361 1.00 11.25 421 VAL A C 1
ATOM 3294 O O . VAL A 1 429 ? -2.023 -12.472 7.396 1.00 10.71 421 VAL A O 1
ATOM 3298 N N . ASP A 1 430 ? -0.735 -14.097 8.236 1.00 9.80 422 ASP A N 1
ATOM 3299 C CA . ASP A 1 430 ? -0.498 -14.670 6.912 1.00 9.66 422 ASP A CA 1
ATOM 3300 C C . ASP A 1 430 ? -1.790 -15.077 6.215 1.00 10.82 422 ASP A C 1
ATOM 3301 O O . ASP A 1 430 ? -1.969 -14.815 5.024 1.00 12.28 422 ASP A O 1
ATOM 3306 N N . THR A 1 431 ? -2.683 -15.728 6.953 1.00 10.75 423 THR A N 1
ATOM 3307 C CA . THR A 1 431 ? -3.982 -16.106 6.399 1.00 11.91 423 THR A CA 1
ATOM 3308 C C . THR A 1 431 ? -4.762 -14.871 5.925 1.00 13.17 423 THR A C 1
ATOM 3309 O O . THR A 1 431 ? -5.315 -14.848 4.821 1.00 14.02 423 THR A O 1
ATOM 3313 N N . CYS A 1 432 ? -4.773 -13.829 6.743 1.00 12.71 424 CYS A N 1
ATOM 3314 C CA . CYS A 1 432 ? -5.474 -12.602 6.377 1.00 12.37 424 CYS A CA 1
ATOM 3315 C C . CYS A 1 432 ? -4.894 -11.976 5.118 1.00 10.54 424 CYS A C 1
ATOM 3316 O O . CYS A 1 432 ? -5.630 -11.499 4.245 1.00 12.55 424 CYS A O 1
ATOM 3319 N N . LEU A 1 433 ? -3.574 -11.982 5.012 1.00 11.85 425 LEU A N 1
ATOM 3320 C CA . LEU A 1 433 ? -2.926 -11.370 3.858 1.00 12.58 425 LEU A CA 1
ATOM 3321 C C . LEU A 1 433 ? -3.251 -12.069 2.536 1.00 13.41 425 LEU A C 1
ATOM 3322 O O . LEU A 1 433 ? -3.223 -11.434 1.478 1.00 13.57 425 LEU A O 1
ATOM 3327 N N . GLY A 1 434 ? -3.557 -13.362 2.582 1.00 12.27 426 GLY A N 1
ATOM 3328 C CA . GLY A 1 434 ? -4.020 -14.049 1.391 1.00 13.18 426 GLY A CA 1
ATOM 3329 C C . GLY A 1 434 ? -5.280 -13.412 0.824 1.00 15.55 426 GLY A C 1
ATOM 3330 O O . GLY A 1 434 ? -5.425 -13.259 -0.395 1.00 14.46 426 GLY A O 1
ATOM 3331 N N . ARG A 1 435 ? -6.200 -13.025 1.706 1.00 12.93 427 ARG A N 1
ATOM 3332 C CA . ARG A 1 435 ? -7.446 -12.404 1.264 1.00 12.51 427 ARG A CA 1
ATOM 3333 C C . ARG A 1 435 ? -7.202 -10.989 0.744 1.00 12.06 427 ARG A C 1
ATOM 3334 O O . ARG A 1 435 ? -7.825 -10.567 -0.230 1.00 14.23 427 ARG A O 1
ATOM 3342 N N . VAL A 1 436 ? -6.307 -10.259 1.399 1.00 11.36 428 VAL A N 1
ATOM 3343 C CA . VAL A 1 436 ? -5.981 -8.906 0.953 1.00 11.54 428 VAL A CA 1
ATOM 3344 C C . VAL A 1 436 ? -5.342 -8.967 -0.434 1.00 13.27 428 VAL A C 1
ATOM 3345 O O . VAL A 1 436 ? -5.696 -8.193 -1.330 1.00 13.11 428 VAL A O 1
ATOM 3349 N N . TYR A 1 437 ? -4.420 -9.912 -0.607 1.00 11.95 429 TYR A N 1
ATOM 3350 C CA . TYR A 1 437 ? -3.729 -10.104 -1.879 1.00 12.67 429 TYR A CA 1
ATOM 3351 C C . TYR A 1 437 ? -4.716 -10.361 -3.006 1.00 15.02 429 TYR A C 1
ATOM 3352 O O . TYR A 1 437 ? -4.617 -9.754 -4.067 1.00 14.54 429 TYR A O 1
ATOM 3361 N N . GLU A 1 438 ? -5.664 -11.261 -2.771 1.00 13.46 430 GLU A N 1
ATOM 3362 C CA . GLU A 1 438 ? -6.670 -11.600 -3.770 1.00 14.61 430 GLU A CA 1
ATOM 3363 C C . GLU A 1 438 ? -7.443 -10.368 -4.226 1.00 14.38 430 GLU A C 1
ATOM 3364 O O . GLU A 1 438 ? -7.655 -10.155 -5.429 1.00 15.81 430 GLU A O 1
ATOM 3370 N N . ALA A 1 439 ? -7.833 -9.535 -3.268 1.00 14.76 431 ALA A N 1
ATOM 3371 C CA . ALA A 1 439 ? -8.612 -8.342 -3.572 1.00 15.64 431 ALA A CA 1
ATOM 3372 C C . ALA A 1 439 ? -7.789 -7.313 -4.339 1.00 15.47 431 ALA A C 1
ATOM 3373 O O . ALA A 1 439 ? -8.269 -6.728 -5.314 1.00 16.11 431 ALA A O 1
ATOM 3375 N N . VAL A 1 440 ? -6.552 -7.096 -3.907 1.00 13.65 432 VAL A N 1
ATOM 3376 C CA . VAL A 1 440 ? -5.673 -6.154 -4.598 1.00 13.16 432 VAL A CA 1
ATOM 3377 C C . VAL A 1 440 ? -5.422 -6.588 -6.046 1.00 15.02 432 VAL A C 1
ATOM 3378 O O . VAL A 1 440 ? -5.522 -5.770 -6.973 1.00 15.29 432 VAL A O 1
ATOM 3382 N N . MET A 1 441 ? -5.114 -7.867 -6.255 1.00 14.03 433 MET A N 1
ATOM 3383 C CA . MET A 1 441 ? -4.824 -8.335 -7.605 1.00 13.80 433 MET A CA 1
ATOM 3384 C C . MET A 1 441 ? -6.047 -8.205 -8.510 1.00 15.71 433 MET A C 1
ATOM 3385 O O . MET A 1 441 ? -5.924 -7.824 -9.678 1.00 17.32 433 MET A O 1
ATOM 3390 N N . ALA A 1 442 ? -7.227 -8.503 -7.972 1.00 14.94 434 ALA A N 1
ATOM 3391 C CA . ALA A 1 442 ? -8.451 -8.432 -8.767 1.00 17.88 434 ALA A CA 1
ATOM 3392 C C . ALA A 1 442 ? -8.801 -7.005 -9.192 1.00 20.28 434 ALA A C 1
ATOM 3393 O O . ALA A 1 442 ? -9.462 -6.799 -10.215 1.00 23.42 434 ALA A O 1
ATOM 3395 N N . LYS A 1 443 ? -8.341 -6.024 -8.420 1.00 18.38 435 LYS A N 1
ATOM 3396 C CA . LYS A 1 443 ? -8.607 -4.620 -8.727 1.00 18.89 435 LYS A CA 1
ATOM 3397 C C . LYS A 1 443 ? -7.431 -3.960 -9.443 1.00 20.29 435 LYS A C 1
ATOM 3398 O O . LYS A 1 443 ? -7.413 -2.738 -9.618 1.00 21.50 435 LYS A O 1
ATOM 3404 N N . LYS A 1 444 ? -6.452 -4.769 -9.844 1.00 18.12 436 LYS A N 1
ATOM 3405 C CA . LYS A 1 444 ? -5.254 -4.278 -10.529 1.00 17.66 436 LYS A CA 1
ATOM 3406 C C . LYS A 1 444 ? -4.561 -3.205 -9.687 1.00 17.16 436 LYS A C 1
ATOM 3407 O O . LYS A 1 444 ? -4.046 -2.212 -10.208 1.00 17.73 436 LYS A O 1
ATOM 3409 N N . GLY A 1 445 ? -4.554 -3.411 -8.375 1.00 14.42 437 GLY A N 1
ATOM 3410 C CA . GLY A 1 445 ? -3.989 -2.443 -7.459 1.00 17.00 437 GLY A CA 1
ATOM 3411 C C . GLY A 1 445 ? -2.533 -2.677 -7.109 1.00 14.52 437 GLY A C 1
ATOM 3412 O O . GLY A 1 445 ? -1.874 -3.568 -7.645 1.00 14.95 437 GLY A O 1
ATOM 3413 N N . HIS A 1 446 ? -2.028 -1.839 -6.208 1.00 12.40 438 HIS A N 1
ATOM 3414 C CA . HIS A 1 446 ? -0.645 -1.909 -5.760 1.00 12.20 438 HIS A CA 1
ATOM 3415 C C . HIS A 1 446 ? -0.653 -2.063 -4.264 1.00 14.83 438 HIS A C 1
ATOM 3416 O O . HIS A 1 446 ? -1.479 -1.462 -3.583 1.00 15.11 438 HIS A O 1
ATOM 3423 N N . MET A 1 447 ? 0.271 -2.863 -3.750 1.00 12.65 439 MET A N 1
ATOM 3424 C CA . MET A 1 447 ? 0.365 -3.062 -2.317 1.00 13.55 439 MET A CA 1
ATOM 3425 C C . MET A 1 447 ? 1.814 -3.172 -1.871 1.00 14.25 439 MET A C 1
ATOM 3426 O O . MET A 1 447 ? 2.636 -3.806 -2.535 1.00 13.39 439 MET A O 1
ATOM 3431 N N . LEU A 1 448 ? 2.123 -2.517 -0.759 1.00 11.23 440 LEU A N 1
ATOM 3432 C CA . LEU A 1 448 ? 3.395 -2.698 -0.084 1.00 10.65 440 LEU A CA 1
ATOM 3433 C C . LEU A 1 448 ? 3.114 -3.391 1.235 1.00 10.97 440 LEU A C 1
ATOM 3434 O O . LEU A 1 448 ? 2.309 -2.916 2.050 1.00 11.88 440 LEU A O 1
ATOM 3439 N N . ILE A 1 449 ? 3.774 -4.520 1.449 1.00 10.49 441 ILE A N 1
ATOM 3440 C CA . ILE A 1 449 ? 3.674 -5.217 2.719 1.00 10.77 441 ILE A CA 1
ATOM 3441 C C . ILE A 1 449 ? 4.989 -5.024 3.444 1.00 11.84 441 ILE A C 1
ATOM 3442 O O . ILE A 1 449 ? 6.046 -5.400 2.943 1.00 12.70 441 ILE A O 1
ATOM 3447 N N . THR A 1 450 ? 4.924 -4.412 4.622 1.00 10.31 442 THR A N 1
ATOM 3448 C CA . THR A 1 450 ? 6.135 -4.100 5.361 1.00 11.11 442 THR A CA 1
ATOM 3449 C C . THR A 1 450 ? 5.832 -4.099 6.863 1.00 10.96 442 THR A C 1
ATOM 3450 O O . THR A 1 450 ? 4.840 -4.677 7.294 1.00 11.08 442 THR A O 1
ATOM 3454 N N . ALA A 1 451 ? 6.722 -3.502 7.646 1.00 11.11 443 ALA A N 1
ATOM 3455 C CA . ALA A 1 451 ? 6.540 -3.402 9.092 1.00 10.58 443 ALA A CA 1
ATOM 3456 C C . ALA A 1 451 ? 7.212 -2.134 9.575 1.00 13.07 443 ALA A C 1
ATOM 3457 O O . ALA A 1 451 ? 7.954 -1.494 8.821 1.00 13.34 443 ALA A O 1
ATOM 3459 N N . ASP A 1 452 ? 6.942 -1.783 10.833 1.00 14.97 444 ASP A N 1
ATOM 3460 C CA . ASP A 1 452 ? 7.499 -0.589 11.463 1.00 16.46 444 ASP A CA 1
ATOM 3461 C C . ASP A 1 452 ? 8.755 -0.886 12.297 1.00 13.03 444 ASP A C 1
ATOM 3462 O O . ASP A 1 452 ? 9.533 0.017 12.587 1.00 16.30 444 ASP A O 1
ATOM 3467 N N . HIS A 1 453 ? 8.927 -2.153 12.678 1.00 11.99 445 HIS A N 1
ATOM 3468 C CA . HIS A 1 453 ? 10.051 -2.640 13.486 1.00 11.45 445 HIS A CA 1
ATOM 3469 C C . HIS A 1 453 ? 9.783 -4.124 13.714 1.00 10.31 445 HIS A C 1
ATOM 3470 O O . HIS A 1 453 ? 8.659 -4.594 13.506 1.00 10.49 445 HIS A O 1
ATOM 3477 N N . GLY A 1 454 ? 10.798 -4.849 14.176 1.00 10.20 446 GLY A N 1
ATOM 3478 C CA . GLY A 1 454 ? 10.632 -6.249 14.517 1.00 9.77 446 GLY A CA 1
ATOM 3479 C C . GLY A 1 454 ? 10.249 -6.476 15.972 1.00 10.74 446 GLY A C 1
ATOM 3480 O O . GLY A 1 454 ? 10.206 -5.527 16.775 1.00 11.31 446 GLY A O 1
ATOM 3481 N N . ASN A 1 455 ? 9.980 -7.741 16.294 1.00 10.79 447 ASN A N 1
ATOM 3482 C CA . ASN A 1 455 ? 9.540 -8.186 17.620 1.00 10.22 447 ASN A CA 1
ATOM 3483 C C . ASN A 1 455 ? 9.459 -9.716 17.637 1.00 11.35 447 ASN A C 1
ATOM 3484 O O . ASN A 1 455 ? 10.238 -10.389 18.318 1.00 11.40 447 ASN A O 1
ATOM 3489 N N . VAL A 1 456 ? 8.531 -10.257 16.858 1.00 9.91 448 VAL A N 1
ATOM 3490 C CA . VAL A 1 456 ? 8.155 -11.659 16.938 1.00 10.25 448 VAL A CA 1
ATOM 3491 C C . VAL A 1 456 ? 9.266 -12.605 16.481 1.00 10.95 448 VAL A C 1
ATOM 3492 O O . VAL A 1 456 ? 9.275 -13.791 16.843 1.00 11.65 448 VAL A O 1
ATOM 3496 N N . GLU A 1 457 ? 10.222 -12.097 15.706 1.00 10.92 449 GLU A N 1
ATOM 3497 C CA . GLU A 1 457 ? 11.279 -12.947 15.164 1.00 10.69 449 GLU A CA 1
ATOM 3498 C C . GLU A 1 457 ? 12.382 -13.308 16.177 1.00 9.03 449 GLU A C 1
ATOM 3499 O O . GLU A 1 457 ? 13.290 -14.082 15.865 1.00 11.32 449 GLU A O 1
ATOM 3505 N N . GLN A 1 458 ? 12.313 -12.735 17.380 1.00 9.25 450 GLN A N 1
ATOM 3506 C CA . GLN A 1 458 ? 13.183 -13.190 18.475 1.00 10.18 450 GLN A CA 1
ATOM 3507 C C . GLN A 1 458 ? 12.393 -13.255 19.772 1.00 10.23 450 GLN A C 1
ATOM 3508 O O . GLN A 1 458 ? 11.996 -12.222 20.317 1.00 10.07 450 GLN A O 1
ATOM 3514 N N . MET A 1 459 ? 12.175 -14.474 20.263 1.00 9.35 451 MET A N 1
ATOM 3515 C CA . MET A 1 459 ? 11.303 -14.708 21.414 1.00 9.44 451 MET A CA 1
ATOM 3516 C C . MET A 1 459 ? 12.040 -15.120 22.692 1.00 9.12 451 MET A C 1
ATOM 3517 O O . MET A 1 459 ? 11.419 -15.285 23.738 1.00 10.32 451 MET A O 1
ATOM 3522 N N . GLN A 1 460 ? 13.360 -15.242 22.607 1.00 9.22 452 GLN A N 1
ATOM 3523 C CA . GLN A 1 460 ? 14.202 -15.527 23.769 1.00 9.59 452 GLN A CA 1
ATOM 3524 C C . GLN A 1 460 ? 15.276 -14.448 23.846 1.00 10.17 452 GLN A C 1
ATOM 3525 O O . GLN A 1 460 ? 15.856 -14.081 22.824 1.00 10.58 452 GLN A O 1
ATOM 3531 N N . ASP A 1 461 ? 15.516 -13.924 25.052 1.00 10.23 453 ASP A N 1
ATOM 3532 C CA . ASP A 1 461 ? 16.505 -12.865 25.258 1.00 11.43 453 ASP A CA 1
ATOM 3533 C C . ASP A 1 461 ? 17.767 -13.500 25.812 1.00 12.00 453 ASP A C 1
ATOM 3534 O O . ASP A 1 461 ? 17.825 -13.883 26.982 1.00 12.38 453 ASP A O 1
ATOM 3539 N N . TYR A 1 462 ? 18.777 -13.648 24.959 1.00 11.38 454 TYR A N 1
ATOM 3540 C CA . TYR A 1 462 ? 20.005 -14.322 25.371 1.00 12.11 454 TYR A CA 1
ATOM 3541 C C . TYR A 1 462 ? 20.839 -13.517 26.365 1.00 12.60 454 TYR A C 1
ATOM 3542 O O . TYR A 1 462 ? 21.686 -14.070 27.046 1.00 13.18 454 TYR A O 1
ATOM 3551 N N . GLU A 1 463 ? 20.585 -12.212 26.452 1.00 12.42 455 GLU A N 1
ATOM 3552 C CA . GLU A 1 463 ? 21.342 -11.365 27.369 1.00 14.02 455 GLU A CA 1
ATOM 3553 C C . GLU A 1 463 ? 20.911 -11.535 28.816 1.00 16.23 455 GLU A C 1
ATOM 3554 O O . GLU A 1 463 ? 21.704 -11.320 29.727 1.00 21.66 455 GLU A O 1
ATOM 3560 N N . SER A 1 464 ? 19.647 -11.881 29.027 1.00 12.63 456 SER A N 1
ATOM 3561 C CA . SER A 1 464 ? 19.125 -12.035 30.379 1.00 12.22 456 SER A CA 1
ATOM 3562 C C . SER A 1 464 ? 18.703 -13.460 30.694 1.00 12.08 456 SER A C 1
ATOM 3563 O O . SER A 1 464 ? 18.488 -13.798 31.853 1.00 13.49 456 SER A O 1
ATOM 3566 N N . GLY A 1 465 ? 18.551 -14.286 29.658 1.00 11.86 457 GLY A N 1
ATOM 3567 C CA . GLY A 1 465 ? 18.031 -15.628 29.845 1.00 11.77 457 GLY A CA 1
ATOM 3568 C C . GLY A 1 465 ? 16.524 -15.696 30.005 1.00 11.50 457 GLY A C 1
ATOM 3569 O O . GLY A 1 465 ? 15.970 -16.776 30.220 1.00 13.00 457 GLY A O 1
ATOM 3570 N N . GLN A 1 466 ? 15.864 -14.545 29.934 1.00 11.78 458 GLN A N 1
ATOM 3571 C CA . GLN A 1 466 ? 14.409 -14.463 30.043 1.00 10.36 458 GLN A CA 1
ATOM 3572 C C . GLN A 1 466 ? 13.778 -14.513 28.665 1.00 10.21 458 GLN A C 1
ATOM 3573 O O . GLN A 1 466 ? 14.447 -14.285 27.654 1.00 9.94 458 GLN A O 1
ATOM 3579 N N . VAL A 1 467 ? 12.481 -14.791 28.612 1.00 9.58 459 VAL A N 1
ATOM 3580 C CA . VAL A 1 467 ? 11.780 -14.644 27.344 1.00 9.18 459 VAL A CA 1
ATOM 3581 C C . VAL A 1 467 ? 11.897 -13.200 26.852 1.00 9.00 459 VAL A C 1
ATOM 3582 O O . VAL A 1 467 ? 12.091 -12.268 27.650 1.00 9.32 459 VAL A O 1
ATOM 3586 N N . HIS A 1 468 ? 11.795 -13.028 25.538 1.00 9.03 460 HIS A N 1
ATOM 3587 C CA . HIS A 1 468 ? 11.979 -11.730 24.898 1.00 8.68 460 HIS A CA 1
ATOM 3588 C C . HIS A 1 468 ? 10.615 -11.103 24.675 1.00 9.99 460 HIS A C 1
ATOM 3589 O O . HIS A 1 468 ? 9.810 -11.601 23.880 1.00 10.60 460 HIS A O 1
ATOM 3596 N N . THR A 1 469 ? 10.358 -10.008 25.387 1.00 8.68 461 THR A N 1
ATOM 3597 C CA . THR A 1 469 ? 9.072 -9.327 25.331 1.00 9.88 461 THR A CA 1
ATOM 3598 C C . THR A 1 469 ? 9.137 -7.999 24.599 1.00 10.45 461 THR A C 1
ATOM 3599 O O . THR A 1 469 ? 8.156 -7.248 24.609 1.00 10.22 461 THR A O 1
ATOM 3603 N N . GLN A 1 470 ? 10.271 -7.702 23.968 1.00 8.92 462 GLN A N 1
ATOM 3604 C CA . GLN A 1 470 ? 10.490 -6.369 23.404 1.00 8.42 462 GLN A CA 1
ATOM 3605 C C . GLN A 1 470 ? 10.607 -6.373 21.886 1.00 9.11 462 GLN A C 1
ATOM 3606 O O . GLN A 1 470 ? 10.546 -7.414 21.231 1.00 10.33 462 GLN A O 1
ATOM 3612 N N . HIS A 1 471 ? 10.788 -5.183 21.329 1.00 9.60 463 HIS A N 1
ATOM 3613 C CA . HIS A 1 471 ? 11.106 -5.052 19.925 1.00 9.66 463 HIS A CA 1
ATOM 3614 C C . HIS A 1 471 ? 12.534 -5.501 19.683 1.00 10.76 463 HIS A C 1
ATOM 3615 O O . HIS A 1 471 ? 13.303 -5.750 20.620 1.00 11.65 463 HIS A O 1
ATOM 3622 N N . THR A 1 472 ? 12.868 -5.628 18.405 1.00 12.51 464 THR A N 1
ATOM 3623 C CA . THR A 1 472 ? 14.228 -5.931 17.985 1.00 12.65 464 THR A CA 1
ATOM 3624 C C . THR A 1 472 ? 14.780 -4.783 17.155 1.00 12.44 464 THR A C 1
ATOM 3625 O O . THR A 1 472 ? 14.069 -3.821 16.832 1.00 13.21 464 THR A O 1
ATOM 3629 N N . THR A 1 473 ? 16.049 -4.904 16.787 1.00 11.72 465 THR A N 1
ATOM 3630 C CA . THR A 1 473 ? 16.677 -3.970 15.864 1.00 11.06 465 THR A CA 1
ATOM 3631 C C . THR A 1 473 ? 16.860 -4.579 14.478 1.00 13.70 465 THR A C 1
ATOM 3632 O O . THR A 1 473 ? 17.628 -4.061 13.673 1.00 14.37 465 THR A O 1
ATOM 3636 N N . GLU A 1 474 ? 16.151 -5.673 14.207 1.00 11.45 466 GLU A N 1
ATOM 3637 C CA . GLU A 1 474 ? 16.246 -6.325 12.898 1.00 12.42 466 GLU A CA 1
ATOM 3638 C C . GLU A 1 474 ? 15.621 -5.488 11.789 1.00 12.51 466 GLU A C 1
ATOM 3639 O O . GLU A 1 474 ? 14.726 -4.677 12.034 1.00 12.75 466 GLU A O 1
ATOM 3645 N N . LEU A 1 475 ? 16.090 -5.701 10.565 1.00 12.45 467 LEU A N 1
ATOM 3646 C CA . LEU A 1 475 ? 15.449 -5.128 9.390 1.00 11.15 467 LEU A CA 1
ATOM 3647 C C . LEU A 1 475 ? 14.058 -5.724 9.247 1.00 11.36 467 LEU A C 1
ATOM 3648 O O . LEU A 1 475 ? 13.744 -6.744 9.869 1.00 12.11 467 L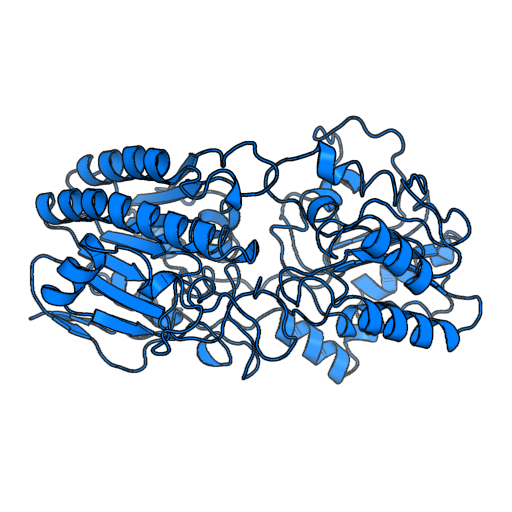EU A O 1
ATOM 3653 N N . VAL A 1 476 ? 13.219 -5.091 8.431 1.00 11.54 468 VAL A N 1
ATOM 3654 C CA . VAL A 1 476 ? 11.864 -5.587 8.215 1.00 12.27 468 VAL A CA 1
ATOM 3655 C C . VAL A 1 476 ? 11.638 -5.882 6.736 1.00 11.92 468 VAL A C 1
ATOM 3656 O O . VAL A 1 476 ? 12.278 -5.275 5.879 1.00 11.51 468 VAL A O 1
ATOM 3660 N N . PRO A 1 477 ? 10.728 -6.822 6.432 1.00 11.27 469 PRO A N 1
ATOM 3661 C CA . PRO A 1 477 ? 10.451 -7.126 5.027 1.00 11.92 469 PRO A CA 1
ATOM 3662 C C . PRO A 1 477 ? 9.791 -5.962 4.308 1.00 12.93 469 PRO A C 1
ATOM 3663 O O . PRO A 1 477 ? 9.187 -5.092 4.931 1.00 13.38 469 PRO A O 1
ATOM 3667 N N . PHE A 1 478 ? 9.925 -5.954 2.988 1.00 12.13 470 PHE A N 1
ATOM 3668 C CA . PHE A 1 478 ? 9.324 -4.935 2.149 1.00 12.46 470 PHE A CA 1
ATOM 3669 C C . PHE A 1 478 ? 8.976 -5.640 0.846 1.00 11.92 470 PHE A C 1
ATOM 3670 O O . PHE A 1 478 ? 9.851 -5.926 0.037 1.00 13.53 470 PHE A O 1
ATOM 3678 N N . ILE A 1 479 ? 7.691 -5.922 0.655 1.00 10.77 471 ILE A N 1
ATOM 3679 C CA . ILE A 1 479 ? 7.231 -6.699 -0.496 1.00 12.39 471 ILE A CA 1
ATOM 3680 C C . ILE A 1 479 ? 6.357 -5.826 -1.385 1.00 12.41 471 ILE A C 1
ATOM 3681 O O . ILE A 1 479 ? 5.428 -5.185 -0.891 1.00 13.01 471 ILE A O 1
ATOM 3686 N N . TYR A 1 480 ? 6.656 -5.792 -2.684 1.00 11.86 472 TYR A N 1
ATOM 3687 C CA . TYR A 1 480 ? 5.838 -5.051 -3.634 1.00 13.29 472 TYR A CA 1
ATOM 3688 C C . TYR A 1 480 ? 4.946 -5.952 -4.483 1.00 12.30 472 TYR A C 1
ATOM 3689 O O . TYR A 1 480 ? 5.433 -6.705 -5.331 1.00 13.30 472 TYR A O 1
ATOM 3698 N N . VAL A 1 481 ? 3.639 -5.817 -4.287 1.00 12.40 473 VAL A N 1
ATOM 3699 C CA . VAL A 1 481 ? 2.638 -6.538 -5.063 1.00 12.21 473 VAL A CA 1
ATOM 3700 C C . VAL A 1 481 ? 1.947 -5.562 -6.008 1.00 14.86 473 VAL A C 1
ATOM 3701 O O . VAL A 1 481 ? 1.384 -4.564 -5.571 1.00 14.56 473 VAL A O 1
ATOM 3705 N N . GLY A 1 482 ? 2.003 -5.842 -7.305 1.00 14.64 474 GLY A N 1
ATOM 3706 C CA . GLY A 1 482 ? 1.361 -5.006 -8.299 1.00 16.05 474 GLY A CA 1
ATOM 3707 C C . GLY A 1 482 ? 1.130 -5.778 -9.584 1.00 16.69 474 GLY A C 1
ATOM 3708 O O . GLY A 1 482 ? 1.440 -6.961 -9.668 1.00 16.71 474 GLY A O 1
ATOM 3709 N N . PRO A 1 483 ? 0.585 -5.108 -10.607 1.00 17.79 475 PRO A N 1
ATOM 3710 C CA . PRO A 1 483 ? 0.291 -5.752 -11.892 1.00 18.83 475 PRO A CA 1
ATOM 3711 C C . PRO A 1 483 ? 1.545 -6.150 -12.670 1.00 17.03 475 PRO A C 1
ATOM 3712 O O . PRO A 1 483 ? 1.453 -6.983 -13.568 1.00 21.42 475 PRO A O 1
ATOM 3716 N N . THR A 1 484 ? 2.688 -5.549 -12.355 1.00 19.88 476 THR A N 1
ATOM 3717 C CA . THR A 1 484 ? 3.930 -5.872 -13.051 1.00 18.69 476 THR A CA 1
ATOM 3718 C C . THR A 1 484 ? 5.052 -6.179 -12.070 1.00 18.24 476 THR A C 1
ATOM 3719 O O . THR A 1 484 ? 4.923 -5.967 -10.859 1.00 18.77 476 THR A O 1
ATOM 3723 N N . GLN A 1 485 ? 6.155 -6.678 -12.612 1.00 18.24 477 GLN A N 1
ATOM 3724 C CA . GLN A 1 485 ? 7.380 -6.825 -11.852 1.00 16.93 477 GLN A CA 1
ATOM 3725 C C . GLN A 1 485 ? 8.044 -5.471 -11.655 1.00 17.97 477 GLN A C 1
ATOM 3726 O O . GLN A 1 485 ? 7.572 -4.451 -12.163 1.00 18.87 477 GLN A O 1
ATOM 3732 N N . ALA A 1 486 ? 9.142 -5.477 -10.912 1.00 16.61 478 ALA A N 1
ATOM 3733 C CA . ALA A 1 486 ? 9.846 -4.259 -10.553 1.00 15.52 478 ALA A CA 1
ATOM 3734 C C . ALA A 1 486 ? 11.170 -4.648 -9.919 1.00 17.21 478 ALA A C 1
ATOM 3735 O O . ALA A 1 486 ? 11.375 -5.809 -9.547 1.00 17.82 478 ALA A O 1
ATOM 3737 N N . THR A 1 487 ? 12.071 -3.679 -9.799 1.00 17.29 479 THR A N 1
ATOM 3738 C CA . THR A 1 487 ? 13.257 -3.871 -8.978 1.00 17.44 479 THR A CA 1
ATOM 3739 C C . THR A 1 487 ? 13.171 -2.927 -7.801 1.00 16.32 479 THR A C 1
ATOM 3740 O O . THR A 1 487 ? 12.619 -1.827 -7.910 1.00 17.18 479 THR A O 1
ATOM 3744 N N . ILE A 1 488 ? 13.701 -3.365 -6.667 1.00 15.60 480 ILE A N 1
ATOM 3745 C CA . ILE A 1 488 ? 13.670 -2.567 -5.451 1.00 14.38 480 ILE A CA 1
ATOM 3746 C C . ILE A 1 488 ? 15.097 -2.263 -5.034 1.00 16.39 480 ILE A C 1
ATOM 3747 O O . ILE A 1 488 ? 15.920 -3.168 -4.920 1.00 18.97 480 ILE A O 1
ATOM 3752 N N . ALA A 1 489 ? 15.402 -0.983 -4.833 1.00 16.06 481 ALA A N 1
ATOM 3753 C CA . ALA A 1 489 ? 16.741 -0.595 -4.405 1.00 16.77 481 ALA A CA 1
ATOM 3754 C C . ALA A 1 489 ? 17.022 -1.071 -2.982 1.00 17.33 481 ALA A C 1
ATOM 3755 O O . ALA A 1 489 ? 16.125 -1.086 -2.137 1.00 16.68 481 ALA A O 1
ATOM 3757 N N . GLU A 1 490 ? 18.271 -1.452 -2.727 1.00 19.28 482 GLU A N 1
ATOM 3758 C CA . GLU A 1 490 ? 18.697 -1.869 -1.395 1.00 18.49 482 GLU A CA 1
ATOM 3759 C C . GLU A 1 490 ? 18.910 -0.652 -0.507 1.00 16.25 482 GLU A C 1
ATOM 3760 O O . GLU A 1 490 ? 19.053 0.463 -1.003 1.00 20.05 482 GLU A O 1
ATOM 3766 N N . GLY A 1 491 ? 18.929 -0.870 0.804 1.00 19.02 483 GLY A N 1
ATOM 3767 C CA . GLY A 1 491 ? 19.252 0.184 1.750 1.00 16.44 483 GLY A CA 1
ATOM 3768 C C . GLY A 1 491 ? 18.116 1.113 2.117 1.00 17.24 483 GLY A C 1
ATOM 3769 O O . GLY A 1 491 ? 18.344 2.196 2.651 1.00 19.10 483 GLY A O 1
ATOM 3770 N N . GLY A 1 492 ? 16.883 0.695 1.854 1.00 15.33 484 GLY A N 1
ATOM 3771 C CA . GLY A 1 492 ? 15.733 1.515 2.187 1.00 13.07 484 GLY A CA 1
ATOM 3772 C C . GLY A 1 492 ? 15.489 1.684 3.675 1.00 13.13 484 GLY A C 1
ATOM 3773 O O . GLY A 1 492 ? 15.932 0.874 4.499 1.00 13.79 484 GLY A O 1
ATOM 3774 N N . VAL A 1 493 ? 14.794 2.769 4.007 1.00 11.72 485 VAL A N 1
ATOM 3775 C CA . VAL A 1 493 ? 14.362 3.054 5.371 1.00 11.92 485 VAL A CA 1
ATOM 3776 C C . VAL A 1 493 ? 12.889 3.457 5.378 1.00 11.31 485 VAL A C 1
ATOM 3777 O O . VAL A 1 493 ? 12.299 3.675 4.319 1.00 12.30 485 VAL A O 1
ATOM 3781 N N . LEU A 1 494 ? 12.286 3.543 6.566 1.00 11.70 486 LEU A N 1
ATOM 3782 C CA . LEU A 1 494 ? 10.852 3.827 6.650 1.00 12.53 486 LEU A CA 1
ATOM 3783 C C . LEU A 1 494 ? 10.467 5.130 5.944 1.00 10.72 486 LEU A C 1
ATOM 3784 O O . LEU A 1 494 ? 9.391 5.213 5.352 1.00 12.58 486 LEU A O 1
ATOM 3789 N N . ALA A 1 495 ? 11.350 6.126 5.991 1.00 10.99 487 ALA A N 1
ATOM 3790 C CA . ALA A 1 495 ? 11.104 7.413 5.340 1.00 10.56 487 ALA A CA 1
ATOM 3791 C C . ALA A 1 495 ? 10.983 7.339 3.817 1.00 11.90 487 ALA A C 1
ATOM 3792 O O . ALA A 1 495 ? 10.565 8.301 3.183 1.00 11.98 487 ALA A O 1
ATOM 3794 N N . ASP A 1 496 ? 11.381 6.213 3.238 1.00 11.39 488 ASP A N 1
ATOM 3795 C CA . ASP A 1 496 ? 11.317 6.030 1.791 1.00 13.08 488 ASP A CA 1
ATOM 3796 C C . ASP A 1 496 ? 9.961 5.497 1.345 1.00 12.12 488 ASP A C 1
ATOM 3797 O O . ASP A 1 496 ? 9.650 5.502 0.154 1.00 12.49 488 ASP A O 1
ATOM 3802 N N . VAL A 1 497 ? 9.158 5.007 2.284 1.00 11.14 489 VAL A N 1
ATOM 3803 C CA . VAL A 1 497 ? 7.920 4.340 1.906 1.00 12.44 489 VAL A CA 1
ATOM 3804 C C . VAL A 1 497 ? 6.898 5.291 1.265 1.00 11.30 489 VAL A C 1
ATOM 3805 O O . VAL A 1 497 ? 6.301 4.961 0.233 1.00 11.52 489 VAL A O 1
ATOM 3809 N N . ALA A 1 498 ? 6.707 6.470 1.851 1.00 10.24 490 ALA A N 1
ATOM 3810 C CA . ALA A 1 498 ? 5.735 7.405 1.300 1.00 10.87 490 ALA A CA 1
ATOM 3811 C C . ALA A 1 498 ? 6.109 7.916 -0.102 1.00 11.51 490 ALA A C 1
ATOM 3812 O O . ALA A 1 498 ? 5.257 7.886 -0.991 1.00 12.91 490 ALA A O 1
ATOM 3814 N N . PRO A 1 499 ? 7.374 8.340 -0.317 1.00 11.50 491 PRO A N 1
ATOM 3815 C CA . PRO A 1 499 ? 7.760 8.708 -1.690 1.00 11.10 491 PRO A CA 1
ATOM 3816 C C . PRO A 1 499 ? 7.601 7.535 -2.658 1.00 12.01 491 PRO A C 1
ATOM 3817 O O . PRO A 1 499 ? 7.245 7.743 -3.821 1.00 12.68 491 PRO A O 1
ATOM 3821 N N . THR A 1 500 ? 7.825 6.314 -2.181 1.00 11.80 492 THR A N 1
ATOM 3822 C CA . THR A 1 500 ? 7.672 5.149 -3.043 1.00 12.05 492 THR A CA 1
ATOM 3823 C C . THR A 1 500 ? 6.200 4.967 -3.421 1.00 11.78 492 THR A C 1
ATOM 3824 O O . THR A 1 500 ? 5.872 4.711 -4.581 1.00 13.22 492 THR A O 1
ATOM 3828 N N . ILE A 1 501 ? 5.313 5.108 -2.443 1.00 11.94 493 ILE A N 1
ATOM 3829 C CA . ILE A 1 501 ? 3.879 5.040 -2.712 1.00 11.20 493 ILE A CA 1
ATOM 3830 C C . ILE A 1 501 ? 3.444 6.106 -3.718 1.00 11.42 493 ILE A C 1
ATOM 3831 O O . ILE A 1 501 ? 2.702 5.814 -4.660 1.00 12.40 493 ILE A O 1
ATOM 3836 N N . LEU A 1 502 ? 3.906 7.339 -3.529 1.00 12.23 494 LEU A N 1
ATOM 3837 C CA . LEU A 1 502 ? 3.558 8.410 -4.460 1.00 12.04 494 LEU A CA 1
ATOM 3838 C C . LEU A 1 502 ? 4.022 8.114 -5.881 1.00 13.30 494 LEU A C 1
ATOM 3839 O O . LEU A 1 502 ? 3.310 8.416 -6.836 1.00 14.19 494 LEU A O 1
ATOM 3844 N N . ASN A 1 503 ? 5.196 7.509 -6.038 1.00 14.62 495 ASN A N 1
ATOM 3845 C CA A ASN A 1 503 ? 5.639 7.118 -7.368 0.56 15.50 495 ASN A CA 1
ATOM 3846 C CA B ASN A 1 503 ? 5.651 7.087 -7.363 0.44 15.71 495 ASN A CA 1
ATOM 3847 C C . ASN A 1 503 ? 4.706 6.072 -7.986 1.00 15.02 495 ASN A C 1
ATOM 3848 O O . ASN A 1 503 ? 4.382 6.151 -9.173 1.00 16.43 495 ASN A O 1
ATOM 3857 N N . LEU A 1 504 ? 4.258 5.110 -7.180 1.00 13.47 496 LEU A N 1
ATOM 3858 C CA . LEU A 1 504 ? 3.316 4.102 -7.671 1.00 14.31 496 LEU A CA 1
ATOM 3859 C C . LEU A 1 504 ? 2.005 4.752 -8.085 1.00 15.75 496 LEU A C 1
ATOM 3860 O O . LEU A 1 504 ? 1.389 4.342 -9.071 1.00 16.82 496 LEU A O 1
ATOM 3865 N N . MET A 1 505 ? 1.596 5.777 -7.338 1.00 15.13 497 MET A N 1
ATOM 3866 C CA . MET A 1 505 ? 0.383 6.537 -7.650 1.00 16.63 497 MET A CA 1
ATOM 3867 C C . MET A 1 505 ? 0.558 7.527 -8.806 1.00 19.73 497 MET A C 1
ATOM 3868 O O . MET A 1 505 ? -0.417 8.109 -9.274 1.00 20.42 497 MET A O 1
ATOM 3873 N N . GLN A 1 506 ? 1.798 7.715 -9.250 1.00 16.83 498 GLN A N 1
ATOM 3874 C CA . GLN A 1 506 ? 2.126 8.671 -10.315 1.00 14.84 498 GLN A CA 1
ATOM 3875 C C . GLN A 1 506 ? 1.746 10.092 -9.907 1.00 15.97 498 GLN A C 1
ATOM 3876 O O . GLN A 1 506 ? 1.161 10.849 -10.689 1.00 20.52 498 GLN A O 1
ATOM 3882 N N . ILE A 1 507 ? 2.087 10.423 -8.666 1.00 15.95 499 ILE A N 1
ATOM 3883 C CA . ILE A 1 507 ? 1.838 11.727 -8.063 1.00 18.43 499 ILE A CA 1
ATOM 3884 C C . ILE A 1 507 ? 3.189 12.290 -7.638 1.00 16.59 499 ILE A C 1
ATOM 3885 O O . ILE A 1 507 ? 4.006 11.574 -7.066 1.00 17.59 499 ILE A O 1
ATOM 3890 N N . PRO A 1 508 ? 3.438 13.579 -7.920 1.00 17.77 500 PRO A N 1
ATOM 3891 C CA . PRO A 1 508 ? 4.719 14.173 -7.525 1.00 19.28 500 PRO A CA 1
ATOM 3892 C C . PRO A 1 508 ? 4.934 14.150 -6.010 1.00 20.74 500 PRO A C 1
ATOM 3893 O O . PRO A 1 508 ? 3.984 14.271 -5.227 1.00 20.12 500 PRO A O 1
ATOM 3897 N N . VAL A 1 509 ? 6.185 13.989 -5.599 1.00 17.20 501 VAL A N 1
ATOM 3898 C CA . VAL A 1 509 ? 6.519 13.970 -4.178 1.00 19.00 501 VAL A CA 1
ATOM 3899 C C . VAL A 1 509 ? 6.603 15.413 -3.681 1.00 18.86 501 VAL A C 1
ATOM 3900 O O . VAL A 1 509 ? 7.231 16.251 -4.327 1.00 19.46 501 VAL A O 1
ATOM 3904 N N . PRO A 1 510 ? 5.950 15.723 -2.544 1.00 16.31 502 PRO A N 1
ATOM 3905 C CA . PRO A 1 510 ? 6.004 17.096 -2.023 1.00 17.43 502 PRO A CA 1
ATOM 3906 C C . PRO A 1 510 ? 7.403 17.482 -1.546 1.00 19.63 502 PRO A C 1
ATOM 3907 O O . PRO A 1 510 ? 8.204 16.614 -1.199 1.00 18.35 502 PRO A O 1
ATOM 3911 N N . ALA A 1 511 ? 7.691 18.781 -1.542 1.00 20.44 503 ALA A N 1
ATOM 3912 C CA . ALA A 1 511 ? 9.028 19.258 -1.208 1.00 21.94 503 ALA A CA 1
ATOM 3913 C C . ALA A 1 511 ? 9.475 18.863 0.195 1.00 22.52 503 ALA A C 1
ATOM 3914 O O . ALA A 1 511 ? 10.668 18.676 0.444 1.00 23.67 503 ALA A O 1
ATOM 3916 N N . GLU A 1 512 ? 8.513 18.725 1.103 1.00 18.52 504 GLU A N 1
ATOM 3917 C CA . GLU A 1 512 ? 8.816 18.435 2.501 1.00 16.63 504 GLU A CA 1
ATOM 3918 C C . GLU A 1 512 ? 9.313 17.004 2.730 1.00 18.03 504 GLU A C 1
ATOM 3919 O O . GLU A 1 512 ? 9.961 16.720 3.737 1.00 19.53 504 GLU A O 1
ATOM 3925 N N . MET A 1 513 ? 9.009 16.098 1.811 1.00 15.39 505 MET A N 1
ATOM 3926 C CA . MET A 1 513 ? 9.495 14.733 1.965 1.00 14.81 505 MET A CA 1
ATOM 3927 C C . MET A 1 513 ? 10.958 14.649 1.546 1.00 18.29 505 MET A C 1
ATOM 3928 O O . MET A 1 513 ? 11.390 15.347 0.621 1.00 23.19 505 MET A O 1
ATOM 3933 N N . GLN A 1 514 ? 11.715 13.802 2.240 1.00 15.12 506 GLN A N 1
ATOM 3934 C CA . GLN A 1 514 ? 13.155 13.696 2.037 1.00 16.17 506 GLN A CA 1
ATOM 3935 C C . GLN A 1 514 ? 13.581 12.280 1.658 1.00 17.44 506 GLN A C 1
ATOM 3936 O O . GLN A 1 514 ? 14.715 12.064 1.231 1.00 20.42 506 GLN A O 1
ATOM 3942 N N . GLY A 1 515 ? 12.678 11.319 1.813 1.00 14.97 507 GLY A N 1
ATOM 3943 C CA . GLY A 1 515 ? 12.988 9.953 1.449 1.00 14.59 507 GLY A CA 1
ATOM 3944 C C . GLY A 1 515 ? 13.043 9.782 -0.057 1.00 16.36 507 GLY A C 1
ATOM 3945 O O . GLY A 1 515 ? 12.778 10.724 -0.804 1.00 19.57 507 GLY A O 1
ATOM 3946 N N . ARG A 1 516 ? 13.386 8.577 -0.501 1.00 14.61 508 ARG A N 1
ATOM 3947 C CA . ARG A 1 516 ? 13.543 8.307 -1.922 1.00 15.71 508 ARG A CA 1
ATOM 3948 C C . ARG A 1 516 ? 12.628 7.181 -2.385 1.00 14.43 508 ARG A C 1
ATOM 3949 O O . ARG A 1 516 ? 12.264 6.295 -1.614 1.00 15.93 508 ARG A O 1
ATOM 3957 N N . ASN A 1 517 ? 12.268 7.214 -3.661 1.00 17.01 509 ASN A N 1
ATOM 3958 C CA . ASN A 1 517 ? 11.547 6.102 -4.260 1.00 14.36 509 ASN A CA 1
ATOM 3959 C C . ASN A 1 517 ? 12.448 4.883 -4.389 1.00 14.84 509 ASN A C 1
ATOM 3960 O O . ASN A 1 517 ? 13.547 4.968 -4.949 1.00 19.20 509 ASN A O 1
ATOM 3965 N N . LEU A 1 518 ? 11.977 3.747 -3.879 1.00 11.91 510 LEU A N 1
ATOM 3966 C CA . LEU A 1 518 ? 12.754 2.517 -3.921 1.00 13.47 510 LEU A CA 1
ATOM 3967 C C . LEU A 1 518 ? 12.418 1.623 -5.104 1.00 13.70 510 LEU A C 1
ATOM 3968 O O . LEU A 1 518 ? 13.165 0.693 -5.388 1.00 15.55 510 LEU A O 1
ATOM 3973 N N . ILE A 1 519 ? 11.297 1.879 -5.778 1.00 13.79 511 ILE A N 1
ATOM 3974 C CA . ILE A 1 519 ? 10.769 0.923 -6.756 1.00 15.59 511 ILE A CA 1
ATOM 3975 C C . ILE A 1 519 ? 10.835 1.410 -8.200 1.00 16.08 511 ILE A C 1
ATOM 3976 O O . ILE A 1 519 ? 10.372 2.503 -8.523 1.00 16.48 511 ILE A O 1
ATOM 3981 N N . THR A 1 520 ? 11.409 0.575 -9.067 1.00 14.12 512 THR A N 1
ATOM 3982 C CA . THR A 1 520 ? 11.492 0.855 -10.493 1.00 14.56 512 THR A CA 1
ATOM 3983 C C . THR A 1 520 ? 10.658 -0.193 -11.207 1.00 15.95 512 THR A C 1
ATOM 3984 O O . THR A 1 520 ? 11.035 -1.366 -11.238 1.00 17.90 512 THR A O 1
ATOM 3988 N N . LEU A 1 521 ? 9.512 0.206 -11.751 1.00 15.03 513 LEU A N 1
ATOM 3989 C CA . LEU A 1 521 ? 8.632 -0.765 -12.411 1.00 16.32 513 LEU A CA 1
ATOM 3990 C C . LEU A 1 521 ? 9.229 -1.293 -13.715 1.00 17.73 513 LEU A C 1
ATOM 3991 O O . LEU A 1 521 ? 9.904 -0.564 -14.442 1.00 20.08 513 LEU A O 1
ATOM 3996 N N . SER A 1 522 ? 8.980 -2.567 -14.008 1.00 16.48 514 SER A N 1
ATOM 3997 C CA . SER A 1 522 ? 9.396 -3.140 -15.278 1.00 19.56 514 SER A CA 1
ATOM 3998 C C . SER A 1 522 ? 8.205 -3.809 -15.938 1.00 32.31 514 SER A C 1
ATOM 3999 O O . SER A 1 522 ? 7.071 -3.367 -15.773 1.00 38.45 514 SER A O 1
#

Solvent-accessible surface area: 18188 Å² total; per-residue (Å²): 105,74,57,83,1,20,4,0,0,0,2,0,0,3,2,74,22,152,38,136,104,49,1,0,24,87,58,9,157,15,87,47,3,79,61,6,72,95,124,8,19,66,16,53,2,14,1,13,6,127,62,0,22,10,69,123,60,30,24,0,4,2,23,5,1,0,28,0,1,0,0,0,27,72,13,123,12,34,23,47,68,0,66,92,28,42,174,73,27,50,0,48,119,34,147,35,0,24,43,0,0,59,91,1,82,96,58,72,24,8,0,2,0,1,0,0,1,6,113,5,4,4,3,0,28,3,69,4,0,24,2,0,0,46,5,0,7,148,82,48,4,75,0,37,0,0,1,0,0,3,1,26,10,18,31,14,88,34,4,70,90,8,0,80,80,0,56,60,10,10,76,138,59,89,62,86,9,72,5,1,5,0,1,0,6,41,15,0,0,6,32,15,92,22,36,99,29,0,44,63,0,2,59,1,1,1,38,4,84,29,88,45,74,7,102,69,2,26,62,0,1,101,70,0,46,84,51,132,13,55,0,15,66,0,83,5,0,46,10,35,145,94,15,93,1,94,104,16,2,0,0,0,0,0,0,12,6,11,8,23,0,29,9,0,0,56,0,9,32,57,96,138,19,93,20,25,153,48,124,65,74,8,117,30,40,28,9,0,1,0,6,82,1,33,74,93,13,136,16,51,20,11,7,101,59,105,100,30,101,18,1,0,0,36,27,0,18,77,80,63,63,34,0,0,0,0,0,2,35,10,2,76,5,0,0,0,13,4,0,3,16,31,102,47,96,82,16,98,41,15,36,44,45,47,11,94,9,15,139,36,56,39,16,44,118,78,15,64,3,14,0,93,91,1,0,56,52,0,26,136,9,1,71,44,3,90,34,9,0,0,0,0,1,3,1,0,0,2,4,0,0,9,38,4,61,72,99,8,0,21,124,0,3,47,7,4,1,66,0,0,18,84,0,44,123,6,0,63,82,74,54,1,24,1,2,0,0,0,0,0,0,0,0,0,31,5,48,10,115,175,48,55,49,65,16,6,18,12,10,77,54,79,0,16,0,1,0,0,3,78,59,89,11,90,26,42,141,58,2,26,0,2,7,0,0,2,0,7,0,66,13,22,166,19,104,58,12,94,63,11,137,20,110,56,3,8,90,85,99

Nearest PDB structures (foldseek):
  5vpu-assembly1_A  TM=1.002E+00  e=0.000E+00  Acinetobacter baumannii
  1o99-assembly1_A  TM=9.725E-01  e=8.358E-77  Geobacillus stearothermophilus
  1eqj-assembly1_A  TM=9.732E-01  e=2.251E-74  Geobacillus stearothermophilus
  4qax-assembly1_A  TM=7.168E-01  e=1.658E-71  Staphylococcus aureus subsp. aureus NCTC 8325
  7knf-assembly1_A  TM=5.621E-01  e=8.243E-67  Caenorhabditis elegans

CATH classification: 3.40.1450.10

InterPro domains:
  IPR005995 Phosphoglycerate mutase, 2,3-bisphosphoglycerate-independent [MF_01038] (9-512)
  IPR005995 Phosphoglycerate mutase, 2,3-bisphosphoglycerate-independent [PIRSF001492] (8-512)
  IPR005995 Phosphoglycerate mutase, 2,3-bisphosphoglycerate-independent [PTHR31637] (8-511)
  IPR005995 Phosphoglycerate mutase, 2,3-bisphosphoglycerate-independent [TIGR01307] (11-511)
  IPR005995 Phosphoglycerate mutase, 2,3-bisphosphoglycerate-independent [cd16010] (10-511)
  IPR006124 Metalloenzyme [PF01676] (10-499)
  IPR011258 BPG-independent PGAM, N-terminal [PF06415] (87-299)
  IPR017850 Alkaline-phosphatase-like, core domain superfamily [G3DSA:3.40.720.10] (10-509)
  IPR017850 Alkaline-phosphatase-like, core domain superfamily [SSF53649] (11-511)
  IPR036646 BPG-independent phosphoglycerate mutase, domain B superfamily [G3DSA:3.40.1450.10] (82-312)
  IPR036646 BPG-independent phosphoglycerate mutase, domain B superfamily [SSF64158] (82-310)

Sequence (509 aa):
AGKIPHVLVIMDGVGHREAIEEDNAFLAAKKTPNLTAMKAKHPNSLISGSGEDVGLPDGQMGNSEVGHMMNLGAGRVLYQDFTRITKDIRTGAFFEHEVLVDAVEKKAKAAGGAVHIMGLLSEGGVHSHEDHIVAMCEELALKKRRGAKVYLHAFLDGRDTPPRSAQPSLEKLDALFAQYEGKGRIATMMIGRYFAMDRDNRWDRVEQQAYRLLLTEGEAVRRTATTAVEGLELAYAANENDEFVKATRIIGEIAKVQDGDSVVFMNFRADRARREITRAFVEKKDFAGFERKVVPNNLSKFVMLTRYQASIDAPVAYMPEELKNSLGEYLSSLGKTQLRIAETEKYAHVTFFFSGGREEDEYPGEKRILIPSPNVATYDLKPEMSAYEVTDELVKAINSGEYDLLVVNYANGDMMVGHTGVFDAAVKAVEAVDTCLGRVYEAVMAKKGHMLITADHGNVEQMQDYESGQVHTQHTTELVPFIYVGPTQATIAEGGVLADVAPTILNNLMQIPVPAEMQGRNLITLS

Organism: Acinetobacter baumannii (NCBI:txid470)